Protein 2ZTG (pdb70)

B-factor: mean 61.67, std 22.01, range [25.55, 169.56]

InterPro domains:
  IPR002318 Alanine-tRNA ligase, class IIc [PR00980] (130-141)
  IPR002318 Alanine-tRNA ligase, class IIc [PR00980] (208-219)
  IPR002318 Alanine-tRNA ligase, class IIc [PR00980] (242-255)
  IPR002318 Alanine-tRNA ligase, class IIc [PR00980] (338-354)
  IPR002318 Alanine-tRNA ligase, class IIc [PR00980] (362-375)
  IPR002318 Alanine-tRNA ligase, class IIc [TIGR00344] (64-883)
  IPR003156 DHHA1 domain [PF02272] (809-902)
  IPR009000 Translation protein, beta-barrel domain superfamily [SSF50447] (502-587)
  IPR012947 Threonyl/alanyl tRNA synthetase, SAD [PF07973] (691-733)
  IPR012947 Threonyl/alanyl tRNA synthetase, SAD [SM00863] (691-733)
  IPR018162 Alanine-tRNA ligase, class IIc, anti-codon-binding domain superfamily [SSF101353] (309-517)
  IPR018163 Threonyl/alanyl tRNA synthetase, class II-like, putative editing domain superfamily [SSF55186] (588-745)
  IPR018164 Alanyl-tRNA synthetase, class IIc, N-terminal [PF01411] (64-591)
  IPR018165 Alanyl-tRNA synthetase, class IIc, core domain [PS50860] (60-746)
  IPR022429 Alanine-tRNA ligase, archaea [MF_00036_A] (7-898)
  IPR022429 Alanine-tRNA ligase, archaea [TIGR03683] (6-901)
  IPR045864 Class II Aminoacyl-tRNA synthetase/Biotinyl protein ligase (BPL) and lipoyl protein ligase (LPL) [G3DSA:3.30.930.10] (1-257)
  IPR045864 Class II Aminoacyl-tRNA synthetase/Biotinyl protein ligase (BPL) and lipoyl protein ligase (LPL) [SSF55681] (61-261)
  IPR050058 Alanine--tRNA ligase [PTHR11777] (60-900)

CATH classification: 3.30.930.10 (+3 more: 2.40.30.130, 3.30.980.10, 3.30.54.20)

Radius of gyration: 29.22 Å; Cα contacts (8 Å, |Δi|>4): 1432; chains: 1; bounding box: 80×72×67 Å

Secondary structure (DSSP, 8-state):
-HHHHHTT-HHHHTTT-EEE---SSSS-EEE--SS-----SSSS-----TTS-SSSSPPPS---HHHHHHHHTTTPEE-PPPPSB-TT-SSBSB--SGGGGGTTTTTTSSS--SSSSEE----EE-GGGGGGTTTSSS--SEE--EEEEEBTTB-S--HHHHHHHHHHHHHHHT--GGG-EEEEEEEEETTEEEEEEEEEETTEEEEEEE--EEE-TT--EEETTEEEE---EEEEEEE-HHHHHHHHH--SSHHHHH-HHHHHHHHHTS--SS-TT-HHHHHHHHHHHHHTT-----THHHHHHHHHHHHHHSS-HHHHHHHHHHHHHHHHHHHHHHHHH--TTS----SSHHHHHHH--HHHHHHHHHTT-SS-HHHHH--HHHH----SS-HHHHHHHHHHHHHHHHHHHHHHHHHHHHHHHHHSB--HHHHHHHHHHH---HHHHHHHHHHTT-B---TTHHHHHHHTTSB-----------SS-----EE-TTT-TT--EEEEEEEEEETTEEEESEE-PPPSBTTB----EEEEETTEEEEE-EEEEETTEEEEE--SS---TT-EEEEEE-HHHHHH--HHHHHHHHHHHHHHHH-TT--EEE--S--SS-EEEEE-SSPPPHHHHHHH--HHHHHHTT-BEEEE--HHHHHHHH-GGGGTT----SSS--EEEETTEEEE--S---SBGGGG--EEEEEEEEETTEEEEEEESS--

Structure (mmCIF, N/CA/C/O backbone):
data_2ZTG
#
_entry.id   2ZTG
#
_cell.length_a   160.391
_cell.length_b   49.082
_cell.length_c   98.044
_cell.angle_alpha   90.00
_cell.angle_beta   108.08
_cell.angle_gamma   90.00
#
_symmetry.space_group_name_H-M   'C 1 2 1'
#
loop_
_entity.id
_entity.type
_entity.pdbx_description
1 polymer 'Alanyl-tRNA synthetase'
2 non-polymer "'5'-O-(N-(L-ALANYL)-SULFAMOYL)ADENOSINE"
3 non-polymer 'ZINC ION'
4 water water
#
loop_
_atom_site.group_PDB
_atom_site.id
_atom_site.type_symbol
_atom_site.label_atom_id
_atom_site.label_alt_id
_atom_site.label_comp_id
_atom_site.label_asym_id
_atom_site.label_entity_id
_atom_site.label_seq_id
_atom_site.pdbx_PDB_ins_code
_atom_site.Cartn_x
_atom_site.Cartn_y
_atom_site.Cartn_z
_atom_site.occupancy
_atom_site.B_iso_or_equiv
_atom_site.auth_seq_id
_atom_site.auth_comp_id
_atom_site.auth_asym_id
_atom_site.auth_atom_id
_atom_site.pdbx_PDB_model_num
ATOM 9 N N . THR A 1 2 ? 39.591 -25.151 -53.765 1.00 124.97 2 THR A N 1
ATOM 10 C CA . THR A 1 2 ? 40.537 -25.060 -52.651 1.00 121.06 2 THR A CA 1
ATOM 11 C C . THR A 1 2 ? 40.649 -23.645 -52.091 1.00 118.56 2 THR A C 1
ATOM 12 O O . THR A 1 2 ? 40.310 -22.663 -52.757 1.00 118.18 2 THR A O 1
ATOM 16 N N . LEU A 1 3 ? 41.130 -23.555 -50.856 1.00 115.25 3 LEU A N 1
ATOM 17 C CA . LEU A 1 3 ? 41.296 -22.277 -50.187 1.00 111.89 3 LEU A CA 1
ATOM 18 C C . LEU A 1 3 ? 42.154 -21.361 -51.047 1.00 109.95 3 LEU A C 1
ATOM 19 O O . LEU A 1 3 ? 41.872 -20.169 -51.170 1.00 111.63 3 LEU A O 1
ATOM 24 N N . ASP A 1 4 ? 43.193 -21.930 -51.653 1.00 105.46 4 ASP A N 1
ATOM 25 C CA . ASP A 1 4 ? 44.104 -21.163 -52.489 1.00 100.69 4 ASP A CA 1
ATOM 26 C C . ASP A 1 4 ? 43.391 -20.539 -53.674 1.00 98.43 4 ASP A C 1
ATOM 27 O O . ASP A 1 4 ? 43.444 -19.327 -53.872 1.00 97.32 4 ASP A O 1
ATOM 32 N N . GLU A 1 5 ? 42.727 -21.371 -54.467 1.00 96.37 5 GLU A N 1
ATOM 33 C CA . GLU A 1 5 ? 42.025 -20.876 -55.643 1.00 94.28 5 GLU A CA 1
ATOM 34 C C . GLU A 1 5 ? 40.785 -20.102 -55.244 1.00 90.34 5 GLU A C 1
ATOM 35 O O . GLU A 1 5 ? 40.132 -19.484 -56.087 1.00 88.56 5 GLU A O 1
ATOM 41 N N . GLU A 1 6 ? 40.468 -20.147 -53.953 1.00 86.57 6 GLU A N 1
ATOM 42 C CA . GLU A 1 6 ? 39.308 -19.444 -53.422 1.00 82.09 6 GLU A CA 1
ATOM 43 C C . GLU A 1 6 ? 39.590 -17.940 -53.444 1.00 79.47 6 GLU A C 1
ATOM 44 O O . GLU A 1 6 ? 38.662 -17.130 -53.462 1.00 78.54 6 GLU A O 1
ATOM 50 N N . TYR A 1 7 ? 40.876 -17.582 -53.438 1.00 75.85 7 TYR A N 1
ATOM 51 C CA . TYR A 1 7 ? 41.302 -16.187 -53.488 1.00 73.89 7 TYR A CA 1
ATOM 52 C C . TYR A 1 7 ? 41.424 -15.702 -54.935 1.00 73.93 7 TYR A C 1
ATOM 53 O O . TYR A 1 7 ? 41.315 -14.513 -55.208 1.00 73.66 7 TYR A O 1
ATOM 62 N N . LEU A 1 8 ? 41.657 -16.621 -55.864 1.00 73.57 8 LEU A N 1
ATOM 63 C CA . LEU A 1 8 ? 41.777 -16.262 -57.273 1.00 73.16 8 LEU A CA 1
ATOM 64 C C . LEU A 1 8 ? 40.377 -16.038 -57.844 1.00 71.67 8 LEU A C 1
ATOM 65 O O . LEU A 1 8 ? 40.193 -15.794 -59.033 1.00 71.39 8 LEU A O 1
ATOM 70 N N . ASP A 1 9 ? 39.389 -16.122 -56.966 1.00 71.42 9 ASP A N 1
ATOM 71 C CA . ASP A 1 9 ? 37.989 -15.952 -57.338 1.00 69.66 9 ASP A CA 1
ATOM 72 C C . ASP A 1 9 ? 37.575 -14.494 -57.187 1.00 66.96 9 ASP A C 1
ATOM 73 O O . ASP A 1 9 ? 36.650 -14.037 -57.831 1.00 67.49 9 ASP A O 1
ATOM 78 N N . ILE A 1 10 ? 38.280 -13.775 -56.323 1.00 67.92 10 ILE A N 1
ATOM 79 C CA . ILE A 1 10 ? 37.986 -12.378 -56.032 1.00 66.28 10 ILE A CA 1
ATOM 80 C C . ILE A 1 10 ? 38.484 -11.455 -57.133 1.00 66.41 10 ILE A C 1
ATOM 81 O O . ILE A 1 10 ? 39.680 -11.167 -57.222 1.00 68.56 10 ILE A O 1
ATOM 86 N N . THR A 1 11 ? 37.562 -10.985 -57.970 1.00 65.73 11 THR A N 1
ATOM 87 C CA . THR A 1 11 ? 37.923 -10.098 -59.069 1.00 64.49 11 THR A CA 1
ATOM 88 C C . THR A 1 11 ? 38.171 -8.662 -58.604 1.00 64.98 11 THR A C 1
ATOM 89 O O . THR A 1 11 ? 38.747 -7.865 -59.344 1.00 63.55 11 THR A O 1
ATOM 93 N N . PHE A 1 12 ? 37.740 -8.335 -57.384 1.00 64.97 12 PHE A N 1
ATOM 94 C CA . PHE A 1 12 ? 37.927 -6.993 -56.847 1.00 61.65 12 PHE A CA 1
ATOM 95 C C . PHE A 1 12 ? 39.395 -6.637 -56.604 1.00 64.02 12 PHE A C 1
ATOM 96 O O . PHE A 1 12 ? 39.793 -5.488 -56.824 1.00 64.98 12 PHE A O 1
ATOM 104 N N . LEU A 1 13 ? 40.198 -7.601 -56.146 1.00 65.05 13 LEU A N 1
ATOM 105 C CA . LEU A 1 13 ? 41.615 -7.342 -55.878 1.00 66.57 13 LEU A CA 1
ATOM 106 C C . LEU A 1 13 ? 42.384 -7.001 -57.150 1.00 68.49 13 LEU A C 1
ATOM 107 O O . LEU A 1 13 ? 43.029 -5.954 -57.232 1.00 69.66 13 LEU A O 1
ATOM 112 N N . THR A 1 14 ? 42.310 -7.885 -58.142 1.00 70.80 14 THR A N 1
ATOM 113 C CA . THR A 1 14 ? 43.022 -7.686 -59.405 1.00 72.68 14 THR A CA 1
ATOM 114 C C . THR A 1 14 ? 42.543 -6.456 -60.181 1.00 73.56 14 THR A C 1
ATOM 115 O O . THR A 1 14 ? 43.345 -5.738 -60.780 1.00 73.44 14 THR A O 1
ATOM 119 N N . GLU A 1 15 ? 41.236 -6.215 -60.164 1.00 73.42 15 GLU A N 1
ATOM 120 C CA . GLU A 1 15 ? 40.665 -5.073 -60.863 1.00 73.34 15 GLU A CA 1
ATOM 121 C C . GLU A 1 15 ? 40.872 -3.745 -60.134 1.00 73.21 15 GLU A C 1
ATOM 122 O O . GLU A 1 15 ? 40.415 -2.696 -60.602 1.00 72.38 15 GLU A O 1
ATOM 128 N N . ASN A 1 16 ? 41.558 -3.782 -58.997 1.00 70.42 16 ASN A N 1
ATOM 129 C CA . ASN A 1 16 ? 41.790 -2.570 -58.237 1.00 67.87 16 ASN A CA 1
ATOM 130 C C . ASN A 1 16 ? 43.255 -2.313 -57.973 1.00 67.89 16 ASN A C 1
ATOM 131 O O . ASN A 1 16 ? 43.602 -1.466 -57.151 1.00 72.17 16 ASN A O 1
ATOM 136 N N . GLY A 1 17 ? 44.114 -3.048 -58.668 1.00 65.68 17 GLY A N 1
ATOM 137 C CA . GLY A 1 17 ? 45.537 -2.848 -58.505 1.00 64.09 17 GLY A CA 1
ATOM 138 C C . GLY A 1 17 ? 46.242 -3.803 -57.572 1.00 65.34 17 GLY A C 1
ATOM 139 O O . GLY A 1 17 ? 47.466 -3.743 -57.436 1.00 66.70 17 GLY A O 1
ATOM 140 N N . PHE A 1 18 ? 45.498 -4.692 -56.925 1.00 63.93 18 PHE A N 1
ATOM 141 C CA . PHE A 1 18 ? 46.140 -5.621 -56.009 1.00 63.13 18 PHE A CA 1
ATOM 142 C C . PHE A 1 18 ? 46.745 -6.804 -56.737 1.00 63.87 18 PHE A C 1
ATOM 143 O O . PHE A 1 18 ? 46.106 -7.412 -57.587 1.00 63.12 18 PHE A O 1
ATOM 151 N N . VAL A 1 19 ? 47.990 -7.118 -56.410 1.00 66.70 19 VAL A N 1
ATOM 152 C CA . VAL A 1 19 ? 48.665 -8.246 -57.029 1.00 68.82 19 VAL A CA 1
ATOM 153 C C . VAL A 1 19 ? 49.069 -9.236 -55.936 1.00 70.15 19 VAL A C 1
ATOM 154 O O . VAL A 1 19 ? 49.458 -8.836 -54.843 1.00 69.54 19 VAL A O 1
ATOM 158 N N . ARG A 1 20 ? 48.967 -10.526 -56.236 1.00 71.84 20 ARG A N 1
ATOM 159 C CA . ARG A 1 20 ? 49.312 -11.555 -55.276 1.00 74.53 20 ARG A CA 1
ATOM 160 C C . ARG A 1 20 ? 50.811 -11.823 -55.235 1.00 79.85 20 ARG A C 1
ATOM 161 O O . ARG A 1 20 ? 51.428 -12.052 -56.273 1.00 82.82 20 ARG A O 1
ATOM 169 N N . LYS A 1 21 ? 51.387 -11.799 -54.032 1.00 84.58 21 LYS A N 1
ATOM 170 C CA . LYS A 1 21 ? 52.819 -12.045 -53.836 1.00 88.59 21 LYS A CA 1
ATOM 171 C C . LYS A 1 21 ? 53.056 -13.063 -52.720 1.00 91.84 21 LYS A C 1
ATOM 172 O O . LYS A 1 21 ? 52.122 -13.678 -52.210 1.00 92.52 21 LYS A O 1
ATOM 178 N N . ARG A 1 22 ? 54.315 -13.230 -52.342 1.00 95.76 22 ARG A N 1
ATOM 179 C CA . ARG A 1 22 ? 54.693 -14.170 -51.294 1.00 100.32 22 ARG A CA 1
ATOM 180 C C . ARG A 1 22 ? 56.162 -13.844 -51.038 1.00 104.47 22 ARG A C 1
ATOM 181 O O . ARG A 1 22 ? 57.058 -14.412 -51.658 1.00 107.28 22 ARG A O 1
ATOM 189 N N . CYS A 1 23 ? 56.389 -12.912 -50.114 1.00 108.76 23 CYS A N 1
ATOM 190 C CA . CYS A 1 23 ? 57.721 -12.394 -49.781 1.00 112.23 23 CYS A CA 1
ATOM 191 C C . CYS A 1 23 ? 58.954 -13.269 -49.505 1.00 113.87 23 CYS A C 1
ATOM 192 O O . CYS A 1 23 ? 59.946 -13.153 -50.223 1.00 113.51 23 CYS A O 1
ATOM 195 N N . PRO A 1 24 ? 58.928 -14.150 -48.489 1.00 115.72 24 PRO A N 1
ATOM 196 C CA . PRO A 1 24 ? 57.997 -14.601 -47.445 1.00 116.83 24 PRO A CA 1
ATOM 197 C C . PRO A 1 24 ? 57.368 -13.554 -46.538 1.00 117.38 24 PRO A C 1
ATOM 198 O O . PRO A 1 24 ? 56.210 -13.175 -46.731 1.00 117.36 24 PRO A O 1
ATOM 202 N N . LYS A 1 25 ? 58.134 -13.103 -45.543 1.00 117.45 25 LYS A N 1
ATOM 203 C CA . LYS A 1 25 ? 57.619 -12.141 -44.566 1.00 116.94 25 LYS A CA 1
ATOM 204 C C . LYS A 1 25 ? 56.360 -12.770 -44.008 1.00 115.57 25 LYS A C 1
ATOM 205 O O . LYS A 1 25 ? 55.251 -12.308 -44.279 1.00 112.74 25 LYS A O 1
ATOM 211 N N . CYS A 1 26 ? 56.545 -13.849 -43.247 1.00 115.87 26 CYS A N 1
ATOM 212 C CA . CYS A 1 26 ? 55.463 -14.618 -42.635 1.00 116.40 26 CYS A CA 1
ATOM 213 C C . CYS A 1 26 ? 55.238 -15.912 -43.438 1.00 114.65 26 CYS A C 1
ATOM 214 O O . CYS A 1 26 ? 54.519 -16.799 -43.002 1.00 115.49 26 CYS A O 1
ATOM 217 N N . GLY A 1 27 ? 55.872 -15.986 -44.613 1.00 111.59 27 GLY A N 1
ATOM 218 C CA . GLY A 1 27 ? 55.753 -17.179 -45.444 1.00 107.20 27 GLY A CA 1
ATOM 219 C C . GLY A 1 27 ? 54.435 -17.478 -46.129 1.00 104.64 27 GLY A C 1
ATOM 220 O O . GLY A 1 27 ? 54.319 -18.514 -46.793 1.00 104.61 27 GLY A O 1
ATOM 221 N N . LYS A 1 28 ? 53.440 -16.602 -45.990 1.00 101.38 28 LYS A N 1
ATOM 222 C CA . LYS A 1 28 ? 52.119 -16.789 -46.605 1.00 96.95 28 LYS A CA 1
ATOM 223 C C . LYS A 1 28 ? 52.004 -16.008 -47.918 1.00 93.72 28 LYS A C 1
ATOM 224 O O . LYS A 1 28 ? 52.961 -15.371 -48.369 1.00 95.33 28 LYS A O 1
ATOM 230 N N . HIS A 1 29 ? 50.820 -16.058 -48.523 1.00 88.38 29 HIS A N 1
ATOM 231 C CA . HIS A 1 29 ? 50.544 -15.305 -49.741 1.00 82.69 29 HIS A CA 1
ATOM 232 C C . HIS A 1 29 ? 49.808 -14.055 -49.283 1.00 78.41 29 HIS A C 1
ATOM 233 O O . HIS A 1 29 ? 49.079 -14.089 -48.292 1.00 75.83 29 HIS A O 1
ATOM 240 N N . PHE A 1 30 ? 50.002 -12.953 -49.993 1.00 75.21 30 PHE A N 1
ATOM 241 C CA . PHE A 1 30 ? 49.310 -11.718 -49.648 1.00 74.93 30 PHE A CA 1
ATOM 242 C C . PHE A 1 30 ? 49.065 -10.864 -50.889 1.00 74.00 30 PHE A C 1
ATOM 243 O O . PHE A 1 30 ? 49.695 -11.068 -51.927 1.00 76.12 30 PHE A O 1
ATOM 251 N N . TRP A 1 31 ? 48.142 -9.916 -50.778 1.00 69.73 31 TRP A N 1
ATOM 252 C CA . TRP A 1 31 ? 47.817 -9.054 -51.897 1.00 66.68 31 TRP A CA 1
ATOM 253 C C . TRP A 1 31 ? 48.182 -7.615 -51.582 1.00 67.04 31 TRP A C 1
ATOM 254 O O . TRP A 1 31 ? 47.795 -7.079 -50.549 1.00 67.16 31 TRP A O 1
ATOM 265 N N . THR A 1 32 ? 48.932 -6.994 -52.483 1.00 67.88 32 THR A N 1
ATOM 266 C CA . THR A 1 32 ? 49.345 -5.611 -52.317 1.00 68.56 32 THR A CA 1
ATOM 267 C C . THR A 1 32 ? 49.060 -4.831 -53.596 1.00 70.94 32 THR A C 1
ATOM 268 O O . THR A 1 32 ? 49.107 -5.380 -54.700 1.00 69.32 32 THR A O 1
ATOM 272 N N . ALA A 1 33 ? 48.743 -3.554 -53.436 1.00 73.32 33 ALA A N 1
ATOM 273 C CA . ALA A 1 33 ? 48.454 -2.702 -54.573 1.00 76.19 33 ALA A CA 1
ATOM 274 C C . ALA A 1 33 ? 49.601 -1.722 -54.758 1.00 80.35 33 ALA A C 1
ATOM 275 O O . ALA A 1 33 ? 49.552 -0.844 -55.620 1.00 79.71 33 ALA A O 1
ATOM 277 N N . ASP A 1 34 ? 50.635 -1.876 -53.939 1.00 86.17 34 ASP A N 1
ATOM 278 C CA . ASP A 1 34 ? 51.804 -1.008 -54.015 1.00 92.74 34 ASP A CA 1
ATOM 279 C C . ASP A 1 34 ? 52.825 -1.621 -54.970 1.00 97.22 34 ASP A C 1
ATOM 280 O O . ASP A 1 34 ? 53.424 -2.661 -54.678 1.00 97.19 34 ASP A O 1
ATOM 285 N N . PRO A 1 35 ? 53.041 -0.976 -56.127 1.00 101.70 35 PRO A N 1
ATOM 286 C CA . PRO A 1 35 ? 53.992 -1.478 -57.118 1.00 105.86 35 PRO A CA 1
ATOM 287 C C . PRO A 1 35 ? 55.453 -1.357 -56.692 1.00 109.97 35 PRO A C 1
ATOM 288 O O . PRO A 1 35 ? 56.308 -2.099 -57.176 1.00 111.00 35 PRO A O 1
ATOM 292 N N . GLU A 1 36 ? 55.732 -0.435 -55.775 1.00 114.33 36 GLU A N 1
ATOM 293 C CA . GLU A 1 36 ? 57.102 -0.221 -55.335 1.00 118.01 36 GLU A CA 1
ATOM 294 C C . GLU A 1 36 ? 57.721 -1.438 -54.667 1.00 120.50 36 GLU A C 1
ATOM 295 O O . GLU A 1 36 ? 58.683 -2.002 -55.192 1.00 122.51 36 GLU A O 1
ATOM 301 N N . ARG A 1 37 ? 57.192 -1.862 -53.523 1.00 122.03 37 ARG A N 1
ATOM 302 C CA . ARG A 1 37 ? 57.802 -3.014 -52.880 1.00 123.77 37 ARG A CA 1
ATOM 303 C C . ARG A 1 37 ? 56.949 -3.958 -52.042 1.00 125.37 37 ARG A C 1
ATOM 304 O O . ARG A 1 37 ? 55.859 -3.618 -51.571 1.00 124.65 37 ARG A O 1
ATOM 312 N N . GLU A 1 38 ? 57.491 -5.163 -51.880 1.00 127.15 38 GLU A N 1
ATOM 313 C CA . GLU A 1 38 ? 56.878 -6.230 -51.107 1.00 127.84 38 GLU A CA 1
ATOM 314 C C . GLU A 1 38 ? 57.930 -6.805 -50.156 1.00 128.67 38 GLU A C 1
ATOM 315 O O . GLU A 1 38 ? 58.973 -7.316 -50.572 1.00 129.32 38 GLU A O 1
ATOM 321 N N . ILE A 1 39 ? 57.626 -6.687 -48.873 1.00 129.25 39 ILE A N 1
ATOM 322 C CA . ILE A 1 39 ? 58.443 -7.145 -47.754 1.00 130.08 39 ILE A CA 1
ATOM 323 C C . ILE A 1 39 ? 57.384 -6.889 -46.700 1.00 130.55 39 ILE A C 1
ATOM 324 O O . ILE A 1 39 ? 57.634 -6.891 -45.492 1.00 130.93 39 ILE A O 1
ATOM 329 N N . CYS A 1 40 ? 56.183 -6.658 -47.229 1.00 130.64 40 CYS A N 1
ATOM 330 C CA . CYS A 1 40 ? 54.981 -6.336 -46.477 1.00 130.14 40 CYS A CA 1
ATOM 331 C C . CYS A 1 40 ? 54.448 -7.433 -45.573 1.00 129.71 40 CYS A C 1
ATOM 332 O O . CYS A 1 40 ? 54.622 -8.624 -45.829 1.00 129.38 40 CYS A O 1
ATOM 335 N N . GLY A 1 41 ? 53.783 -7.008 -44.510 1.00 129.25 41 GLY A N 1
ATOM 336 C CA . GLY A 1 41 ? 53.234 -7.961 -43.579 1.00 130.89 41 GLY A CA 1
ATOM 337 C C . GLY A 1 41 ? 52.897 -7.341 -42.243 1.00 132.24 41 GLY A C 1
ATOM 338 O O . GLY A 1 41 ? 52.524 -6.167 -42.160 1.00 131.52 41 GLY A O 1
ATOM 339 N N . ASP A 1 42 ? 53.061 -8.135 -41.189 1.00 133.73 42 ASP A N 1
ATOM 340 C CA . ASP A 1 42 ? 52.730 -7.694 -39.847 1.00 133.87 42 ASP A CA 1
ATOM 341 C C . ASP A 1 42 ? 53.696 -8.170 -38.742 1.00 132.90 42 ASP A C 1
ATOM 342 O O . ASP A 1 42 ? 54.469 -7.372 -38.209 1.00 132.56 42 ASP A O 1
ATOM 347 N N . PRO A 1 43 ? 53.691 -9.479 -38.413 1.00 132.09 43 PRO A N 1
ATOM 348 C CA . PRO A 1 43 ? 54.548 -10.054 -37.367 1.00 131.14 43 PRO A CA 1
ATOM 349 C C . PRO A 1 43 ? 56.081 -9.963 -37.449 1.00 130.24 43 PRO A C 1
ATOM 350 O O . PRO A 1 43 ? 56.711 -9.398 -36.557 1.00 130.66 43 PRO A O 1
ATOM 354 N N . PRO A 1 44 ? 56.700 -10.516 -38.511 1.00 128.83 44 PRO A N 1
ATOM 355 C CA . PRO A 1 44 ? 58.163 -10.474 -38.634 1.00 127.21 44 PRO A CA 1
ATOM 356 C C . PRO A 1 44 ? 58.946 -9.183 -38.900 1.00 125.27 44 PRO A C 1
ATOM 357 O O . PRO A 1 44 ? 59.607 -8.671 -37.994 1.00 125.42 44 PRO A O 1
ATOM 361 N N . CYS A 1 45 ? 58.895 -8.653 -40.121 1.00 122.12 45 CYS A N 1
ATOM 362 C CA . CYS A 1 45 ? 59.702 -7.469 -40.421 1.00 118.33 45 CYS A CA 1
ATOM 363 C C . CYS A 1 45 ? 59.078 -6.082 -40.412 1.00 114.04 45 CYS A C 1
ATOM 364 O O . CYS A 1 45 ? 59.808 -5.087 -40.488 1.00 114.26 45 CYS A O 1
ATOM 367 N N . GLU A 1 46 ? 57.756 -5.977 -40.360 1.00 107.76 46 GLU A N 1
ATOM 368 C CA . GLU A 1 46 ? 57.200 -4.638 -40.285 1.00 100.49 46 GLU A CA 1
ATOM 369 C C . GLU A 1 46 ? 57.143 -4.468 -38.791 1.00 93.38 46 GLU A C 1
ATOM 370 O O . GLU A 1 46 ? 57.511 -5.371 -38.050 1.00 93.99 46 GLU A O 1
ATOM 376 N N . SER A 1 47 ? 56.697 -3.312 -38.351 1.00 84.58 47 SER A N 1
ATOM 377 C CA . SER A 1 47 ? 56.585 -3.026 -36.941 1.00 75.68 47 SER A CA 1
ATOM 378 C C . SER A 1 47 ? 55.574 -1.926 -37.017 1.00 69.64 47 SER A C 1
ATOM 379 O O . SER A 1 47 ? 55.197 -1.525 -38.100 1.00 67.77 47 SER A O 1
ATOM 382 N N . TYR A 1 48 ? 55.115 -1.424 -35.893 1.00 65.55 48 TYR A N 1
ATOM 383 C CA . TYR A 1 48 ? 54.128 -0.373 -35.978 1.00 64.26 48 TYR A CA 1
ATOM 384 C C . TYR A 1 48 ? 54.808 0.831 -36.591 1.00 63.94 48 TYR A C 1
ATOM 385 O O . TYR A 1 48 ? 55.960 1.125 -36.277 1.00 66.57 48 TYR A O 1
ATOM 394 N N . SER A 1 49 ? 54.109 1.497 -37.503 1.00 61.62 49 SER A N 1
ATOM 395 C CA . SER A 1 49 ? 54.648 2.679 -38.159 1.00 59.36 49 SER A CA 1
ATOM 396 C C . SER A 1 49 ? 53.760 3.888 -37.864 1.00 58.90 49 SER A C 1
ATOM 397 O O . SER A 1 49 ? 54.146 5.037 -38.097 1.00 56.92 49 SER A O 1
ATOM 400 N N . PHE A 1 50 ? 52.575 3.613 -37.321 1.00 56.83 50 PHE A N 1
ATOM 401 C CA . PHE A 1 50 ? 51.619 4.660 -36.975 1.00 57.59 50 PHE A CA 1
ATOM 402 C C . PHE A 1 50 ? 51.857 5.267 -35.585 1.00 57.46 50 PHE A C 1
ATOM 403 O O . PHE A 1 50 ? 51.216 6.249 -35.219 1.00 57.08 50 PHE A O 1
ATOM 411 N N . ILE A 1 51 ? 52.779 4.704 -34.813 1.00 59.51 51 ILE A N 1
ATOM 412 C CA . ILE A 1 51 ? 53.048 5.252 -33.489 1.00 62.27 51 ILE A CA 1
ATOM 413 C C . ILE A 1 51 ? 53.693 6.620 -33.645 1.00 63.82 51 ILE A C 1
ATOM 414 O O . ILE A 1 51 ? 54.812 6.723 -34.135 1.00 67.49 51 ILE A O 1
ATOM 419 N N . GLY A 1 52 ? 52.982 7.663 -33.224 1.00 64.36 52 GLY A N 1
ATOM 420 C CA . GLY A 1 52 ? 53.493 9.018 -33.340 1.00 62.95 52 GLY A CA 1
ATOM 421 C C . GLY A 1 52 ? 53.109 9.630 -34.677 1.00 61.64 52 GLY A C 1
ATOM 422 O O . GLY A 1 52 ? 53.371 10.797 -34.943 1.00 59.58 52 GLY A O 1
ATOM 423 N N . ASN A 1 53 ? 52.477 8.837 -35.528 1.00 60.99 53 ASN A N 1
ATOM 424 C CA . ASN A 1 53 ? 52.066 9.307 -36.840 1.00 61.62 53 ASN A CA 1
ATOM 425 C C . ASN A 1 53 ? 50.825 8.539 -37.256 1.00 60.35 53 ASN A C 1
ATOM 426 O O . ASN A 1 53 ? 50.915 7.578 -38.015 1.00 59.88 53 ASN A O 1
ATOM 431 N N . PRO A 1 54 ? 49.644 8.952 -36.753 1.00 59.18 54 PRO A N 1
ATOM 432 C CA . PRO A 1 54 ? 48.377 8.290 -37.077 1.00 59.29 54 PRO A CA 1
ATOM 433 C C . PRO A 1 54 ? 48.237 8.006 -38.568 1.00 61.51 54 PRO A C 1
ATOM 434 O O . PRO A 1 54 ? 48.769 8.738 -39.402 1.00 61.42 54 PRO A O 1
ATOM 438 N N . VAL A 1 55 ? 47.523 6.929 -38.888 1.00 63.76 55 VAL A N 1
ATOM 439 C CA . VAL A 1 55 ? 47.303 6.512 -40.265 1.00 63.00 55 VAL A CA 1
ATOM 440 C C . VAL A 1 55 ? 45.921 6.875 -40.758 1.00 63.15 55 VAL A C 1
ATOM 441 O O . VAL A 1 55 ? 45.621 6.698 -41.927 1.00 63.85 55 VAL A O 1
ATOM 445 N N . PHE A 1 56 ? 45.072 7.368 -39.863 1.00 66.29 56 PHE A N 1
ATOM 446 C CA . PHE A 1 56 ? 43.722 7.771 -40.246 1.00 65.52 56 PHE A CA 1
ATOM 447 C C . PHE A 1 56 ? 43.646 9.287 -40.294 1.00 65.46 56 PHE A C 1
ATOM 448 O O . PHE A 1 56 ? 44.508 9.970 -39.751 1.00 65.29 56 PHE A O 1
ATOM 456 N N . LYS A 1 57 ? 42.610 9.803 -40.947 1.00 65.91 57 LYS A N 1
ATOM 457 C CA . LYS A 1 57 ? 42.415 11.240 -41.088 1.00 67.36 57 LYS A CA 1
ATOM 458 C C . LYS A 1 57 ? 42.469 11.951 -39.759 1.00 65.28 57 LYS A C 1
ATOM 459 O O . LYS A 1 57 ? 43.317 12.811 -39.548 1.00 65.93 57 LYS A O 1
ATOM 465 N N . LYS A 1 58 ? 41.547 11.598 -38.874 1.00 64.48 58 LYS A N 1
ATOM 466 C CA . LYS A 1 58 ? 41.477 12.225 -37.564 1.00 66.28 58 LYS A CA 1
ATOM 467 C C . LYS A 1 58 ? 41.503 11.187 -36.448 1.00 67.64 58 LYS A C 1
ATOM 468 O O . LYS A 1 58 ? 41.307 9.996 -36.702 1.00 66.37 58 LYS A O 1
ATOM 474 N N . PRO A 1 59 ? 41.754 11.630 -35.196 1.00 66.49 59 PRO A N 1
ATOM 475 C CA . PRO A 1 59 ? 41.792 10.730 -34.044 1.00 66.52 59 PRO A CA 1
ATOM 476 C C . PRO A 1 59 ? 40.373 10.540 -33.495 1.00 66.44 59 PRO A C 1
ATOM 477 O O . PRO A 1 59 ? 39.729 11.493 -33.073 1.00 69.67 59 PRO A O 1
ATOM 481 N N . PHE A 1 60 ? 39.880 9.307 -33.514 1.00 66.62 60 PHE A N 1
ATOM 482 C CA . PHE A 1 60 ? 38.536 9.025 -33.011 1.00 65.14 60 PHE A CA 1
ATOM 483 C C . PHE A 1 60 ? 38.555 8.568 -31.566 1.00 62.94 60 PHE A C 1
ATOM 484 O O . PHE A 1 60 ? 39.526 7.994 -31.096 1.00 62.72 60 PHE A O 1
ATOM 492 N N . GLU A 1 61 ? 37.464 8.836 -30.868 1.00 63.32 61 GLU A N 1
ATOM 493 C CA . GLU A 1 61 ? 37.327 8.387 -29.502 1.00 63.47 61 GLU A CA 1
ATOM 494 C C . GLU A 1 61 ? 36.571 7.072 -29.668 1.00 64.59 61 GLU A C 1
ATOM 495 O O . GLU A 1 61 ? 35.925 6.855 -30.699 1.00 62.71 61 GLU A O 1
ATOM 501 N N . LEU A 1 62 ? 36.666 6.196 -28.670 1.00 63.50 62 LEU A N 1
ATOM 502 C CA . LEU A 1 62 ? 36.016 4.891 -28.706 1.00 58.45 62 LEU A CA 1
ATOM 503 C C . LEU A 1 62 ? 34.583 4.954 -29.238 1.00 58.50 62 LEU A C 1
ATOM 504 O O . LEU A 1 62 ? 34.257 4.314 -30.249 1.00 54.87 62 LEU A O 1
ATOM 509 N N . ASP A 1 63 ? 33.741 5.727 -28.550 1.00 56.63 63 ASP A N 1
ATOM 510 C CA . ASP A 1 63 ? 32.339 5.876 -28.916 1.00 56.80 63 ASP A CA 1
ATOM 511 C C . ASP A 1 63 ? 32.116 6.484 -30.287 1.00 54.62 63 ASP A C 1
ATOM 512 O O . ASP A 1 63 ? 31.155 6.120 -30.953 1.00 55.92 63 ASP A O 1
ATOM 517 N N . GLU A 1 64 ? 32.989 7.401 -30.709 1.00 55.24 64 GLU A N 1
ATOM 518 C CA . GLU A 1 64 ? 32.880 8.044 -32.032 1.00 55.35 64 GLU A CA 1
ATOM 519 C C . GLU A 1 64 ? 33.197 7.073 -33.173 1.00 54.91 64 GLU A C 1
ATOM 520 O O . GLU A 1 64 ? 32.496 7.037 -34.188 1.00 54.14 64 GLU A O 1
ATOM 534 N N . ARG A 1 66 ? 33.063 3.859 -32.974 1.00 51.98 66 ARG A N 1
ATOM 535 C CA . ARG A 1 66 ? 32.033 2.822 -32.910 1.00 50.62 66 ARG A CA 1
ATOM 536 C C . ARG A 1 66 ? 30.816 3.262 -33.727 1.00 52.44 66 ARG A C 1
ATOM 537 O O . ARG A 1 66 ? 30.296 2.507 -34.555 1.00 50.88 66 ARG A O 1
ATOM 545 N N . GLU A 1 67 ? 30.380 4.496 -33.489 1.00 52.06 67 GLU A N 1
ATOM 546 C CA . GLU A 1 67 ? 29.234 5.073 -34.179 1.00 51.85 67 GLU A CA 1
ATOM 547 C C . GLU A 1 67 ? 29.538 5.248 -35.669 1.00 50.11 67 GLU A C 1
ATOM 548 O O . GLU A 1 67 ? 28.725 4.909 -36.525 1.00 47.78 67 GLU A O 1
ATOM 554 N N . TYR A 1 68 ? 30.718 5.776 -35.969 1.00 50.29 68 TYR A N 1
ATOM 555 C CA . TYR A 1 68 ? 31.139 5.987 -37.348 1.00 52.90 68 TYR A CA 1
ATOM 556 C C . TYR A 1 68 ? 31.080 4.699 -38.164 1.00 53.88 68 TYR A C 1
ATOM 557 O O . TYR A 1 68 ? 30.599 4.708 -39.299 1.00 57.35 68 TYR A O 1
ATOM 566 N N . TYR A 1 69 ? 31.574 3.598 -37.595 1.00 53.30 69 TYR A N 1
ATOM 567 C CA . TYR A 1 69 ? 31.568 2.302 -38.284 1.00 51.23 69 TYR A CA 1
ATOM 568 C C . TYR A 1 69 ? 30.143 1.789 -38.498 1.00 49.10 69 TYR A C 1
ATOM 569 O O . TYR A 1 69 ? 29.795 1.335 -39.582 1.00 52.23 69 TYR A O 1
ATOM 578 N N . LEU A 1 70 ? 29.326 1.879 -37.459 1.00 48.04 70 LEU A N 1
ATOM 579 C CA . LEU A 1 70 ? 27.941 1.424 -37.514 1.00 49.90 70 LEU A CA 1
ATOM 580 C C . LEU A 1 70 ? 27.092 2.226 -38.511 1.00 52.52 70 LEU A C 1
ATOM 581 O O . LEU A 1 70 ? 26.326 1.662 -39.302 1.00 50.70 70 LEU A O 1
ATOM 586 N N . ASN A 1 71 ? 27.227 3.546 -38.480 1.00 55.31 71 ASN A N 1
ATOM 587 C CA . ASN A 1 71 ? 26.479 4.393 -39.404 1.00 55.21 71 ASN A CA 1
ATOM 588 C C . ASN A 1 71 ? 26.969 4.145 -40.826 1.00 53.71 71 ASN A C 1
ATOM 589 O O . ASN A 1 71 ? 26.185 4.167 -41.772 1.00 55.16 71 ASN A O 1
ATOM 594 N N . PHE A 1 72 ? 28.267 3.894 -40.964 1.00 51.68 72 PHE A N 1
ATOM 595 C CA . PHE A 1 72 ? 28.853 3.655 -42.272 1.00 47.74 72 PHE A CA 1
ATOM 596 C C . PHE A 1 72 ? 28.163 2.533 -43.021 1.00 49.62 72 PHE A C 1
ATOM 597 O O . PHE A 1 72 ? 27.910 2.660 -44.222 1.00 51.38 72 PHE A O 1
ATOM 605 N N . PHE A 1 73 ? 27.869 1.433 -42.328 1.00 49.30 73 PHE A N 1
ATOM 606 C CA . PHE A 1 73 ? 27.191 0.307 -42.972 1.00 49.34 73 PHE A CA 1
ATOM 607 C C . PHE A 1 73 ? 25.677 0.451 -42.987 1.00 50.85 73 PHE A C 1
ATOM 608 O O . PHE A 1 73 ? 25.008 -0.168 -43.822 1.00 47.40 73 PHE A O 1
ATOM 616 N N . GLU A 1 74 ? 25.135 1.254 -42.071 1.00 52.60 74 GLU A N 1
ATOM 617 C CA . GLU A 1 74 ? 23.691 1.475 -42.047 1.00 54.95 74 GLU A CA 1
ATOM 618 C C . GLU A 1 74 ? 23.319 2.273 -43.293 1.00 57.37 74 GLU A C 1
ATOM 619 O O . GLU A 1 74 ? 22.256 2.056 -43.868 1.00 54.46 74 GLU A O 1
ATOM 625 N N . ARG A 1 75 ? 24.193 3.185 -43.719 1.00 58.84 75 ARG A N 1
ATOM 626 C CA . ARG A 1 75 ? 23.901 3.962 -44.911 1.00 62.15 75 ARG A CA 1
ATOM 627 C C . ARG A 1 75 ? 24.318 3.173 -46.142 1.00 64.49 75 ARG A C 1
ATOM 628 O O . ARG A 1 75 ? 24.451 3.722 -47.240 1.00 67.06 75 ARG A O 1
ATOM 636 N N . ARG A 1 76 ? 24.506 1.871 -45.944 1.00 62.34 76 ARG A N 1
ATOM 637 C CA . ARG A 1 76 ? 24.880 0.977 -47.023 1.00 56.98 76 ARG A CA 1
ATOM 638 C C . ARG A 1 76 ? 24.039 -0.276 -46.969 1.00 58.07 76 ARG A C 1
ATOM 639 O O . ARG A 1 76 ? 24.486 -1.365 -47.349 1.00 56.01 76 ARG A O 1
ATOM 647 N N . GLY A 1 77 ? 22.823 -0.114 -46.461 1.00 54.50 77 GLY A N 1
ATOM 648 C CA . GLY A 1 77 ? 21.882 -1.213 -46.414 1.00 55.41 77 GLY A CA 1
ATOM 649 C C . GLY A 1 77 ? 21.929 -2.161 -45.246 1.00 58.03 77 GLY A C 1
ATOM 650 O O . GLY A 1 77 ? 21.114 -3.083 -45.184 1.00 59.05 77 GLY A O 1
ATOM 651 N N . HIS A 1 78 ? 22.855 -1.951 -44.317 1.00 56.68 78 HIS A N 1
ATOM 652 C CA . HIS A 1 78 ? 22.949 -2.853 -43.171 1.00 57.47 78 HIS A CA 1
ATOM 653 C C . HIS A 1 78 ? 22.083 -2.441 -41.998 1.00 52.67 78 HIS A C 1
ATOM 654 O O . HIS A 1 78 ? 22.027 -1.264 -41.647 1.00 54.19 78 HIS A O 1
ATOM 661 N N . GLY A 1 79 ? 21.421 -3.433 -41.406 1.00 49.40 79 GLY A N 1
ATOM 662 C CA . GLY A 1 79 ? 20.578 -3.201 -40.252 1.00 45.32 79 GLY A CA 1
ATOM 663 C C . GLY A 1 79 ? 21.425 -3.297 -38.990 1.00 51.15 79 GLY A C 1
ATOM 664 O O . GLY A 1 79 ? 22.173 -4.261 -38.792 1.00 51.13 79 GLY A O 1
ATOM 665 N N . ARG A 1 80 ? 21.304 -2.284 -38.141 1.00 51.61 80 ARG A N 1
ATOM 666 C CA . ARG A 1 80 ? 22.041 -2.185 -36.896 1.00 50.96 80 ARG A CA 1
ATOM 667 C C . ARG A 1 80 ? 21.437 -3.083 -35.834 1.00 50.30 80 ARG A C 1
ATOM 668 O O . ARG A 1 80 ? 20.227 -3.145 -35.678 1.00 52.38 80 ARG A O 1
ATOM 676 N N . ILE A 1 81 ? 22.281 -3.789 -35.096 1.00 54.10 81 ILE A N 1
ATOM 677 C CA . ILE A 1 81 ? 21.779 -4.669 -34.041 1.00 54.43 81 ILE A CA 1
ATOM 678 C C . ILE A 1 81 ? 22.583 -4.509 -32.769 1.00 53.43 81 ILE A C 1
ATOM 679 O O . ILE A 1 81 ? 23.801 -4.360 -32.819 1.00 57.18 81 ILE A O 1
ATOM 684 N N . GLU A 1 82 ? 21.890 -4.548 -31.631 1.00 54.54 82 GLU A N 1
ATOM 685 C CA . GLU A 1 82 ? 22.521 -4.402 -30.315 1.00 54.13 82 GLU A CA 1
ATOM 686 C C . GLU A 1 82 ? 23.416 -5.587 -29.950 1.00 50.97 82 GLU A C 1
ATOM 687 O O . GLU A 1 82 ? 23.136 -6.734 -30.320 1.00 48.91 82 GLU A O 1
ATOM 693 N N . ARG A 1 83 ? 24.486 -5.302 -29.216 1.00 45.95 83 ARG A N 1
ATOM 694 C CA . ARG A 1 83 ? 25.420 -6.338 -28.832 1.00 45.63 83 ARG A CA 1
ATOM 695 C C . ARG A 1 83 ? 24.739 -7.448 -28.044 1.00 48.43 83 ARG A C 1
ATOM 696 O O . ARG A 1 83 ? 23.647 -7.269 -27.478 1.00 46.02 83 ARG A O 1
ATOM 704 N N . TYR A 1 84 ? 25.400 -8.601 -28.036 1.00 44.47 84 TYR A N 1
ATOM 705 C CA . TYR A 1 84 ? 24.954 -9.772 -27.299 1.00 40.85 84 TYR A CA 1
ATOM 706 C C . TYR A 1 84 ? 25.825 -9.769 -26.056 1.00 39.01 84 TYR A C 1
ATOM 707 O O . TYR A 1 84 ? 26.833 -9.069 -25.994 1.00 41.97 84 TYR A O 1
ATOM 716 N N . PRO A 1 85 ? 25.440 -10.531 -25.034 1.00 41.15 85 PRO A N 1
ATOM 717 C CA . PRO A 1 85 ? 26.316 -10.510 -23.853 1.00 38.88 85 PRO A CA 1
ATOM 718 C C . PRO A 1 85 ? 27.608 -11.271 -24.168 1.00 38.85 85 PRO A C 1
ATOM 719 O O . PRO A 1 85 ? 27.671 -11.967 -25.169 1.00 40.99 85 PRO A O 1
ATOM 723 N N . VAL A 1 86 ? 28.623 -11.118 -23.322 1.00 36.49 86 VAL A N 1
ATOM 724 C CA . VAL A 1 86 ? 29.873 -11.802 -23.528 1.00 36.15 86 VAL A CA 1
ATOM 725 C C . VAL A 1 86 ? 29.796 -13.257 -23.078 1.00 38.97 86 VAL A C 1
ATOM 726 O O . VAL A 1 86 ? 30.741 -14.020 -23.257 1.00 38.30 86 VAL A O 1
ATOM 730 N N . VAL A 1 87 ? 28.660 -13.647 -22.507 1.00 38.53 87 VAL A N 1
ATOM 731 C CA . VAL A 1 87 ? 28.423 -15.024 -22.063 1.00 39.67 87 VAL A CA 1
ATOM 732 C C . VAL A 1 87 ? 27.476 -15.623 -23.101 1.00 40.10 87 VAL A C 1
ATOM 733 O O . VAL A 1 87 ? 26.375 -15.117 -23.292 1.00 36.28 87 VAL A O 1
ATOM 737 N N . ALA A 1 88 ? 27.908 -16.685 -23.777 1.00 42.60 88 ALA A N 1
ATOM 738 C CA . ALA A 1 88 ? 27.119 -17.326 -24.845 1.00 45.34 88 ALA A CA 1
ATOM 739 C C . ALA A 1 88 ? 25.873 -18.091 -24.364 1.00 44.70 88 ALA A C 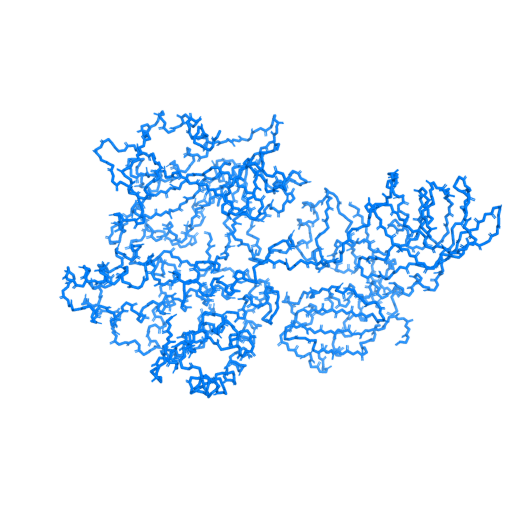1
ATOM 740 O O . ALA A 1 88 ? 25.813 -19.319 -24.453 1.00 42.65 88 ALA A O 1
ATOM 742 N N . ARG A 1 89 ? 24.882 -17.347 -23.873 1.00 45.25 89 ARG A N 1
ATOM 743 C CA . ARG A 1 89 ? 23.642 -17.912 -23.342 1.00 46.40 89 ARG A CA 1
ATOM 744 C C . ARG A 1 89 ? 22.843 -18.649 -24.409 1.00 44.92 89 ARG A C 1
ATOM 745 O O . ARG A 1 89 ? 22.170 -19.629 -24.122 1.00 43.81 89 ARG A O 1
ATOM 753 N N . TRP A 1 90 ? 22.928 -18.174 -25.641 1.00 44.57 90 TRP A N 1
ATOM 754 C CA . TRP A 1 90 ? 22.199 -18.768 -26.757 1.00 46.07 90 TRP A CA 1
ATOM 755 C C . TRP A 1 90 ? 22.730 -20.115 -27.302 1.00 48.59 90 TRP A C 1
ATOM 756 O O . TRP A 1 90 ? 22.123 -20.693 -28.202 1.00 53.13 90 TRP A O 1
ATOM 767 N N . ARG A 1 91 ? 23.843 -20.606 -26.763 1.00 45.77 91 ARG A N 1
ATOM 768 C CA . ARG A 1 91 ? 24.425 -21.864 -27.209 1.00 48.32 91 ARG A CA 1
ATOM 769 C C . ARG A 1 91 ? 24.941 -22.677 -26.021 1.00 48.17 91 ARG A C 1
ATOM 770 O O . ARG A 1 91 ? 24.838 -22.241 -24.886 1.00 53.27 91 ARG A O 1
ATOM 778 N N . THR A 1 92 ? 25.507 -23.849 -26.284 1.00 46.15 92 THR A N 1
ATOM 779 C CA . THR A 1 92 ? 25.988 -24.693 -25.206 1.00 47.70 92 THR A CA 1
ATOM 780 C C . THR A 1 92 ? 27.347 -25.298 -25.492 1.00 46.40 92 THR A C 1
ATOM 781 O O . THR A 1 92 ? 27.905 -26.005 -24.656 1.00 47.02 92 THR A O 1
ATOM 785 N N . ASP A 1 93 ? 27.886 -25.034 -26.672 1.00 45.31 93 ASP A N 1
ATOM 786 C CA . ASP A 1 93 ? 29.192 -25.583 -27.017 1.00 46.11 93 ASP A CA 1
ATOM 787 C C . ASP A 1 93 ? 30.374 -24.759 -26.503 1.00 42.01 93 ASP A C 1
ATOM 788 O O . ASP A 1 93 ? 31.431 -25.310 -26.267 1.00 44.67 93 ASP A O 1
ATOM 793 N N . ILE A 1 94 ? 30.204 -23.449 -26.333 1.00 43.37 94 ILE A N 1
ATOM 794 C CA . ILE A 1 94 ? 31.273 -22.592 -25.805 1.00 40.51 94 ILE A CA 1
ATOM 795 C C . ILE A 1 94 ? 30.711 -21.705 -24.700 1.00 39.43 94 ILE A C 1
ATOM 796 O O . ILE A 1 94 ? 29.516 -21.480 -24.628 1.00 43.58 94 ILE A O 1
ATOM 801 N N . TYR A 1 95 ? 31.577 -21.218 -23.829 1.00 37.20 95 TYR A N 1
ATOM 802 C CA . TYR A 1 95 ? 31.151 -20.407 -22.703 1.00 38.41 95 TYR A CA 1
ATOM 803 C C . TYR A 1 95 ? 31.062 -18.919 -22.986 1.00 38.13 95 TYR A C 1
ATOM 804 O O . TYR A 1 95 ? 30.093 -18.274 -22.611 1.00 38.08 95 TYR A O 1
ATOM 813 N N . LEU A 1 96 ? 32.068 -18.368 -23.651 1.00 38.32 96 LEU A N 1
ATOM 814 C CA . LEU A 1 96 ? 32.086 -16.937 -23.937 1.00 41.14 96 LEU A CA 1
ATOM 815 C C . LEU A 1 96 ? 32.008 -16.604 -25.434 1.00 40.69 96 LEU A C 1
ATOM 816 O O . LEU A 1 96 ? 32.278 -17.434 -26.278 1.00 45.63 96 LEU A O 1
ATOM 821 N N . THR A 1 97 ? 31.647 -15.370 -25.746 1.00 42.19 97 THR A N 1
ATOM 822 C CA . THR A 1 97 ? 31.555 -14.903 -27.120 1.00 37.66 97 THR A CA 1
ATOM 823 C C . THR A 1 97 ? 32.948 -14.602 -27.645 1.00 37.21 97 THR A C 1
ATOM 824 O O . THR A 1 97 ? 33.553 -13.598 -27.267 1.00 38.23 97 THR A O 1
ATOM 828 N N . ILE A 1 98 ? 33.456 -15.459 -28.525 1.00 40.10 98 ILE A N 1
ATOM 829 C CA . ILE A 1 98 ? 34.814 -15.271 -29.052 1.00 42.54 98 ILE A CA 1
ATOM 830 C C . ILE A 1 98 ? 34.895 -14.447 -30.320 1.00 42.49 98 ILE A C 1
ATOM 831 O O . ILE A 1 98 ? 35.987 -14.039 -30.717 1.00 43.46 98 ILE A O 1
ATOM 836 N N . ALA A 1 99 ? 33.758 -14.235 -30.974 1.00 39.89 99 ALA A N 1
ATOM 837 C CA . ALA A 1 99 ? 33.722 -13.440 -32.206 1.00 41.13 99 ALA A CA 1
ATOM 838 C C . ALA A 1 99 ? 32.299 -12.985 -32.461 1.00 39.65 99 ALA A C 1
ATOM 839 O O . ALA A 1 99 ? 31.360 -13.608 -31.980 1.00 44.76 99 ALA A O 1
ATOM 841 N N . SER A 1 100 ? 32.129 -11.903 -33.208 1.00 36.24 100 SER A N 1
ATOM 842 C CA . SER A 1 100 ? 30.781 -11.455 -33.500 1.00 38.43 100 SER A CA 1
ATOM 843 C C . SER A 1 100 ? 30.003 -12.593 -34.171 1.00 40.74 100 SER A C 1
ATOM 844 O O . SER A 1 100 ? 28.818 -12.810 -33.896 1.00 36.61 100 SER A O 1
ATOM 847 N N . ILE A 1 101 ? 30.663 -13.360 -35.031 1.00 39.77 101 ILE A N 1
ATOM 848 C CA . ILE A 1 101 ? 29.951 -14.437 -35.723 1.00 40.43 101 ILE A CA 1
ATOM 849 C C . ILE A 1 101 ? 29.390 -15.460 -34.747 1.00 39.15 101 ILE A C 1
ATOM 850 O O . ILE A 1 101 ? 28.466 -16.211 -35.064 1.00 36.83 101 ILE A O 1
ATOM 855 N N . ALA A 1 102 ? 29.952 -15.472 -33.544 1.00 42.30 102 ALA A N 1
ATOM 856 C CA . ALA A 1 102 ? 29.528 -16.408 -32.509 1.00 38.37 102 ALA A CA 1
ATOM 857 C C . ALA A 1 102 ? 28.097 -16.139 -32.040 1.00 39.25 102 ALA A C 1
ATOM 858 O O . ALA A 1 102 ? 27.441 -17.048 -31.542 1.00 37.16 102 ALA A O 1
ATOM 860 N N . ASP A 1 103 ? 27.620 -14.899 -32.210 1.00 38.10 103 ASP A N 1
ATOM 861 C CA . ASP A 1 103 ? 26.253 -14.550 -31.832 1.00 39.31 103 ASP A CA 1
ATOM 862 C C . ASP A 1 103 ? 25.269 -15.307 -32.699 1.00 41.86 103 ASP A C 1
ATOM 863 O O . ASP A 1 103 ? 24.113 -15.548 -32.294 1.00 44.04 103 ASP A O 1
ATOM 868 N N . PHE A 1 104 ? 25.711 -15.654 -33.904 1.00 38.41 104 PHE A N 1
ATOM 869 C CA . PHE A 1 104 ? 24.825 -16.334 -34.828 1.00 38.32 104 PHE A CA 1
ATOM 870 C C . PHE A 1 104 ? 25.059 -17.824 -35.060 1.00 39.04 104 PHE A C 1
ATOM 871 O O . PHE A 1 104 ? 24.550 -18.367 -36.035 1.00 38.83 104 PHE A O 1
ATOM 879 N N . GLN A 1 105 ? 25.820 -18.475 -34.178 1.00 40.64 105 GLN A N 1
ATOM 880 C CA . GLN A 1 105 ? 26.061 -19.923 -34.266 1.00 42.71 105 GLN A CA 1
ATOM 881 C C . GLN A 1 105 ? 25.340 -20.604 -33.107 1.00 45.37 105 GLN A C 1
ATOM 882 O O . GLN A 1 105 ? 25.247 -20.054 -32.017 1.00 41.13 105 GLN A O 1
ATOM 888 N N . PRO A 1 106 ? 24.840 -21.825 -33.326 1.00 50.40 106 PRO A N 1
ATOM 889 C CA . PRO A 1 106 ? 24.941 -22.546 -34.594 1.00 51.33 106 PRO A CA 1
ATOM 890 C C . PRO A 1 106 ? 23.636 -22.505 -35.379 1.00 53.51 106 PRO A C 1
ATOM 891 O O . PRO A 1 106 ? 23.590 -22.953 -36.523 1.00 53.77 106 PRO A O 1
ATOM 895 N N . PHE A 1 107 ? 22.579 -21.977 -34.762 1.00 53.99 107 PHE A N 1
ATOM 896 C CA . PHE A 1 107 ? 21.254 -21.937 -35.394 1.00 52.34 107 PHE A CA 1
ATOM 897 C C . PHE A 1 107 ? 21.089 -21.049 -36.618 1.00 50.03 107 PHE A C 1
ATOM 898 O O . PHE A 1 107 ? 20.396 -21.427 -37.560 1.00 52.22 107 PHE A O 1
ATOM 906 N N . VAL A 1 108 ? 21.706 -19.875 -36.611 1.00 48.83 108 VAL A N 1
ATOM 907 C CA . VAL A 1 108 ? 21.585 -19.000 -37.766 1.00 48.43 108 VAL A CA 1
ATOM 908 C C . VAL A 1 108 ? 22.557 -19.403 -38.880 1.00 51.82 108 VAL A C 1
ATOM 909 O O . VAL A 1 108 ? 22.171 -19.449 -40.048 1.00 56.63 108 VAL A O 1
ATOM 913 N N . THR A 1 109 ? 23.801 -19.718 -38.524 1.00 51.29 109 THR A N 1
ATOM 914 C CA . THR A 1 109 ? 24.794 -20.127 -39.521 1.00 51.54 109 THR A CA 1
ATOM 915 C C . THR A 1 109 ? 24.452 -21.449 -40.199 1.00 55.89 109 THR A C 1
ATOM 916 O O . THR A 1 109 ? 24.964 -21.747 -41.284 1.00 56.07 109 THR A O 1
ATOM 920 N N . SER A 1 110 ? 23.605 -22.248 -39.558 1.00 54.96 110 SER A N 1
ATOM 921 C CA . SER A 1 110 ? 23.214 -23.524 -40.134 1.00 57.41 110 SER A CA 1
ATOM 922 C C . SER A 1 110 ? 21.883 -23.373 -40.872 1.00 58.44 110 SER A C 1
ATOM 923 O O . SER A 1 110 ? 21.355 -24.334 -41.409 1.00 56.73 110 SER A O 1
ATOM 926 N N . GLY A 1 111 ? 21.337 -22.163 -40.881 1.00 61.98 111 GLY A N 1
ATOM 927 C CA . GLY A 1 111 ? 20.077 -21.930 -41.559 1.00 63.89 111 GLY A CA 1
ATOM 928 C C . GLY A 1 111 ? 18.839 -22.214 -40.726 1.00 66.32 111 GLY A C 1
ATOM 929 O O . GLY A 1 111 ? 17.735 -21.801 -41.096 1.00 69.99 111 GLY A O 1
ATOM 930 N N . VAL A 1 112 ? 19.010 -22.911 -39.605 1.00 65.28 112 VAL A N 1
ATOM 931 C CA . VAL A 1 112 ? 17.889 -23.239 -38.730 1.00 62.54 112 VAL A CA 1
ATOM 932 C C . VAL A 1 112 ? 17.063 -22.009 -38.369 1.00 63.08 112 VAL A C 1
ATOM 933 O O . VAL A 1 112 ? 15.850 -22.104 -38.227 1.00 66.63 112 VAL A O 1
ATOM 937 N N . ALA A 1 113 ? 17.718 -20.862 -38.214 1.00 60.26 113 ALA A N 1
ATOM 938 C CA . ALA A 1 113 ? 17.010 -19.626 -37.883 1.00 59.01 113 ALA A CA 1
ATOM 939 C C . ALA A 1 113 ? 17.554 -18.455 -38.700 1.00 59.29 113 ALA A C 1
ATOM 940 O O . ALA A 1 113 ? 18.701 -18.474 -39.163 1.00 59.58 113 ALA A O 1
ATOM 942 N N . PRO A 1 114 ? 16.734 -17.410 -38.883 1.00 54.30 114 PRO A N 1
ATOM 943 C CA . PRO A 1 114 ? 17.122 -16.224 -39.641 1.00 53.00 114 PRO A CA 1
ATOM 944 C C . PRO A 1 114 ? 17.879 -15.176 -38.809 1.00 54.14 114 PRO A C 1
ATOM 945 O O . PRO A 1 114 ? 17.626 -15.010 -37.612 1.00 58.88 114 PRO A O 1
ATOM 949 N N . PRO A 1 115 ? 18.812 -14.450 -39.433 1.00 52.09 115 PRO A N 1
ATOM 950 C CA . PRO A 1 115 ? 19.562 -13.435 -38.700 1.00 49.74 115 PRO A CA 1
ATOM 951 C C . PRO A 1 115 ? 18.620 -12.280 -38.361 1.00 52.89 115 PRO A C 1
ATOM 952 O O . PRO A 1 115 ? 17.570 -12.136 -38.980 1.00 51.43 115 PRO A O 1
ATOM 956 N N . PRO A 1 116 ? 18.983 -11.455 -37.364 1.00 56.52 116 PRO A N 1
ATOM 957 C CA . PRO A 1 116 ? 18.183 -10.302 -36.920 1.00 58.14 116 PRO A CA 1
ATOM 958 C C . PRO A 1 116 ? 17.826 -9.379 -38.089 1.00 58.37 116 PRO A C 1
ATOM 959 O O . PRO A 1 116 ? 16.727 -8.829 -38.170 1.00 60.12 116 PRO A O 1
ATOM 963 N N . ALA A 1 117 ? 18.790 -9.197 -38.973 1.00 55.76 117 ALA A N 1
ATOM 964 C CA . ALA A 1 117 ? 18.624 -8.378 -40.155 1.00 54.91 117 ALA A CA 1
ATOM 965 C C . ALA A 1 117 ? 19.549 -9.028 -41.179 1.00 55.03 117 ALA A C 1
ATOM 966 O O . ALA A 1 117 ? 20.333 -9.928 -40.829 1.00 52.55 117 ALA A O 1
ATOM 968 N N . ASN A 1 118 ? 19.460 -8.591 -42.435 1.00 51.24 118 ASN A N 1
ATOM 969 C CA . ASN A 1 118 ? 20.295 -9.172 -43.481 1.00 52.32 118 ASN A CA 1
ATOM 970 C C . ASN A 1 118 ? 20.423 -8.258 -44.691 1.00 50.54 118 ASN A C 1
ATOM 971 O O . ASN A 1 118 ? 19.499 -8.108 -45.463 1.00 56.18 118 ASN A O 1
ATOM 976 N N . PRO A 1 119 ? 21.590 -7.664 -44.890 1.00 52.56 119 PRO A N 1
ATOM 977 C CA . PRO A 1 119 ? 22.773 -7.812 -44.044 1.00 50.89 119 PRO A CA 1
ATOM 978 C C . PRO A 1 119 ? 22.651 -6.998 -42.754 1.00 51.45 119 PRO A C 1
ATOM 979 O O . PRO A 1 119 ? 21.819 -6.085 -42.668 1.00 53.73 119 PRO A O 1
ATOM 983 N N . LEU A 1 120 ? 23.469 -7.332 -41.753 1.00 49.23 120 LEU A N 1
ATOM 984 C CA . LEU A 1 120 ? 23.450 -6.621 -40.472 1.00 47.98 120 LEU A CA 1
ATOM 985 C C . LEU A 1 120 ? 24.816 -6.074 -40.094 1.00 45.99 120 LEU A C 1
ATOM 986 O O . LEU A 1 120 ? 25.845 -6.482 -40.640 1.00 48.11 120 LEU A O 1
ATOM 991 N N . THR A 1 121 ? 24.820 -5.133 -39.161 1.00 43.88 121 THR A N 1
ATOM 992 C CA . THR A 1 121 ? 26.072 -4.552 -38.688 1.00 42.89 121 THR A CA 1
ATOM 993 C C . THR A 1 121 ? 25.989 -4.508 -37.171 1.00 41.13 121 THR A C 1
ATOM 994 O O . THR A 1 121 ? 24.923 -4.269 -36.606 1.00 43.60 121 THR A O 1
ATOM 998 N N . ILE A 1 122 ? 27.106 -4.749 -36.502 1.00 43.06 122 ILE A N 1
ATOM 999 C CA . ILE A 1 122 ? 27.096 -4.789 -35.044 1.00 39.59 122 ILE A CA 1
ATOM 1000 C C . ILE A 1 122 ? 28.487 -4.583 -34.447 1.00 39.50 122 ILE A C 1
ATOM 1001 O O . ILE A 1 122 ? 29.507 -4.749 -35.131 1.00 39.76 122 ILE A O 1
ATOM 1006 N N . SER A 1 123 ? 28.522 -4.186 -33.179 1.00 37.17 123 SER A N 1
ATOM 1007 C CA . SER A 1 123 ? 29.782 -4.011 -32.471 1.00 41.62 123 SER A CA 1
ATOM 1008 C C . SER A 1 123 ? 29.655 -5.000 -31.320 1.00 42.78 123 SER A C 1
ATOM 1009 O O . SER A 1 123 ? 28.976 -4.739 -30.336 1.00 43.85 123 SER A O 1
ATOM 1012 N N . GLN A 1 124 ? 30.298 -6.148 -31.457 1.00 42.22 124 GLN A N 1
ATOM 1013 C CA . GLN A 1 124 ? 30.196 -7.198 -30.460 1.00 41.95 124 GLN A CA 1
ATOM 1014 C C . GLN A 1 124 ? 31.383 -7.345 -29.513 1.00 43.10 124 GLN A C 1
ATOM 1015 O O . GLN A 1 124 ? 32.489 -7.659 -29.958 1.00 41.01 124 GLN A O 1
ATOM 1021 N N . PRO A 1 125 ? 31.177 -7.105 -28.197 1.00 40.70 125 PRO A N 1
ATOM 1022 C CA . PRO A 1 125 ? 32.263 -7.250 -27.217 1.00 43.61 125 PRO A CA 1
ATOM 1023 C C . PRO A 1 125 ? 32.590 -8.747 -27.212 1.00 41.15 125 PRO A C 1
ATOM 1024 O O . PRO A 1 125 ? 31.693 -9.573 -27.120 1.00 38.76 125 PRO A O 1
ATOM 1028 N N . CYS A 1 126 ? 33.866 -9.084 -27.320 1.00 42.13 126 CYS A N 1
ATOM 1029 C CA . CYS A 1 126 ? 34.314 -10.473 -27.352 1.00 39.53 126 CYS A CA 1
ATOM 1030 C C . CYS A 1 126 ? 35.390 -10.685 -26.344 1.00 38.23 126 CYS A C 1
ATOM 1031 O O . CYS A 1 126 ? 36.113 -9.763 -26.039 1.00 35.41 126 CYS A O 1
ATOM 1034 N N . ILE A 1 127 ? 35.540 -11.919 -25.888 1.00 38.47 127 ILE A N 1
ATOM 1035 C CA . ILE A 1 127 ? 36.599 -12.256 -24.954 1.00 36.07 127 ILE A CA 1
ATOM 1036 C C . ILE A 1 127 ? 37.537 -13.343 -25.529 1.00 38.03 127 ILE A C 1
ATOM 1037 O O . ILE A 1 127 ? 37.107 -14.452 -25.862 1.00 38.78 127 ILE A O 1
ATOM 1042 N N . ARG A 1 128 ? 38.817 -13.025 -25.653 1.00 37.40 128 ARG A N 1
ATOM 1043 C CA . ARG A 1 128 ? 39.772 -13.992 -26.194 1.00 41.47 128 ARG A CA 1
ATOM 1044 C C . ARG A 1 128 ? 40.816 -14.357 -25.162 1.00 39.44 128 ARG A C 1
ATOM 1045 O O . ARG A 1 128 ? 41.865 -13.732 -25.084 1.00 44.24 128 ARG A O 1
ATOM 1053 N N . LEU A 1 129 ? 40.538 -15.386 -24.379 1.00 41.96 129 LEU A N 1
ATOM 1054 C CA . LEU A 1 129 ? 41.470 -15.790 -23.342 1.00 41.90 129 LEU A CA 1
ATOM 1055 C C . LEU A 1 129 ? 42.758 -16.402 -23.895 1.00 40.09 129 LEU A C 1
ATOM 1056 O O . LEU A 1 129 ? 43.809 -16.369 -23.247 1.00 38.42 129 LEU A O 1
ATOM 1061 N N . ASP A 1 130 ? 42.689 -16.918 -25.114 1.00 39.53 130 ASP A N 1
ATOM 1062 C CA . ASP A 1 130 ? 43.863 -17.503 -25.747 1.00 40.93 130 ASP A CA 1
ATOM 1063 C C . ASP A 1 130 ? 44.966 -16.469 -25.986 1.00 41.96 130 ASP A C 1
ATOM 1064 O O . ASP A 1 130 ? 46.118 -16.837 -26.189 1.00 39.72 130 ASP A O 1
ATOM 1069 N N . ASP A 1 131 ? 44.621 -15.183 -25.962 1.00 42.07 131 ASP A N 1
ATOM 1070 C CA . ASP A 1 131 ? 45.605 -14.117 -26.161 1.00 43.75 131 ASP A CA 1
ATOM 1071 C C . ASP A 1 131 ? 46.080 -13.561 -24.801 1.00 44.24 131 ASP A C 1
ATOM 1072 O O . ASP A 1 131 ? 46.845 -12.590 -24.729 1.00 44.31 131 ASP A O 1
ATOM 1077 N N . LEU A 1 132 ? 45.614 -14.184 -23.728 1.00 43.57 132 LEU A N 1
ATOM 1078 C CA . LEU A 1 132 ? 45.936 -13.729 -22.393 1.00 45.99 132 LEU A CA 1
ATOM 1079 C C . LEU A 1 132 ? 47.419 -13.454 -22.161 1.00 50.35 132 LEU A C 1
ATOM 1080 O O . LEU A 1 132 ? 47.789 -12.414 -21.613 1.00 50.35 132 LEU A O 1
ATOM 1085 N N . ASP A 1 133 ? 48.273 -14.359 -22.619 1.00 51.74 133 ASP A N 1
ATOM 1086 C CA . ASP A 1 133 ? 49.706 -14.210 -22.413 1.00 52.01 133 ASP A CA 1
ATOM 1087 C C . ASP A 1 133 ? 50.349 -13.099 -23.255 1.00 54.62 133 ASP A C 1
ATOM 1088 O O . ASP A 1 133 ? 51.432 -12.604 -22.925 1.00 53.48 133 ASP A O 1
ATOM 1093 N N . SER A 1 134 ? 49.702 -12.694 -24.344 1.00 52.18 134 SER A N 1
ATOM 1094 C CA . SER A 1 134 ? 50.292 -11.623 -25.138 1.00 50.11 134 SER A CA 1
ATOM 1095 C C . SER A 1 134 ? 49.724 -10.242 -24.760 1.00 48.23 134 SER A C 1
ATOM 1096 O O . SER A 1 134 ? 50.250 -9.226 -25.194 1.00 42.26 134 SER A O 1
ATOM 1099 N N . VAL A 1 135 ? 48.679 -10.199 -23.926 1.00 46.91 135 VAL A N 1
ATOM 1100 C CA . VAL A 1 135 ? 48.091 -8.927 -23.485 1.00 41.59 135 VAL A CA 1
ATOM 1101 C C . VAL A 1 135 ? 49.097 -8.096 -22.703 1.00 42.01 135 VAL A C 1
ATOM 1102 O O . VAL A 1 135 ? 49.808 -8.616 -21.869 1.00 45.33 135 VAL A O 1
ATOM 1106 N N . GLY A 1 136 ? 49.156 -6.798 -22.975 1.00 43.13 136 GLY A N 1
ATOM 1107 C CA . GLY A 1 136 ? 50.101 -5.946 -22.275 1.00 39.41 136 GLY A CA 1
ATOM 1108 C C . GLY A 1 136 ? 51.507 -6.045 -22.843 1.00 45.53 136 GLY A C 1
ATOM 1109 O O . GLY A 1 136 ? 52.374 -5.232 -22.533 1.00 44.96 136 GLY A O 1
ATOM 1110 N N . ARG A 1 137 ? 51.739 -7.019 -23.709 1.00 47.01 137 ARG A N 1
ATOM 1111 C CA . ARG A 1 137 ? 53.081 -7.203 -24.246 1.00 53.77 137 ARG A CA 1
ATOM 1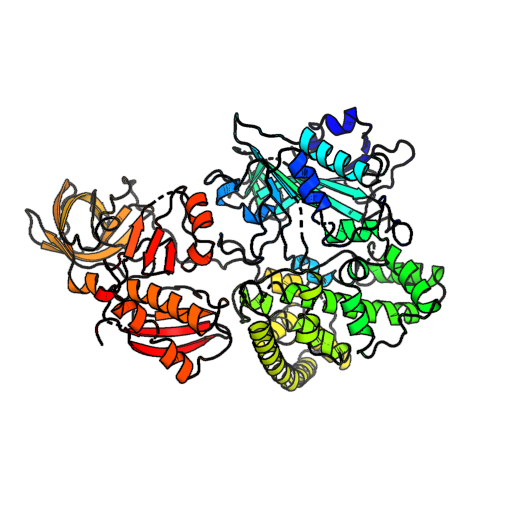112 C C . ARG A 1 137 ? 53.270 -6.820 -25.713 1.00 51.06 137 ARG A C 1
ATOM 1113 O O . ARG A 1 137 ? 54.277 -6.242 -26.095 1.00 53.71 137 ARG A O 1
ATOM 1121 N N . THR A 1 138 ? 52.297 -7.150 -26.538 1.00 49.21 138 THR A N 1
ATOM 1122 C CA . THR A 1 138 ? 52.382 -6.846 -27.950 1.00 49.74 138 THR A CA 1
ATOM 1123 C C . THR A 1 138 ? 51.890 -5.436 -28.294 1.00 49.33 138 THR A C 1
ATOM 1124 O O . THR A 1 138 ? 52.124 -4.964 -29.403 1.00 46.30 138 THR A O 1
ATOM 1128 N N . GLY A 1 139 ? 51.207 -4.780 -27.352 1.00 47.79 139 GLY A N 1
ATOM 1129 C CA . GLY A 1 139 ? 50.678 -3.444 -27.578 1.00 43.59 139 GLY A CA 1
ATOM 1130 C C . GLY A 1 139 ? 49.355 -3.460 -28.332 1.00 43.46 139 GLY A C 1
ATOM 1131 O O . GLY A 1 139 ? 48.672 -2.446 -28.433 1.00 45.88 139 GLY A O 1
ATOM 1132 N N . ARG A 1 140 ? 48.975 -4.633 -28.824 1.00 43.46 140 ARG A N 1
ATOM 1133 C CA . ARG A 1 140 ? 47.762 -4.783 -29.602 1.00 40.44 140 ARG A CA 1
ATOM 1134 C C . ARG A 1 140 ? 46.760 -5.867 -29.161 1.00 41.10 140 ARG A C 1
ATOM 1135 O O . ARG A 1 140 ? 45.727 -6.058 -29.819 1.00 41.75 140 ARG A O 1
ATOM 1143 N N . HIS A 1 141 ? 47.051 -6.594 -28.083 1.00 39.00 141 HIS A N 1
ATOM 1144 C CA . HIS A 1 141 ? 46.130 -7.640 -27.630 1.00 41.89 141 HIS A CA 1
ATOM 1145 C C . HIS A 1 141 ? 45.338 -7.303 -26.388 1.00 39.70 141 HIS A C 1
ATOM 1146 O O . HIS A 1 141 ? 45.835 -6.715 -25.445 1.00 40.51 141 HIS A O 1
ATOM 1153 N N . LEU A 1 142 ? 44.079 -7.687 -26.390 1.00 40.25 142 LEU A N 1
ATOM 1154 C CA . LEU A 1 142 ? 43.228 -7.450 -25.234 1.00 40.27 142 LEU A CA 1
ATOM 1155 C C . LEU A 1 142 ? 42.530 -8.766 -24.964 1.00 36.80 142 LEU A C 1
ATOM 1156 O O . LEU A 1 142 ? 42.508 -9.638 -25.826 1.00 39.70 142 LEU A O 1
ATOM 1161 N N . THR A 1 143 ? 41.968 -8.925 -23.778 1.00 34.88 143 THR A N 1
ATOM 1162 C CA . THR A 1 143 ? 41.201 -10.133 -23.517 1.00 37.30 143 THR A CA 1
ATOM 1163 C C . THR A 1 143 ? 39.779 -9.815 -23.971 1.00 38.78 143 THR A C 1
ATOM 1164 O O . THR A 1 143 ? 39.150 -10.614 -24.679 1.00 41.62 143 THR A O 1
ATOM 1168 N N . LEU A 1 144 ? 39.276 -8.641 -23.574 1.00 36.27 144 LEU A N 1
ATOM 1169 C CA . LEU A 1 144 ? 37.926 -8.211 -23.958 1.00 36.02 144 LEU A CA 1
ATOM 1170 C C . LEU A 1 144 ? 38.037 -7.059 -24.969 1.00 33.31 144 LEU A C 1
ATOM 1171 O O . LEU A 1 144 ? 38.720 -6.051 -24.721 1.00 34.55 144 LEU A O 1
ATOM 1176 N N . PHE A 1 145 ? 37.377 -7.213 -26.111 1.00 33.52 145 PHE A N 1
ATOM 1177 C CA . PHE A 1 145 ? 37.437 -6.186 -27.160 1.00 36.39 145 PHE A CA 1
ATOM 1178 C C . PHE A 1 145 ? 36.217 -6.239 -28.049 1.00 36.50 145 PHE A C 1
ATOM 1179 O O . PHE A 1 145 ? 35.557 -7.268 -28.176 1.00 36.86 145 PHE A O 1
ATOM 1187 N N . GLU A 1 146 ? 35.908 -5.115 -28.670 1.00 36.44 146 GLU A N 1
ATOM 1188 C CA . GLU A 1 146 ? 34.754 -5.087 -29.539 1.00 38.20 146 GLU A CA 1
ATOM 1189 C C . GLU A 1 146 ? 35.140 -5.392 -30.985 1.00 38.74 146 GLU A C 1
ATOM 1190 O O . GLU A 1 146 ? 36.053 -4.800 -31.557 1.00 37.99 146 GLU A O 1
ATOM 1212 N N . ALA A 1 149 ? 31.344 -5.557 -36.984 1.00 39.16 149 ALA A N 1
ATOM 1213 C CA . ALA A 1 149 ? 31.228 -6.370 -38.172 1.00 39.54 149 ALA A CA 1
ATOM 1214 C C . ALA A 1 149 ? 30.044 -6.091 -39.031 1.00 42.01 149 ALA A C 1
ATOM 1215 O O . ALA A 1 149 ? 29.064 -5.507 -38.579 1.00 41.84 149 ALA A O 1
ATOM 1217 N N . HIS A 1 150 ? 30.155 -6.515 -40.287 1.00 40.88 150 HIS A N 1
ATOM 1218 C CA . HIS A 1 150 ? 29.035 -6.468 -41.202 1.00 42.05 150 HIS A CA 1
ATOM 1219 C C . HIS A 1 150 ? 28.906 -7.911 -41.651 1.00 42.07 150 HIS A C 1
ATOM 1220 O O . HIS A 1 150 ? 29.854 -8.492 -42.171 1.00 43.41 150 HIS A O 1
ATOM 1227 N N . HIS A 1 151 ? 27.743 -8.503 -41.407 1.00 41.96 151 HIS A N 1
ATOM 1228 C CA . HIS A 1 151 ? 27.504 -9.893 -41.783 1.00 43.23 151 HIS A CA 1
ATOM 1229 C C . HIS A 1 151 ? 26.441 -10.001 -42.867 1.00 45.94 151 HIS A C 1
ATOM 1230 O O . HIS A 1 151 ? 25.521 -9.192 -42.917 1.00 46.40 151 HIS A O 1
ATOM 1237 N N . ALA A 1 152 ? 26.550 -11.012 -43.721 1.00 44.76 152 ALA A N 1
ATOM 1238 C CA . ALA A 1 152 ? 25.559 -11.217 -44.769 1.00 43.22 152 ALA A CA 1
ATOM 1239 C C . ALA A 1 152 ? 25.332 -12.714 -44.791 1.00 43.02 152 ALA A C 1
ATOM 1240 O O . ALA A 1 152 ? 26.284 -13.472 -44.864 1.00 44.15 152 ALA A O 1
ATOM 1242 N N . PHE A 1 153 ? 24.082 -13.146 -44.707 1.00 43.36 153 PHE A N 1
ATOM 1243 C CA . PHE A 1 153 ? 23.784 -14.577 -44.704 1.00 44.50 153 PHE A CA 1
ATOM 1244 C C . PHE A 1 153 ? 23.192 -15.049 -46.030 1.00 46.46 153 PHE A C 1
ATOM 1245 O O . PHE A 1 153 ? 22.058 -14.723 -46.370 1.00 43.57 153 PHE A O 1
ATOM 1253 N N . ASN A 1 154 ? 23.968 -15.830 -46.778 1.00 47.38 154 ASN A N 1
ATOM 1254 C CA . ASN A 1 154 ? 23.537 -16.316 -48.085 1.00 50.04 154 ASN A CA 1
ATOM 1255 C C . ASN A 1 154 ? 23.079 -17.761 -48.081 1.00 50.83 154 ASN A C 1
ATOM 1256 O O . ASN A 1 154 ? 23.562 -18.581 -47.311 1.00 52.68 154 ASN A O 1
ATOM 1261 N N . TYR A 1 155 ? 22.140 -18.088 -48.949 1.00 51.93 155 TYR A N 1
ATOM 1262 C CA . TYR A 1 155 ? 21.672 -19.460 -49.014 1.00 55.06 155 TYR A CA 1
ATOM 1263 C C . TYR A 1 155 ? 21.640 -19.751 -50.484 1.00 56.08 155 TYR A C 1
ATOM 1264 O O . TYR A 1 155 ? 21.605 -18.827 -51.286 1.00 55.52 155 TYR A O 1
ATOM 1273 N N . PRO A 1 156 ? 21.661 -21.032 -50.865 1.00 60.12 156 PRO A N 1
ATOM 1274 C CA . PRO A 1 156 ? 21.631 -21.399 -52.281 1.00 60.52 156 PRO A CA 1
ATOM 1275 C C . PRO A 1 156 ? 20.497 -20.705 -53.031 1.00 60.49 156 PRO A C 1
ATOM 1276 O O . PRO A 1 156 ? 19.323 -20.936 -52.745 1.00 61.76 156 PRO A O 1
ATOM 1280 N N . GLY A 1 157 ? 20.855 -19.848 -53.980 1.00 58.40 157 GLY A N 1
ATOM 1281 C CA . GLY A 1 157 ? 19.853 -19.157 -54.768 1.00 55.28 157 GLY A CA 1
ATOM 1282 C C . GLY A 1 157 ? 19.454 -17.820 -54.199 1.00 52.90 157 GLY A C 1
ATOM 1283 O O . GLY A 1 157 ? 18.750 -17.043 -54.845 1.00 48.32 157 GLY A O 1
ATOM 1284 N N . LYS A 1 158 ? 19.928 -17.537 -52.995 1.00 53.20 158 LYS A N 1
ATOM 1285 C CA . LYS A 1 158 ? 19.594 -16.287 -52.329 1.00 54.52 158 LYS A CA 1
ATOM 1286 C C . LYS A 1 158 ? 20.866 -15.665 -51.763 1.00 52.61 158 LYS A C 1
ATOM 1287 O O . LYS A 1 158 ? 21.241 -15.915 -50.616 1.00 53.81 158 LYS A O 1
ATOM 1293 N N . GLU A 1 159 ? 21.524 -14.853 -52.580 1.00 50.52 159 GLU A N 1
ATOM 1294 C CA . GLU A 1 159 ? 22.751 -14.201 -52.163 1.00 47.74 159 GLU A CA 1
ATOM 1295 C C . GLU A 1 159 ? 22.569 -12.697 -51.941 1.00 48.83 159 GLU A C 1
ATOM 1296 O O . GLU A 1 159 ? 22.043 -12.005 -52.802 1.00 45.51 159 GLU A O 1
ATOM 1302 N N . ILE A 1 160 ? 22.996 -12.209 -50.777 1.00 49.86 160 ILE A N 1
ATOM 1303 C CA . ILE A 1 160 ? 22.917 -10.790 -50.430 1.00 49.51 160 ILE A CA 1
ATOM 1304 C C . ILE A 1 160 ? 24.154 -10.162 -51.051 1.00 51.58 160 ILE A C 1
ATOM 1305 O O . ILE A 1 160 ? 24.051 -9.201 -51.818 1.00 52.31 160 ILE A O 1
ATOM 1310 N N . TYR A 1 161 ? 25.319 -10.700 -50.684 1.00 50.02 161 TYR A N 1
ATOM 1311 C CA . TYR A 1 161 ? 26.609 -10.310 -51.254 1.00 49.07 161 TYR A CA 1
ATOM 1312 C C . TYR A 1 161 ? 27.735 -11.259 -50.809 1.00 50.17 161 TYR A C 1
ATOM 1313 O O . TYR A 1 161 ? 27.662 -11.888 -49.758 1.00 48.47 161 TYR A O 1
ATOM 1322 N N . TRP A 1 162 ? 28.772 -11.385 -51.626 1.00 52.79 162 TRP A N 1
ATOM 1323 C CA . TRP A 1 162 ? 29.836 -12.319 -51.296 1.00 51.19 162 TRP A CA 1
ATOM 1324 C C . TRP A 1 162 ? 31.208 -11.677 -51.178 1.00 52.47 162 TRP A C 1
ATOM 1325 O O . TRP A 1 162 ? 31.333 -10.522 -50.745 1.00 52.94 162 TRP A O 1
ATOM 1336 N N . LYS A 1 163 ? 32.232 -12.429 -51.581 1.00 52.33 163 LYS A N 1
ATOM 1337 C CA . LYS A 1 163 ? 33.621 -11.994 -51.488 1.00 51.35 163 LYS A CA 1
ATOM 1338 C C . LYS A 1 163 ? 33.940 -10.618 -52.067 1.00 49.51 163 LYS A C 1
ATOM 1339 O O . LYS A 1 163 ? 34.516 -9.789 -51.373 1.00 50.51 163 LYS A O 1
ATOM 1345 N N . ASN A 1 164 ? 33.595 -10.378 -53.330 1.00 51.02 164 ASN A N 1
ATOM 1346 C CA . ASN A 1 164 ? 33.882 -9.087 -53.970 1.00 49.82 164 ASN A CA 1
ATOM 1347 C C . ASN A 1 164 ? 33.338 -7.890 -53.197 1.00 46.51 164 ASN A C 1
ATOM 1348 O O . ASN A 1 164 ? 34.048 -6.917 -52.935 1.00 49.82 164 ASN A O 1
ATOM 1353 N N . GLU A 1 165 ? 32.069 -7.955 -52.838 1.00 47.11 165 GLU A N 1
ATOM 1354 C CA . GLU A 1 165 ? 31.464 -6.863 -52.098 1.00 46.60 165 GLU A CA 1
ATOM 1355 C C . GLU A 1 165 ? 32.107 -6.697 -50.716 1.00 47.22 165 GLU A C 1
ATOM 1356 O O . GLU A 1 165 ? 32.267 -5.568 -50.224 1.00 44.29 165 GLU A O 1
ATOM 1362 N N . THR A 1 166 ? 32.494 -7.825 -50.110 1.00 44.30 166 THR A N 1
ATOM 1363 C CA . THR A 1 166 ? 33.076 -7.810 -48.775 1.00 42.27 166 THR A CA 1
ATOM 1364 C C . THR A 1 166 ? 34.390 -7.078 -48.767 1.00 43.88 166 THR A C 1
ATOM 1365 O O . THR A 1 166 ? 34.562 -6.115 -48.005 1.00 44.04 166 THR A O 1
ATOM 1369 N N . VAL A 1 167 ? 35.317 -7.537 -49.606 1.00 44.33 167 VAL A N 1
ATOM 1370 C CA . VAL A 1 167 ? 36.629 -6.910 -49.689 1.00 43.21 167 VAL A CA 1
ATOM 1371 C C . VAL A 1 167 ? 36.478 -5.451 -50.117 1.00 46.08 167 VAL A C 1
ATOM 1372 O O . VAL A 1 167 ? 37.196 -4.601 -49.622 1.00 48.90 167 VAL A O 1
ATOM 1376 N N . ALA A 1 168 ? 35.553 -5.169 -51.039 1.00 49.67 168 ALA A N 1
ATOM 1377 C CA . ALA A 1 168 ? 35.302 -3.796 -51.495 1.00 50.81 168 ALA A CA 1
ATOM 1378 C C . ALA A 1 168 ? 34.840 -2.920 -50.299 1.00 52.37 168 ALA A C 1
ATOM 1379 O O . ALA A 1 168 ? 35.299 -1.780 -50.129 1.00 54.79 168 ALA A O 1
ATOM 1381 N N . TYR A 1 169 ? 33.942 -3.436 -49.463 1.00 50.58 169 TYR A N 1
ATOM 1382 C CA . TYR A 1 169 ? 33.506 -2.684 -48.277 1.00 50.70 169 TYR A CA 1
ATOM 1383 C C . TYR A 1 169 ? 34.677 -2.296 -47.347 1.00 51.11 169 TYR A C 1
ATOM 1384 O O . TYR A 1 169 ? 34.767 -1.142 -46.902 1.00 48.85 169 TYR A O 1
ATOM 1393 N N . CYS A 1 170 ? 35.549 -3.261 -47.036 1.00 51.02 170 CYS A N 1
ATOM 1394 C CA . CYS A 1 170 ? 36.709 -3.011 -46.176 1.00 50.55 170 CYS A CA 1
ATOM 1395 C C . CYS A 1 170 ? 37.638 -1.944 -46.793 1.00 50.81 170 CYS A C 1
ATOM 1396 O O . CYS A 1 170 ? 38.117 -1.043 -46.095 1.00 49.23 170 CYS A O 1
ATOM 1399 N N . THR A 1 171 ? 37.907 -2.049 -48.093 1.00 51.80 171 THR A N 1
ATOM 1400 C CA . THR A 1 171 ? 38.763 -1.063 -48.761 1.00 51.76 171 THR A CA 1
ATOM 1401 C C . THR A 1 171 ? 38.116 0.325 -48.692 1.00 50.85 171 THR A C 1
ATOM 1402 O O . THR A 1 171 ? 38.744 1.297 -48.267 1.00 53.83 171 THR A O 1
ATOM 1406 N N . GLU A 1 172 ? 36.856 0.405 -49.104 1.00 50.33 172 GLU A N 1
ATOM 1407 C CA . GLU A 1 172 ? 36.103 1.655 -49.068 1.00 53.35 172 GLU A CA 1
ATOM 1408 C C . GLU A 1 172 ? 36.120 2.289 -47.687 1.00 53.96 172 GLU A C 1
ATOM 1409 O O . GLU A 1 172 ? 36.451 3.470 -47.554 1.00 55.38 172 GLU A O 1
ATOM 1415 N N . LEU A 1 173 ? 35.750 1.516 -46.660 1.00 53.86 173 LEU A N 1
ATOM 1416 C CA . LEU A 1 173 ? 35.739 2.034 -45.282 1.00 52.08 173 LEU A CA 1
ATOM 1417 C C . LEU A 1 173 ? 37.105 2.560 -44.910 1.00 49.24 173 LEU A C 1
ATOM 1418 O O . LEU A 1 173 ? 37.228 3.654 -44.371 1.00 51.60 173 LEU A O 1
ATOM 1423 N N . LEU A 1 174 ? 38.128 1.764 -45.202 1.00 50.01 174 LEU A N 1
ATOM 1424 C CA . LEU A 1 174 ? 39.515 2.135 -44.921 1.00 53.39 174 LEU A CA 1
ATOM 1425 C C . LEU A 1 174 ? 39.880 3.434 -45.650 1.00 54.88 174 LEU A C 1
ATOM 1426 O O . LEU A 1 174 ? 40.297 4.408 -45.028 1.00 56.60 174 LEU A O 1
ATOM 1431 N N . ASN A 1 175 ? 39.717 3.446 -46.970 1.00 57.03 175 ASN A N 1
ATOM 1432 C CA . ASN A 1 175 ? 40.012 4.636 -47.778 1.00 58.83 175 ASN A CA 1
ATOM 1433 C C . ASN A 1 175 ? 39.339 5.886 -47.199 1.00 58.59 175 ASN A C 1
ATOM 1434 O O . ASN A 1 175 ? 39.963 6.938 -47.084 1.00 57.57 175 ASN A O 1
ATOM 1439 N N . GLU A 1 176 ? 38.066 5.762 -46.835 1.00 57.80 176 GLU A N 1
ATOM 1440 C CA . GLU A 1 176 ? 37.313 6.882 -46.282 1.00 57.44 176 GLU A CA 1
ATOM 1441 C C . GLU A 1 176 ? 37.880 7.387 -44.966 1.00 59.43 176 GLU A C 1
ATOM 1442 O O . GLU A 1 176 ? 37.573 8.508 -44.555 1.00 60.02 176 GLU A O 1
ATOM 1448 N N . LEU A 1 177 ? 38.692 6.564 -44.298 1.00 60.47 177 LEU A N 1
ATOM 1449 C CA . LEU A 1 177 ? 39.282 6.946 -43.010 1.00 59.51 177 LEU A CA 1
ATOM 1450 C C . LEU A 1 177 ? 40.644 7.589 -43.178 1.00 59.16 177 LEU A C 1
ATOM 1451 O O . LEU A 1 177 ? 41.147 8.225 -42.260 1.00 60.36 177 LEU A O 1
ATOM 1456 N N . GLY A 1 178 ? 41.244 7.410 -44.352 1.00 59.79 178 GLY A N 1
ATOM 1457 C CA . GLY A 1 178 ? 42.536 8.021 -44.613 1.00 56.51 178 GLY A CA 1
ATOM 1458 C C . GLY A 1 178 ? 43.630 7.083 -45.081 1.00 57.62 178 GLY A C 1
ATOM 1459 O O . GLY A 1 178 ? 44.786 7.491 -45.202 1.00 55.43 178 GLY A O 1
ATOM 1460 N N . VAL A 1 179 ? 43.270 5.836 -45.370 1.00 57.51 179 VAL A N 1
ATOM 1461 C CA . VAL A 1 179 ? 44.256 4.852 -45.802 1.00 57.03 179 VAL A CA 1
ATOM 1462 C C . VAL A 1 179 ? 44.021 4.462 -47.240 1.00 59.18 179 VAL A C 1
ATOM 1463 O O . VAL A 1 179 ? 42.971 3.917 -47.584 1.00 60.28 179 VAL A O 1
ATOM 1467 N N . LYS A 1 180 ? 45.009 4.739 -48.080 1.00 63.05 180 LYS A N 1
ATOM 1468 C CA . LYS A 1 180 ? 44.900 4.427 -49.498 1.00 66.65 180 LYS A CA 1
ATOM 1469 C C . LYS A 1 180 ? 45.156 2.951 -49.747 1.00 66.93 180 LYS A C 1
ATOM 1470 O O . LYS A 1 180 ? 45.951 2.324 -49.047 1.00 66.88 180 LYS A O 1
ATOM 1476 N N . LYS A 1 181 ? 44.481 2.402 -50.750 1.00 67.81 181 LYS A N 1
ATOM 1477 C CA . LYS A 1 181 ? 44.624 0.991 -51.077 1.00 69.53 181 LYS A CA 1
ATOM 1478 C C . LYS A 1 181 ? 46.081 0.567 -51.203 1.00 69.16 181 LYS A C 1
ATOM 1479 O O . LYS A 1 181 ? 46.425 -0.598 -50.969 1.00 69.77 181 LYS A O 1
ATOM 1485 N N . GLU A 1 182 ? 46.935 1.519 -51.563 1.00 68.84 182 GLU A N 1
ATOM 1486 C CA . GLU A 1 182 ? 48.355 1.249 -51.717 1.00 66.50 182 GLU A CA 1
ATOM 1487 C C . GLU A 1 182 ? 48.973 0.888 -50.376 1.00 64.66 182 GLU A C 1
ATOM 1488 O O . GLU A 1 182 ? 50.027 0.253 -50.318 1.00 61.13 182 GLU A O 1
ATOM 1494 N N . ASP A 1 183 ? 48.310 1.283 -49.295 1.00 63.27 183 ASP A N 1
ATOM 1495 C CA . ASP A 1 183 ? 48.830 0.992 -47.969 1.00 62.76 183 ASP A CA 1
ATOM 1496 C C . ASP A 1 183 ? 48.053 -0.086 -47.251 1.00 63.89 183 ASP A C 1
ATOM 1497 O O . ASP A 1 183 ? 48.264 -0.320 -46.061 1.00 66.24 183 ASP A O 1
ATOM 1502 N N . ILE A 1 184 ? 47.156 -0.746 -47.971 1.00 61.13 184 ILE A N 1
ATOM 1503 C CA . ILE A 1 184 ? 46.368 -1.804 -47.369 1.00 60.38 184 ILE A CA 1
ATOM 1504 C C . ILE A 1 184 ? 46.865 -3.144 -47.882 1.00 60.00 184 ILE A C 1
ATOM 1505 O O . ILE A 1 184 ? 46.897 -3.376 -49.084 1.00 60.63 184 ILE A O 1
ATOM 1510 N N . VAL A 1 185 ? 47.255 -4.027 -46.970 1.00 59.52 185 VAL A N 1
ATOM 1511 C CA . VAL A 1 185 ? 47.713 -5.354 -47.359 1.00 54.53 185 VAL A CA 1
ATOM 1512 C C . VAL A 1 185 ? 46.686 -6.407 -46.931 1.00 55.59 185 VAL A C 1
ATOM 1513 O O . VAL A 1 185 ? 46.166 -6.360 -45.821 1.00 53.86 185 VAL A O 1
ATOM 1517 N N . TYR A 1 186 ? 46.386 -7.345 -47.823 1.00 54.34 186 TYR A N 1
ATOM 1518 C CA . TYR A 1 186 ? 45.438 -8.395 -47.517 1.00 53.08 186 TYR A CA 1
ATOM 1519 C C . TYR A 1 186 ? 46.135 -9.749 -47.491 1.00 52.44 186 TYR A C 1
ATOM 1520 O O . TYR A 1 186 ? 46.348 -10.348 -48.530 1.00 52.87 186 TYR A O 1
ATOM 1529 N N . LYS A 1 187 ? 46.493 -10.216 -46.297 1.00 52.15 187 LYS A N 1
ATOM 1530 C CA . LYS A 1 187 ? 47.197 -11.482 -46.124 1.00 52.24 187 LYS A CA 1
ATOM 1531 C C . LYS A 1 187 ? 46.232 -12.638 -46.100 1.00 53.78 187 LYS A C 1
ATOM 1532 O O . LYS A 1 187 ? 45.171 -12.543 -45.474 1.00 55.34 187 LYS A O 1
ATOM 1538 N N . GLU A 1 188 ? 46.596 -13.737 -46.760 1.00 51.85 188 GLU A N 1
ATOM 1539 C CA . GLU A 1 188 ? 45.709 -14.900 -46.795 1.00 53.06 188 GLU A CA 1
ATOM 1540 C C . GLU A 1 188 ? 45.960 -15.859 -45.638 1.00 54.86 188 GLU A C 1
ATOM 1541 O O . GLU A 1 188 ? 47.097 -16.230 -45.355 1.00 54.93 188 GLU A O 1
ATOM 1547 N N . GLU A 1 189 ? 44.882 -16.249 -44.968 1.00 57.35 189 GLU A N 1
ATOM 1548 C CA . GLU A 1 189 ? 44.957 -17.162 -43.839 1.00 57.70 189 GLU A CA 1
ATOM 1549 C C . GLU A 1 189 ? 43.615 -17.839 -43.708 1.00 57.90 189 GLU A C 1
ATOM 1550 O O . GLU A 1 189 ? 42.608 -17.338 -44.197 1.00 59.13 189 GLU A O 1
ATOM 1556 N N . PRO A 1 190 ? 43.592 -19.016 -43.084 1.00 59.84 190 PRO A N 1
ATOM 1557 C CA . PRO A 1 190 ? 42.311 -19.706 -42.914 1.00 57.37 190 PRO A CA 1
ATOM 1558 C C . PRO A 1 190 ? 41.736 -19.241 -41.573 1.00 54.55 190 PRO A C 1
ATOM 1559 O O . PRO A 1 190 ? 42.493 -18.833 -40.697 1.00 56.08 190 PRO A O 1
ATOM 1563 N N . TRP A 1 191 ? 40.416 -19.270 -41.413 1.00 54.39 191 TRP A N 1
ATOM 1564 C CA . TRP A 1 191 ? 39.810 -18.885 -40.135 1.00 48.47 191 TRP A CA 1
ATOM 1565 C C . TRP A 1 191 ? 38.742 -19.890 -39.728 1.00 47.30 191 TRP A C 1
ATOM 1566 O O . TRP A 1 191 ? 37.864 -20.253 -40.519 1.00 48.70 191 TRP A O 1
ATOM 1577 N N . ALA A 1 192 ? 38.828 -20.339 -38.482 1.00 47.72 192 ALA A N 1
ATOM 1578 C CA . ALA A 1 192 ? 37.867 -21.296 -37.961 1.00 48.59 192 ALA A CA 1
ATOM 1579 C C . ALA A 1 192 ? 37.510 -20.901 -36.536 1.00 47.08 192 ALA A C 1
ATOM 1580 O O . ALA A 1 192 ? 38.278 -20.199 -35.873 1.00 48.98 192 ALA A O 1
ATOM 1582 N N . GLY A 1 193 ? 36.340 -21.340 -36.077 1.00 45.57 193 GLY A N 1
ATOM 1583 C CA . GLY A 1 193 ? 35.923 -21.034 -34.726 1.00 44.46 193 GLY A CA 1
ATOM 1584 C C . GLY A 1 193 ? 34.426 -21.149 -34.536 1.00 44.93 193 GLY A C 1
ATOM 1585 O O . GLY A 1 193 ? 33.654 -20.764 -35.411 1.00 45.65 193 GLY A O 1
ATOM 1586 N N . GLY A 1 194 ? 34.029 -21.694 -33.391 1.00 42.44 194 GLY A N 1
ATOM 1587 C CA . GLY A 1 194 ? 32.627 -21.841 -33.065 1.00 44.37 194 GLY A CA 1
ATOM 1588 C C . GLY A 1 194 ? 31.931 -22.891 -33.885 1.00 45.77 194 GLY A C 1
ATOM 1589 O O . GLY A 1 194 ? 30.714 -23.007 -33.824 1.00 46.69 194 GLY A O 1
ATOM 1590 N N . GLY A 1 195 ? 32.693 -23.661 -34.652 1.00 47.25 195 GLY A N 1
ATOM 1591 C CA . GLY A 1 195 ? 32.088 -24.698 -35.473 1.00 48.43 195 GLY A CA 1
ATOM 1592 C C . GLY A 1 195 ? 32.022 -24.375 -36.959 1.00 51.67 195 GLY A C 1
ATOM 1593 O O . GLY A 1 195 ? 31.415 -25.122 -37.745 1.00 49.60 195 GLY A O 1
ATOM 1594 N N . ASN A 1 196 ? 32.626 -23.259 -37.362 1.00 49.87 196 ASN A N 1
ATOM 1595 C CA . ASN A 1 196 ? 32.627 -22.893 -38.781 1.00 49.63 196 ASN A CA 1
ATOM 1596 C C . ASN A 1 196 ? 34.001 -22.396 -39.233 1.00 49.11 196 ASN A C 1
ATOM 1597 O O . ASN A 1 196 ? 34.876 -22.082 -38.417 1.00 46.44 196 ASN A O 1
ATOM 1602 N N . ALA A 1 197 ? 34.201 -22.326 -40.540 1.00 48.14 197 ALA A N 1
ATOM 1603 C CA . ALA A 1 197 ? 35.484 -21.867 -41.029 1.00 49.28 197 ALA A CA 1
ATOM 1604 C C . ALA A 1 197 ? 35.363 -21.415 -42.458 1.00 48.12 197 ALA A C 1
ATOM 1605 O O . ALA A 1 197 ? 34.281 -21.465 -43.036 1.00 46.92 197 ALA A O 1
ATOM 1607 N N . GLY A 1 198 ? 36.487 -20.974 -43.014 1.00 48.29 198 GLY A N 1
ATOM 1608 C CA . GLY A 1 198 ? 36.538 -20.525 -44.390 1.00 46.17 198 GLY A CA 1
ATOM 1609 C C . GLY A 1 198 ? 37.822 -19.760 -44.664 1.00 46.75 198 GLY A C 1
ATOM 1610 O O . GLY A 1 198 ? 38.544 -19.378 -43.734 1.00 44.50 198 GLY A O 1
ATOM 1611 N N . PRO A 1 199 ? 38.162 -19.545 -45.942 1.00 43.52 199 PRO A N 1
ATOM 1612 C CA . PRO A 1 199 ? 39.387 -18.803 -46.249 1.00 41.19 199 PRO A CA 1
ATOM 1613 C C . PRO A 1 199 ? 39.120 -17.349 -45.860 1.00 38.77 199 PRO A C 1
ATOM 1614 O O . PRO A 1 199 ? 38.016 -16.874 -46.006 1.00 40.51 199 PRO A O 1
ATOM 1618 N N . CYS A 1 200 ? 40.133 -16.635 -45.405 1.00 40.17 200 CYS A N 1
ATOM 1619 C CA . CYS A 1 200 ? 39.944 -15.257 -44.996 1.00 41.24 200 CYS A CA 1
ATOM 1620 C C . CYS A 1 200 ? 41.082 -14.339 -45.431 1.00 40.86 200 CYS A C 1
ATOM 1621 O O . CYS A 1 200 ? 42.149 -14.790 -45.827 1.00 44.40 200 CYS A O 1
ATOM 1624 N N . LEU A 1 201 ? 40.832 -13.042 -45.351 1.00 42.13 201 LEU A N 1
ATOM 1625 C CA . LEU A 1 201 ? 41.830 -12.048 -45.678 1.00 44.86 201 LEU A CA 1
ATOM 1626 C C . LEU A 1 201 ? 42.014 -11.144 -44.465 1.00 46.00 201 LEU A C 1
ATOM 1627 O O . LEU A 1 201 ? 41.048 -10.624 -43.910 1.00 47.66 201 LEU A O 1
ATOM 1632 N N . GLU A 1 202 ? 43.259 -10.970 -44.046 1.00 47.11 202 GLU A N 1
ATOM 1633 C CA . GLU A 1 202 ? 43.535 -10.106 -42.921 1.00 49.40 202 GLU A CA 1
ATOM 1634 C C . GLU A 1 202 ? 43.914 -8.752 -43.488 1.00 49.87 202 GLU A C 1
ATOM 1635 O O . GLU A 1 202 ? 44.787 -8.655 -44.347 1.00 49.77 202 GLU A O 1
ATOM 1641 N N . ALA A 1 203 ? 43.240 -7.713 -43.010 1.00 50.83 203 ALA A N 1
ATOM 1642 C CA . ALA A 1 203 ? 43.501 -6.351 -43.448 1.00 51.59 203 ALA A CA 1
ATOM 1643 C C . ALA A 1 203 ? 44.634 -5.778 -42.584 1.00 51.01 203 ALA A C 1
ATOM 1644 O O . ALA A 1 203 ? 44.448 -5.477 -41.403 1.00 49.80 203 ALA A O 1
ATOM 1646 N N . ILE A 1 204 ? 45.812 -5.635 -43.182 1.00 51.95 204 ILE A N 1
ATOM 1647 C CA . ILE A 1 204 ? 46.976 -5.134 -42.465 1.00 51.08 204 ILE A CA 1
ATOM 1648 C C . ILE A 1 204 ? 47.424 -3.756 -42.920 1.00 53.81 204 ILE A C 1
ATOM 1649 O O . ILE A 1 204 ? 47.818 -3.573 -44.072 1.00 57.74 204 ILE A O 1
ATOM 1654 N N . VAL A 1 205 ? 47.353 -2.795 -42.004 1.00 51.99 205 VAL A N 1
ATOM 1655 C CA . VAL A 1 205 ? 47.762 -1.427 -42.284 1.00 52.81 205 VAL A CA 1
ATOM 1656 C C . VAL A 1 205 ? 48.665 -0.891 -41.173 1.00 54.00 205 VAL A C 1
ATOM 1657 O O . VAL A 1 205 ? 48.346 -1.008 -39.985 1.00 51.44 205 VAL A O 1
ATOM 1661 N N . GLY A 1 206 ? 49.801 -0.315 -41.568 1.00 54.49 206 GLY A N 1
ATOM 1662 C CA . GLY A 1 206 ? 50.737 0.239 -40.598 1.00 54.05 206 GLY A CA 1
ATOM 1663 C C . GLY A 1 206 ? 51.372 -0.814 -39.701 1.00 58.20 206 GLY A C 1
ATOM 1664 O O . GLY A 1 206 ? 51.728 -0.535 -38.553 1.00 60.06 206 GLY A O 1
ATOM 1665 N N . GLY A 1 207 ? 51.512 -2.028 -40.231 1.00 57.27 207 GLY A N 1
ATOM 1666 C CA . GLY A 1 207 ? 52.101 -3.108 -39.466 1.00 55.39 207 GLY A CA 1
ATOM 1667 C C . GLY A 1 207 ? 51.150 -3.709 -38.440 1.00 54.43 207 GLY A C 1
ATOM 1668 O O . GLY A 1 207 ? 51.581 -4.441 -37.551 1.00 54.33 207 GLY A O 1
ATOM 1669 N N . LEU A 1 208 ? 49.859 -3.415 -38.565 1.00 51.59 208 LEU A N 1
ATOM 1670 C CA . LEU A 1 208 ? 48.854 -3.923 -37.643 1.00 49.13 208 LEU A CA 1
ATOM 1671 C C . LEU A 1 208 ? 47.678 -4.585 -38.347 1.00 49.45 208 LEU A C 1
ATOM 1672 O O . LEU A 1 208 ? 47.195 -4.090 -39.359 1.00 48.03 208 LEU A O 1
ATOM 1677 N N . GLU A 1 209 ? 47.197 -5.702 -37.812 1.00 49.11 209 GLU A N 1
ATOM 1678 C CA . GLU A 1 209 ? 46.038 -6.358 -38.408 1.00 47.55 209 GLU A CA 1
ATOM 1679 C C . GLU A 1 209 ? 44.829 -5.680 -37.743 1.00 47.14 209 GLU A C 1
ATOM 1680 O O . GLU A 1 209 ? 44.606 -5.809 -36.534 1.00 43.58 209 GLU A O 1
ATOM 1686 N N . VAL A 1 210 ? 44.065 -4.938 -38.538 1.00 44.92 210 VAL A N 1
ATOM 1687 C CA . VAL A 1 210 ? 42.905 -4.219 -38.025 1.00 43.28 210 VAL A CA 1
ATOM 1688 C C . VAL A 1 210 ? 41.578 -4.897 -38.281 1.00 42.98 210 VAL A C 1
ATOM 1689 O O . VAL A 1 210 ? 40.595 -4.568 -37.639 1.00 40.28 210 VAL A O 1
ATOM 1693 N N . ALA A 1 211 ? 41.538 -5.852 -39.199 1.00 40.60 211 ALA A N 1
ATOM 1694 C CA . ALA A 1 211 ? 40.290 -6.536 -39.476 1.00 43.48 211 ALA A CA 1
ATOM 1695 C C . ALA A 1 211 ? 40.526 -7.821 -40.224 1.00 40.88 211 ALA A C 1
ATOM 1696 O O . ALA A 1 211 ? 41.563 -8.016 -40.822 1.00 42.53 211 ALA A O 1
ATOM 1698 N N . THR A 1 212 ? 39.539 -8.695 -40.202 1.00 44.27 212 THR A N 1
ATOM 1699 C CA . THR A 1 212 ? 39.646 -9.966 -40.898 1.00 44.56 212 THR A CA 1
ATOM 1700 C C . THR A 1 212 ? 38.367 -10.207 -41.635 1.00 43.37 212 THR A C 1
ATOM 1701 O O . THR A 1 212 ? 37.287 -9.940 -41.111 1.00 41.38 212 THR A O 1
ATOM 1705 N N . LEU A 1 213 ? 38.500 -10.706 -42.858 1.00 43.45 213 LEU A N 1
ATOM 1706 C CA . LEU A 1 213 ? 37.354 -10.960 -43.701 1.00 40.99 213 LEU A CA 1
ATOM 1707 C C . LEU A 1 213 ? 37.319 -12.443 -44.051 1.00 45.53 213 LEU A C 1
ATOM 1708 O O . LEU A 1 213 ? 38.184 -12.941 -44.788 1.00 43.52 213 LEU A O 1
ATOM 1713 N N . VAL A 1 214 ? 36.316 -13.143 -43.526 1.00 43.69 214 VAL A N 1
ATOM 1714 C CA . VAL A 1 214 ? 36.182 -14.573 -43.764 1.00 42.06 214 VAL A CA 1
ATOM 1715 C C . VAL A 1 214 ? 35.017 -14.905 -44.687 1.00 45.07 214 VAL A C 1
ATOM 1716 O O . VAL A 1 214 ? 33.912 -14.395 -44.512 1.00 45.98 214 VAL A O 1
ATOM 1720 N N . PHE A 1 215 ? 35.264 -15.776 -45.658 1.00 43.00 215 PHE A N 1
ATOM 1721 C CA . PHE A 1 215 ? 34.210 -16.194 -46.558 1.00 40.77 215 PHE A CA 1
ATOM 1722 C C . PHE A 1 215 ? 33.788 -17.568 -46.052 1.00 45.68 215 PHE A C 1
ATOM 1723 O O . PHE A 1 215 ? 34.269 -18.617 -46.511 1.00 43.72 215 PHE A O 1
ATOM 1739 N N . ASN A 1 217 ? 32.147 -20.834 -45.655 1.00 45.79 217 ASN A N 1
ATOM 1740 C CA . ASN A 1 217 ? 31.417 -21.821 -46.437 1.00 49.05 217 ASN A CA 1
ATOM 1741 C C . ASN A 1 217 ? 31.784 -23.209 -45.939 1.00 50.37 217 ASN A C 1
ATOM 1742 O O . ASN A 1 217 ? 31.497 -24.217 -46.587 1.00 52.53 217 ASN A O 1
ATOM 1747 N N . LEU A 1 218 ? 32.423 -23.253 -44.777 1.00 51.90 218 LEU A N 1
ATOM 1748 C CA . LEU A 1 218 ? 32.806 -24.524 -44.177 1.00 52.60 218 LEU A CA 1
ATOM 1749 C C . LEU A 1 218 ? 32.181 -24.651 -42.798 1.00 53.64 218 LEU A C 1
ATOM 1750 O O . LEU A 1 218 ? 32.062 -23.676 -42.074 1.00 53.75 218 LEU A O 1
ATOM 1755 N N . GLU A 1 219 ? 31.775 -25.861 -42.443 1.00 56.74 219 GLU A N 1
ATOM 1756 C CA . GLU A 1 219 ? 31.205 -26.107 -41.131 1.00 59.09 219 GLU A CA 1
ATOM 1757 C C . GLU A 1 219 ? 31.835 -27.371 -40.569 1.00 61.36 219 GLU A C 1
ATOM 1758 O O . GLU A 1 219 ? 32.021 -28.349 -41.282 1.00 61.26 219 GLU A O 1
ATOM 1764 N N . GLU A 1 220 ? 32.184 -27.340 -39.291 1.00 63.87 220 GLU A N 1
ATOM 1765 C CA . GLU A 1 220 ? 32.786 -28.493 -38.645 1.00 64.33 220 GLU A CA 1
ATOM 1766 C C . GLU A 1 220 ? 31.832 -29.698 -38.701 1.00 65.41 220 GLU A C 1
ATOM 1767 O O . GLU A 1 220 ? 30.681 -29.631 -38.264 1.00 63.08 220 GLU A O 1
ATOM 1773 N N . HIS A 1 221 ? 32.315 -30.801 -39.259 1.00 68.75 221 HIS A N 1
ATOM 1774 C CA . HIS A 1 221 ? 31.507 -32.006 -39.374 1.00 74.71 221 HIS A CA 1
ATOM 1775 C C . HIS A 1 221 ? 32.423 -33.218 -39.269 1.00 75.90 221 HIS A C 1
ATOM 1776 O O . HIS A 1 221 ? 33.553 -33.188 -39.757 1.00 76.07 221 HIS A O 1
ATOM 1783 N N . PRO A 1 222 ? 31.946 -34.302 -38.629 1.00 77.74 222 PRO A N 1
ATOM 1784 C CA . PRO A 1 222 ? 32.748 -35.521 -38.467 1.00 78.16 222 PRO A CA 1
ATOM 1785 C C . PRO A 1 222 ? 33.493 -35.930 -39.739 1.00 79.19 222 PRO A C 1
ATOM 1786 O O . PRO A 1 222 ? 34.710 -36.140 -39.723 1.00 79.22 222 PRO A O 1
ATOM 1790 N N . GLU A 1 223 ? 32.757 -36.028 -40.840 1.00 78.69 223 GLU A N 1
ATOM 1791 C CA . GLU A 1 223 ? 33.334 -36.410 -42.124 1.00 78.22 223 GLU A CA 1
ATOM 1792 C C . GLU A 1 223 ? 34.044 -35.233 -42.779 1.00 77.89 223 GLU A C 1
ATOM 1793 O O . GLU A 1 223 ? 34.104 -35.132 -44.000 1.00 75.83 223 GLU A O 1
ATOM 1799 N N . GLY A 1 224 ? 34.594 -34.353 -41.949 1.00 78.82 224 GLY A N 1
ATOM 1800 C CA . GLY A 1 224 ? 35.297 -33.186 -42.454 1.00 81.27 224 GLY A CA 1
ATOM 1801 C C . GLY A 1 224 ? 36.213 -33.443 -43.638 1.00 82.36 224 GLY A C 1
ATOM 1802 O O . GLY A 1 224 ? 36.734 -34.536 -43.816 1.00 84.27 224 GLY A O 1
ATOM 1803 N N . ASP A 1 225 ? 36.423 -32.413 -44.446 1.00 83.09 225 ASP A N 1
ATOM 1804 C CA . ASP A 1 225 ? 37.267 -32.519 -45.625 1.00 84.08 225 ASP A CA 1
ATOM 1805 C C . ASP A 1 225 ? 38.494 -31.626 -45.497 1.00 84.41 225 ASP A C 1
ATOM 1806 O O . ASP A 1 225 ? 39.598 -31.992 -45.902 1.00 83.97 225 ASP A O 1
ATOM 1811 N N . ILE A 1 226 ? 38.288 -30.444 -44.931 1.00 84.79 226 ILE A N 1
ATOM 1812 C CA . ILE A 1 226 ? 39.364 -29.480 -44.759 1.00 83.83 226 ILE A CA 1
ATOM 1813 C C . ILE A 1 226 ? 39.917 -29.533 -43.338 1.00 83.49 226 ILE A C 1
ATOM 1814 O O . ILE A 1 226 ? 39.168 -29.670 -42.370 1.00 82.40 226 ILE A O 1
ATOM 1819 N N . GLU A 1 227 ? 41.236 -29.421 -43.224 1.00 82.90 227 GLU A N 1
ATOM 1820 C CA . GLU A 1 227 ? 41.910 -29.458 -41.929 1.00 82.72 227 GLU A CA 1
ATOM 1821 C C . GLU A 1 227 ? 42.311 -28.050 -41.496 1.00 81.41 227 GLU A C 1
ATOM 1822 O O . GLU A 1 227 ? 43.086 -27.380 -42.182 1.00 80.66 227 GLU A O 1
ATOM 1828 N N . ILE A 1 228 ? 41.785 -27.595 -40.364 1.00 78.31 228 ILE A N 1
ATOM 1829 C CA . ILE A 1 228 ? 42.134 -26.263 -39.884 1.00 77.07 228 ILE A CA 1
ATOM 1830 C C . ILE A 1 228 ? 42.295 -26.204 -38.367 1.00 77.39 228 ILE A C 1
ATOM 1831 O O . ILE A 1 228 ? 41.316 -26.123 -37.630 1.00 78.81 228 ILE A O 1
ATOM 1836 N N . LYS A 1 229 ? 43.543 -26.240 -37.916 1.00 76.83 229 LYS A N 1
ATOM 1837 C CA . LYS A 1 229 ? 43.867 -26.176 -36.499 1.00 77.18 229 LYS A CA 1
ATOM 1838 C C . LYS A 1 229 ? 43.293 -27.331 -35.682 1.00 75.95 229 LYS A C 1
ATOM 1839 O O . LYS A 1 229 ? 42.704 -27.132 -34.614 1.00 74.12 229 LYS A O 1
ATOM 1845 N N . GLY A 1 230 ? 43.461 -28.540 -36.200 1.00 74.44 230 GLY A N 1
ATOM 1846 C CA . GLY A 1 230 ? 42.993 -29.710 -35.491 1.00 73.49 230 GLY A CA 1
ATOM 1847 C C . GLY A 1 230 ? 41.617 -30.200 -35.857 1.00 73.07 230 GLY A C 1
ATOM 1848 O O . GLY A 1 230 ? 41.327 -31.387 -35.708 1.00 73.17 230 GLY A O 1
ATOM 1849 N N . ALA A 1 231 ? 40.769 -29.299 -36.343 1.00 72.55 231 ALA A N 1
ATOM 1850 C CA . ALA A 1 231 ? 39.408 -29.676 -36.700 1.00 71.11 231 ALA A CA 1
ATOM 1851 C C . ALA A 1 231 ? 39.203 -29.948 -38.193 1.00 70.95 231 ALA A C 1
ATOM 1852 O O . ALA A 1 231 ? 39.963 -29.477 -39.047 1.00 68.72 231 ALA A O 1
ATOM 1854 N N . ARG A 1 232 ? 38.164 -30.724 -38.482 1.00 71.07 232 ARG A N 1
ATOM 1855 C CA . ARG A 1 232 ? 37.798 -31.090 -39.840 1.00 73.60 232 ARG A CA 1
ATOM 1856 C C . ARG A 1 232 ? 36.527 -30.340 -40.275 1.00 72.41 232 ARG A C 1
ATOM 1857 O O . ARG A 1 232 ? 35.560 -30.263 -39.511 1.00 72.18 232 ARG A O 1
ATOM 1865 N N . TYR A 1 233 ? 36.531 -29.788 -41.492 1.00 69.08 233 TYR A N 1
ATOM 1866 C CA . TYR A 1 233 ? 35.377 -29.045 -42.017 1.00 66.58 233 TYR A CA 1
ATOM 1867 C C . TYR A 1 233 ? 34.968 -29.472 -43.424 1.00 65.75 233 TYR A C 1
ATOM 1868 O O . TYR A 1 233 ? 35.815 -29.822 -44.248 1.00 66.49 233 TYR A O 1
ATOM 1877 N N . ARG A 1 234 ? 33.663 -29.437 -43.688 1.00 65.97 234 ARG A N 1
ATOM 1878 C CA . ARG A 1 234 ? 33.111 -29.766 -45.005 1.00 65.56 234 ARG A CA 1
ATOM 1879 C C . ARG A 1 234 ? 32.417 -28.491 -45.496 1.00 65.14 234 ARG A C 1
ATOM 1880 O O . ARG A 1 234 ? 32.121 -27.597 -44.695 1.00 61.65 234 ARG A O 1
ATOM 1888 N N . LYS A 1 235 ? 32.163 -28.409 -46.801 1.00 64.53 235 LYS A N 1
ATOM 1889 C CA . LYS A 1 235 ? 31.517 -27.237 -47.370 1.00 63.44 235 LYS A CA 1
ATOM 1890 C C . LYS A 1 235 ? 30.028 -27.268 -47.055 1.00 62.23 235 LYS A C 1
ATOM 1891 O O . LYS A 1 235 ? 29.369 -28.296 -47.184 1.00 61.62 235 LYS A O 1
ATOM 1905 N N . ASP A 1 237 ? 25.944 -25.822 -47.242 1.00 63.60 237 ASP A N 1
ATOM 1906 C CA . ASP A 1 237 ? 24.988 -25.506 -48.292 1.00 63.33 237 ASP A CA 1
ATOM 1907 C C . ASP A 1 237 ? 24.888 -23.969 -48.301 1.00 60.84 237 ASP A C 1
ATOM 1908 O O . ASP A 1 237 ? 24.769 -23.356 -49.352 1.00 62.25 237 ASP A O 1
ATOM 1913 N N . ASN A 1 238 ? 24.959 -23.358 -47.122 1.00 57.39 238 ASN A N 1
ATOM 1914 C CA . ASN A 1 238 ? 24.892 -21.909 -47.003 1.00 56.78 238 ASN A CA 1
ATOM 1915 C C . ASN A 1 238 ? 26.292 -21.378 -46.968 1.00 56.25 238 ASN A C 1
ATOM 1916 O O . ASN A 1 238 ? 27.226 -22.136 -46.718 1.00 59.01 238 ASN A O 1
ATOM 1921 N N . TYR A 1 239 ? 26.437 -20.073 -47.187 1.00 52.02 239 TYR A N 1
ATOM 1922 C CA . TYR A 1 239 ? 27.750 -19.431 -47.129 1.00 48.63 239 TYR A CA 1
ATOM 1923 C C . TYR A 1 239 ? 27.532 -18.075 -46.487 1.00 48.33 239 TYR A C 1
ATOM 1924 O O . TYR A 1 239 ? 26.510 -17.433 -46.724 1.00 51.68 239 TYR A O 1
ATOM 1933 N N . ILE A 1 240 ? 28.493 -17.616 -45.696 1.00 45.36 240 ILE A N 1
ATOM 1934 C CA . ILE A 1 240 ? 28.293 -16.382 -44.950 1.00 44.35 240 ILE A CA 1
ATOM 1935 C C . ILE A 1 240 ? 29.457 -15.419 -44.946 1.00 42.38 240 ILE A C 1
ATOM 1936 O O . ILE A 1 240 ? 30.605 -15.808 -44.851 1.00 45.17 240 ILE A O 1
ATOM 1941 N N . VAL A 1 241 ? 29.154 -14.141 -45.052 1.00 44.80 241 VAL A N 1
ATOM 1942 C CA . VAL A 1 241 ? 30.197 -13.136 -44.958 1.00 42.80 241 VAL A CA 1
ATOM 1943 C C . VAL A 1 241 ? 30.436 -12.978 -43.462 1.00 41.28 241 VAL A C 1
ATOM 1944 O O . VAL A 1 241 ? 29.521 -12.640 -42.728 1.00 43.45 241 VAL A O 1
ATOM 1948 N N . ASP A 1 242 ? 31.657 -13.251 -43.016 1.00 44.46 242 ASP A N 1
ATOM 1949 C CA . ASP A 1 242 ? 32.023 -13.159 -41.600 1.00 42.67 242 ASP A CA 1
ATOM 1950 C C . ASP A 1 242 ? 33.206 -12.231 -41.438 1.00 41.45 242 ASP A C 1
ATOM 1951 O O . ASP A 1 242 ? 34.352 -12.635 -41.654 1.00 42.03 242 ASP A O 1
ATOM 1956 N N . THR A 1 243 ? 32.922 -10.990 -41.056 1.00 37.68 243 THR A N 1
ATOM 1957 C CA . THR A 1 243 ? 33.961 -9.988 -40.901 1.00 38.51 243 THR A CA 1
ATOM 1958 C C . THR A 1 243 ? 34.118 -9.560 -39.443 1.00 40.39 243 THR A C 1
ATOM 1959 O O . THR A 1 243 ? 33.250 -9.801 -38.614 1.00 40.45 243 THR A O 1
ATOM 1963 N N . GLY A 1 244 ? 35.242 -8.934 -39.132 1.00 40.03 244 GLY A N 1
ATOM 1964 C CA . GLY A 1 244 ? 35.482 -8.472 -37.775 1.00 37.03 244 GLY A CA 1
ATOM 1965 C C . GLY A 1 244 ? 36.556 -7.409 -37.766 1.00 36.91 244 GLY A C 1
ATOM 1966 O O . GLY A 1 244 ? 37.681 -7.673 -38.145 1.00 37.54 244 GLY A O 1
ATOM 1967 N N . TYR A 1 245 ? 36.193 -6.198 -37.362 1.00 39.27 245 TYR A N 1
ATOM 1968 C CA . TYR A 1 245 ? 37.118 -5.079 -37.308 1.00 38.16 245 TYR A CA 1
ATOM 1969 C C . TYR A 1 245 ? 37.276 -4.737 -35.848 1.00 38.27 245 TYR A C 1
ATOM 1970 O O . TYR A 1 245 ? 36.287 -4.495 -35.155 1.00 39.54 245 TYR A O 1
ATOM 1979 N N . GLY A 1 246 ? 38.524 -4.727 -35.386 1.00 43.58 246 GLY A N 1
ATOM 1980 C CA . GLY A 1 246 ? 38.792 -4.407 -33.996 1.00 43.28 246 GLY A CA 1
ATOM 1981 C C . GLY A 1 246 ? 38.646 -2.922 -33.724 1.00 45.34 246 GLY A C 1
ATOM 1982 O O . GLY A 1 246 ? 39.496 -2.136 -34.143 1.00 43.88 246 GLY A O 1
ATOM 1983 N N . LEU A 1 247 ? 37.564 -2.544 -33.039 1.00 45.63 247 LEU A N 1
ATOM 1984 C CA . LEU A 1 247 ? 37.281 -1.148 -32.685 1.00 45.57 247 LEU A CA 1
ATOM 1985 C C . LEU A 1 247 ? 38.495 -0.469 -32.036 1.00 46.25 247 LEU A C 1
ATOM 1986 O O . LEU A 1 247 ? 38.940 0.604 -32.469 1.00 47.61 247 LEU A O 1
ATOM 1991 N N . GLU A 1 248 ? 39.022 -1.096 -30.989 1.00 44.58 248 GLU A N 1
ATOM 1992 C CA . GLU A 1 248 ? 40.177 -0.556 -30.273 1.00 42.87 248 GLU A CA 1
ATOM 1993 C C . GLU A 1 248 ? 41.401 -0.426 -31.191 1.00 43.35 248 GLU A C 1
ATOM 1994 O O . GLU A 1 248 ? 42.207 0.505 -31.049 1.00 40.89 248 GLU A O 1
ATOM 2000 N N . ARG A 1 249 ? 41.559 -1.352 -32.128 1.00 38.21 249 ARG A N 1
ATOM 2001 C CA . ARG A 1 249 ? 42.692 -1.235 -33.036 1.00 45.56 249 ARG A CA 1
ATOM 2002 C C . ARG A 1 249 ? 42.510 -0.049 -33.997 1.00 43.74 249 ARG A C 1
ATOM 2003 O O . ARG A 1 249 ? 43.481 0.640 -34.320 1.00 42.27 249 ARG A O 1
ATOM 2011 N N . PHE A 1 250 ? 41.270 0.192 -34.425 1.00 40.77 250 PHE A N 1
ATOM 2012 C CA . PHE A 1 250 ? 40.953 1.300 -35.312 1.00 45.68 250 PHE A CA 1
ATOM 2013 C C . PHE A 1 250 ? 41.210 2.601 -34.568 1.00 47.37 250 PHE A C 1
ATOM 2014 O O . PHE A 1 250 ? 41.838 3.518 -35.113 1.00 47.77 250 PHE A O 1
ATOM 2022 N N . VAL A 1 251 ? 40.760 2.685 -33.316 1.00 47.08 251 VAL A N 1
ATOM 2023 C CA . VAL A 1 251 ? 40.972 3.911 -32.541 1.00 47.94 251 VAL A CA 1
ATOM 2024 C C . VAL A 1 251 ? 42.466 4.163 -32.341 1.00 48.22 251 VAL A C 1
ATOM 2025 O O . VAL A 1 251 ? 42.959 5.285 -32.511 1.00 49.71 251 VAL A O 1
ATOM 2029 N N . TRP A 1 252 ? 43.180 3.096 -32.000 1.00 46.84 252 TRP A N 1
ATOM 2030 C CA . TRP A 1 252 ? 44.608 3.168 -31.782 1.00 43.11 252 TRP A CA 1
ATOM 2031 C C . TRP A 1 252 ? 45.333 3.646 -33.030 1.00 45.46 252 TRP A C 1
ATOM 2032 O O . TRP A 1 252 ? 46.264 4.446 -32.946 1.00 43.10 252 TRP A O 1
ATOM 2043 N N . ALA A 1 253 ? 44.908 3.147 -34.184 1.00 46.47 253 ALA A N 1
ATOM 2044 C CA . ALA A 1 253 ? 45.517 3.532 -35.452 1.00 50.95 253 ALA A CA 1
ATOM 2045 C C . ALA A 1 253 ? 45.092 4.950 -35.824 1.00 52.07 253 ALA A C 1
ATOM 2046 O O . ALA A 1 253 ? 45.584 5.510 -36.793 1.00 57.09 253 ALA A O 1
ATOM 2048 N N . SER A 1 254 ? 44.192 5.533 -35.043 1.00 54.88 254 SER A N 1
ATOM 2049 C CA . SER A 1 254 ? 43.700 6.870 -35.329 1.00 53.56 254 SER A CA 1
ATOM 2050 C C . SER A 1 254 ? 44.354 7.900 -34.426 1.00 55.03 254 SER A C 1
ATOM 2051 O O . SER A 1 254 ? 44.310 9.098 -34.689 1.00 56.64 254 SER A O 1
ATOM 2054 N N . LYS A 1 255 ? 44.956 7.423 -33.348 1.00 54.77 255 LYS A N 1
ATOM 2055 C CA . LYS A 1 255 ? 45.594 8.311 -32.400 1.00 50.07 255 LYS A CA 1
ATOM 2056 C C . LYS A 1 255 ? 47.107 8.193 -32.473 1.00 50.30 255 LYS A C 1
ATOM 2057 O O . LYS A 1 255 ? 47.830 9.154 -32.220 1.00 48.57 255 LYS A O 1
ATOM 2063 N N . GLY A 1 256 ? 47.584 6.999 -32.794 1.00 47.65 256 GLY A N 1
ATOM 2064 C CA . GLY A 1 256 ? 49.011 6.809 -32.877 1.00 46.28 256 GLY A CA 1
ATOM 2065 C C . GLY A 1 256 ? 49.731 6.784 -31.538 1.00 49.26 256 GLY A C 1
ATOM 2066 O O . GLY A 1 256 ? 50.952 7.010 -31.494 1.00 51.64 256 GLY A O 1
ATOM 2067 N N . THR A 1 257 ? 48.993 6.532 -30.453 1.00 45.18 257 THR A N 1
ATOM 2068 C CA . THR A 1 257 ? 49.587 6.434 -29.118 1.00 44.39 257 THR A CA 1
ATOM 2069 C C . THR A 1 257 ? 50.518 5.212 -29.134 1.00 41.82 257 THR A C 1
ATOM 2070 O O . THR A 1 257 ? 50.451 4.383 -30.045 1.00 43.14 257 THR A O 1
ATOM 2074 N N . PRO A 1 258 ? 51.377 5.074 -28.124 1.00 38.66 258 PRO A N 1
ATOM 2075 C CA . PRO A 1 258 ? 52.313 3.945 -28.038 1.00 38.72 258 PRO A CA 1
ATOM 2076 C C . PRO A 1 258 ? 51.650 2.558 -28.061 1.00 42.11 258 PRO A C 1
ATOM 2077 O O . PRO A 1 258 ? 52.195 1.630 -28.646 1.00 46.16 258 PRO A O 1
ATOM 2081 N N . THR A 1 259 ? 50.480 2.415 -27.439 1.00 42.78 259 THR A N 1
ATOM 2082 C CA . THR A 1 259 ? 49.795 1.126 -27.412 1.00 42.95 259 THR A CA 1
ATOM 2083 C C . THR A 1 259 ? 48.294 1.313 -27.494 1.00 46.06 259 THR A C 1
ATOM 2084 O O . THR A 1 259 ? 47.806 2.425 -27.310 1.00 48.61 259 THR A O 1
ATOM 2088 N N . VAL A 1 260 ? 47.572 0.226 -27.764 1.00 45.16 260 VAL A N 1
ATOM 2089 C CA . VAL A 1 260 ? 46.114 0.267 -27.826 1.00 45.01 260 VAL A CA 1
ATOM 2090 C C . VAL A 1 260 ? 45.546 0.662 -26.460 1.00 44.58 260 VAL A C 1
ATOM 2091 O O . VAL A 1 260 ? 44.481 1.287 -26.367 1.00 46.92 260 VAL A O 1
ATOM 2095 N N . TYR A 1 261 ? 46.271 0.289 -25.406 1.00 43.33 261 TYR A N 1
ATOM 2096 C CA . TYR A 1 261 ? 45.856 0.565 -24.024 1.00 42.08 261 TYR A CA 1
ATOM 2097 C C . TYR A 1 261 ? 45.814 2.065 -23.741 1.00 41.00 261 TYR A C 1
ATOM 2098 O O . TYR A 1 261 ? 44.912 2.538 -23.061 1.00 41.61 261 TYR A O 1
ATOM 2107 N N . ASP A 1 262 ? 46.786 2.802 -24.270 1.00 43.15 262 ASP A N 1
ATOM 2108 C CA . ASP A 1 262 ? 46.849 4.248 -24.081 1.00 45.75 262 ASP A CA 1
ATOM 2109 C C . ASP A 1 262 ? 45.808 4.929 -24.969 1.00 48.73 262 ASP A C 1
ATOM 2110 O O . ASP A 1 262 ? 45.509 6.118 -24.796 1.00 49.00 262 ASP A O 1
ATOM 2115 N N . ALA A 1 263 ? 45.252 4.175 -25.917 1.00 46.90 263 ALA A N 1
ATOM 2116 C CA . ALA A 1 263 ? 44.237 4.722 -26.810 1.00 46.25 263 ALA A CA 1
ATOM 2117 C C . ALA A 1 263 ? 42.799 4.520 -26.359 1.00 44.96 263 ALA A C 1
ATOM 2118 O O . ALA A 1 263 ? 41.955 5.332 -26.698 1.00 45.79 263 ALA A O 1
ATOM 2120 N N . ILE A 1 264 ? 42.513 3.459 -25.607 1.00 44.34 264 ILE A N 1
ATOM 2121 C CA . ILE A 1 264 ? 41.139 3.194 -25.180 1.00 41.35 264 ILE A CA 1
ATOM 2122 C C . ILE A 1 264 ? 40.794 3.408 -23.700 1.00 42.91 264 ILE A C 1
ATOM 2123 O O . ILE A 1 264 ? 39.629 3.541 -23.330 1.00 44.25 264 ILE A O 1
ATOM 2128 N N . PHE A 1 265 ? 41.791 3.404 -22.832 1.00 45.89 265 PHE A N 1
ATOM 2129 C CA . PHE A 1 265 ? 41.516 3.672 -21.430 1.00 44.65 265 PHE A CA 1
ATOM 2130 C C . PHE A 1 265 ? 42.733 4.239 -20.739 1.00 44.60 265 PHE A C 1
ATOM 2131 O O . PHE A 1 265 ? 43.227 3.699 -19.759 1.00 50.62 265 PHE A O 1
ATOM 2139 N N . PRO A 1 266 ? 43.225 5.370 -21.259 1.00 45.79 266 PRO A N 1
ATOM 2140 C CA . PRO A 1 266 ? 44.397 6.077 -20.734 1.00 47.73 266 PRO A CA 1
ATOM 2141 C C . PRO A 1 266 ? 44.215 6.442 -19.269 1.00 43.35 266 PRO A C 1
ATOM 2142 O O . PRO A 1 266 ? 45.173 6.404 -18.513 1.00 45.05 266 PRO A O 1
ATOM 2146 N N . GLU A 1 267 ? 42.997 6.819 -18.877 1.00 47.08 267 GLU A N 1
ATOM 2147 C CA . GLU A 1 267 ? 42.730 7.195 -17.481 1.00 51.50 267 GLU A CA 1
ATOM 2148 C C . GLU A 1 267 ? 43.118 6.045 -16.560 1.00 51.82 267 GLU A C 1
ATOM 2149 O O . GLU A 1 267 ? 43.844 6.245 -15.584 1.00 51.78 267 GLU A O 1
ATOM 2155 N N . VAL A 1 268 ? 42.637 4.843 -16.891 1.00 48.21 268 VAL A N 1
ATOM 2156 C CA . VAL A 1 268 ? 42.932 3.639 -16.119 1.00 46.29 268 VAL A CA 1
ATOM 2157 C C . VAL A 1 268 ? 44.440 3.366 -16.053 1.00 43.29 268 VAL A C 1
ATOM 2158 O O . VAL A 1 268 ? 44.969 3.135 -14.967 1.00 38.89 268 VAL A O 1
ATOM 2162 N N . VAL A 1 269 ? 45.127 3.383 -17.195 1.00 40.09 269 VAL A N 1
ATOM 2163 C CA . VAL A 1 269 ? 46.564 3.154 -17.181 1.00 41.81 269 VAL A CA 1
ATOM 2164 C C . VAL A 1 269 ? 47.285 4.209 -16.321 1.00 45.81 269 VAL A C 1
ATOM 2165 O O . VAL A 1 269 ? 48.178 3.884 -15.531 1.00 46.89 269 VAL A O 1
ATOM 2169 N N . ASP A 1 270 ? 46.898 5.472 -16.454 1.00 48.61 270 ASP A N 1
ATOM 2170 C CA . ASP A 1 270 ? 47.532 6.523 -15.663 1.00 52.40 270 ASP A CA 1
ATOM 2171 C C . ASP A 1 270 ? 47.268 6.322 -14.159 1.00 55.21 270 ASP A C 1
ATOM 2172 O O . ASP A 1 270 ? 48.211 6.328 -13.354 1.00 55.00 270 ASP A O 1
ATOM 2177 N N . THR A 1 271 ? 45.999 6.127 -13.792 1.00 50.64 271 THR A N 1
ATOM 2178 C CA . THR A 1 271 ? 45.643 5.942 -12.398 1.00 50.08 271 THR A CA 1
ATOM 2179 C C . THR A 1 271 ? 46.442 4.792 -11.776 1.00 48.80 271 THR A C 1
ATOM 2180 O O . THR A 1 271 ? 46.987 4.918 -10.680 1.00 48.09 271 THR A O 1
ATOM 2184 N N . ILE A 1 272 ? 46.520 3.672 -12.478 1.00 48.16 272 ILE A N 1
ATOM 2185 C CA . ILE A 1 272 ? 47.258 2.535 -11.966 1.00 48.30 272 ILE A CA 1
ATOM 2186 C C . ILE A 1 272 ? 48.690 2.977 -11.704 1.00 50.22 272 ILE A C 1
ATOM 2187 O O . ILE A 1 272 ? 49.234 2.755 -10.625 1.00 53.45 272 ILE A O 1
ATOM 2192 N N . ILE A 1 273 ? 49.299 3.608 -12.697 1.00 49.26 273 ILE A N 1
ATOM 2193 C CA . ILE A 1 273 ? 50.671 4.070 -12.574 1.00 48.69 273 ILE A CA 1
ATOM 2194 C C . ILE A 1 273 ? 50.825 5.003 -11.367 1.00 49.89 273 ILE A C 1
ATOM 2195 O O . ILE A 1 273 ? 51.665 4.779 -10.496 1.00 48.99 273 ILE A O 1
ATOM 2200 N N . ASP A 1 274 ? 49.996 6.037 -11.313 1.00 51.35 274 ASP A N 1
ATOM 2201 C CA . ASP A 1 274 ? 50.049 6.991 -10.218 1.00 54.14 274 ASP A CA 1
ATOM 2202 C C . ASP A 1 274 ? 49.875 6.364 -8.832 1.00 57.22 274 ASP A C 1
ATOM 2203 O O . ASP A 1 274 ? 50.322 6.935 -7.838 1.00 58.17 274 ASP A O 1
ATOM 2208 N N . ASN A 1 275 ? 49.233 5.203 -8.747 1.00 54.99 275 ASN A N 1
ATOM 2209 C CA . ASN A 1 275 ? 49.030 4.584 -7.440 1.00 52.55 275 ASN A CA 1
ATOM 2210 C C . ASN A 1 275 ? 49.695 3.232 -7.299 1.00 50.95 275 ASN A C 1
ATOM 2211 O O . ASN A 1 275 ? 49.128 2.325 -6.700 1.00 51.93 275 ASN A O 1
ATOM 2216 N N . SER A 1 276 ? 50.900 3.098 -7.837 1.00 50.37 276 SER A N 1
ATOM 2217 C CA . SER A 1 276 ? 51.627 1.835 -7.756 1.00 49.28 276 SER A CA 1
ATOM 2218 C C . SER A 1 276 ? 53.082 2.098 -7.392 1.00 47.31 276 SER A C 1
ATOM 2219 O O . SER A 1 276 ? 53.459 3.228 -7.116 1.00 48.33 276 SER A O 1
ATOM 2222 N N . ASN A 1 277 ? 53.893 1.045 -7.391 1.00 43.80 277 ASN A N 1
ATOM 2223 C CA . ASN A 1 277 ? 55.308 1.164 -7.075 1.00 47.39 277 ASN A CA 1
ATOM 2224 C C . ASN A 1 277 ? 56.144 1.396 -8.343 1.00 54.26 277 ASN A C 1
ATOM 2225 O O . ASN A 1 277 ? 57.342 1.106 -8.353 1.00 56.64 277 ASN A O 1
ATOM 2230 N N . VAL A 1 278 ? 55.521 1.894 -9.412 1.00 58.72 278 VAL A N 1
ATOM 2231 C CA . VAL A 1 278 ? 56.235 2.162 -10.661 1.00 65.49 278 VAL A CA 1
ATOM 2232 C C . VAL A 1 278 ? 57.442 3.052 -10.383 1.00 69.89 278 VAL A C 1
ATOM 2233 O O . VAL A 1 278 ? 57.314 4.114 -9.764 1.00 70.01 278 VAL A O 1
ATOM 2237 N N . SER A 1 279 ? 58.613 2.608 -10.840 1.00 75.19 279 SER A N 1
ATOM 2238 C CA . SER A 1 279 ? 59.872 3.333 -10.638 1.00 79.62 279 SER A CA 1
ATOM 2239 C C . SER A 1 279 ? 60.075 4.585 -11.493 1.00 82.01 279 SER A C 1
ATOM 2240 O O . SER A 1 279 ? 60.954 5.389 -11.201 1.00 81.91 279 SER A O 1
ATOM 2243 N N . PHE A 1 280 ? 59.282 4.753 -12.547 1.00 85.88 280 PHE A N 1
ATOM 2244 C CA . PHE A 1 280 ? 59.427 5.922 -13.415 1.00 89.79 280 PHE A CA 1
ATOM 2245 C C . PHE A 1 280 ? 58.284 6.915 -13.268 1.00 92.67 280 PHE A C 1
ATOM 2246 O O . PHE A 1 280 ? 57.404 6.745 -12.425 1.00 94.87 280 PHE A O 1
ATOM 2254 N N . ASN A 1 281 ? 58.305 7.955 -14.095 1.00 95.99 281 ASN A N 1
ATOM 2255 C CA . ASN A 1 281 ? 57.261 8.969 -14.064 1.00 99.67 281 ASN A CA 1
ATOM 2256 C C . ASN A 1 281 ? 56.665 9.159 -15.454 1.00 101.85 281 ASN A C 1
ATOM 2257 O O . ASN A 1 281 ? 57.394 9.250 -16.449 1.00 101.48 281 ASN A O 1
ATOM 2262 N N . ARG A 1 282 ? 55.335 9.218 -15.508 1.00 103.74 282 ARG A N 1
ATOM 2263 C CA . ARG A 1 282 ? 54.603 9.387 -16.761 1.00 105.55 282 ARG A CA 1
ATOM 2264 C C . ARG A 1 282 ? 54.567 10.836 -17.274 1.00 107.08 282 ARG A C 1
ATOM 2265 O O . ARG A 1 282 ? 53.541 11.320 -17.760 1.00 107.55 282 ARG A O 1
ATOM 2273 N N . GLU A 1 283 ? 55.705 11.516 -17.162 1.00 109.10 283 GLU A N 1
ATOM 2274 C CA . GLU A 1 283 ? 55.846 12.898 -17.616 1.00 110.34 283 GLU A CA 1
ATOM 2275 C C . GLU A 1 283 ? 57.262 13.121 -18.124 1.00 110.29 283 GLU A C 1
ATOM 2276 O O . GLU A 1 283 ? 57.506 14.006 -18.940 1.00 109.89 283 GLU A O 1
ATOM 2282 N N . ASP A 1 284 ? 58.191 12.313 -17.628 1.00 111.21 284 ASP A N 1
ATOM 2283 C CA . ASP A 1 284 ? 59.588 12.417 -18.022 1.00 112.37 284 ASP A CA 1
ATOM 2284 C C . ASP A 1 284 ? 59.742 12.233 -19.521 1.00 111.64 284 ASP A C 1
ATOM 2285 O O . ASP A 1 284 ? 59.261 11.249 -20.079 1.00 111.05 284 ASP A O 1
ATOM 2290 N N . GLU A 1 285 ? 60.421 13.176 -20.166 1.00 111.60 285 GLU A N 1
ATOM 2291 C CA . GLU A 1 285 ? 60.640 13.109 -21.606 1.00 112.20 285 GLU A CA 1
ATOM 2292 C C . GLU A 1 285 ? 61.520 11.906 -21.923 1.00 110.97 285 GLU A C 1
ATOM 2293 O O . GLU A 1 285 ? 61.423 11.316 -22.999 1.00 111.75 285 GLU A O 1
ATOM 2299 N N . ARG A 1 286 ? 62.369 11.543 -20.969 1.00 109.31 286 ARG A N 1
ATOM 2300 C CA . ARG A 1 286 ? 63.270 10.409 -21.125 1.00 108.46 286 ARG A CA 1
ATOM 2301 C C . ARG A 1 286 ? 62.471 9.118 -21.265 1.00 106.79 286 ARG A C 1
ATOM 2302 O O . ARG A 1 286 ? 62.618 8.388 -22.246 1.00 106.75 286 ARG A O 1
ATOM 2310 N N . VAL A 1 287 ? 61.623 8.849 -20.274 1.00 105.03 287 VAL A N 1
ATOM 2311 C CA . VAL A 1 287 ? 60.788 7.648 -20.260 1.00 102.18 287 VAL A CA 1
ATOM 2312 C C . VAL A 1 287 ? 59.922 7.581 -21.514 1.00 100.56 287 VAL A C 1
ATOM 2313 O O . VAL A 1 287 ? 59.776 6.522 -22.128 1.00 98.91 287 VAL A O 1
ATOM 2317 N N . ARG A 1 288 ? 59.353 8.725 -21.886 1.00 98.99 288 ARG A N 1
ATOM 2318 C CA . ARG A 1 288 ? 58.498 8.817 -23.059 1.00 98.19 288 ARG A CA 1
ATOM 2319 C C . ARG A 1 288 ? 59.248 8.383 -24.319 1.00 96.71 288 ARG A C 1
ATOM 2320 O O . ARG A 1 288 ? 58.684 7.699 -25.172 1.00 96.94 288 ARG A O 1
ATOM 2328 N N . ARG A 1 289 ? 60.519 8.772 -24.427 1.00 94.11 289 ARG A N 1
ATOM 2329 C CA . ARG A 1 289 ? 61.342 8.418 -25.586 1.00 91.39 289 ARG A CA 1
ATOM 2330 C C . ARG A 1 289 ? 61.622 6.926 -25.640 1.00 87.88 289 ARG A C 1
ATOM 2331 O O . ARG A 1 289 ? 61.683 6.333 -26.716 1.00 86.94 289 ARG A O 1
ATOM 2339 N N . ILE A 1 290 ? 61.798 6.322 -24.472 1.00 85.13 290 ILE A N 1
ATOM 2340 C CA . ILE A 1 290 ? 62.083 4.896 -24.392 1.00 83.23 290 ILE A CA 1
ATOM 2341 C C . ILE A 1 290 ? 60.857 4.071 -24.791 1.00 81.63 290 ILE A C 1
ATOM 2342 O O . ILE A 1 290 ? 60.928 3.203 -25.664 1.00 80.74 290 ILE A O 1
ATOM 2347 N N . VAL A 1 291 ? 59.729 4.352 -24.149 1.00 80.43 291 VAL A N 1
ATOM 2348 C CA . VAL A 1 291 ? 58.493 3.625 -24.426 1.00 81.64 291 VAL A CA 1
ATOM 2349 C C . VAL A 1 291 ? 58.095 3.695 -25.900 1.00 82.20 291 VAL A C 1
ATOM 2350 O O . VAL A 1 291 ? 57.745 2.683 -26.511 1.00 82.04 291 VAL A O 1
ATOM 2354 N N . ALA A 1 292 ? 58.158 4.894 -26.465 1.00 81.84 292 ALA A N 1
ATOM 2355 C CA . ALA A 1 292 ? 57.789 5.091 -27.858 1.00 82.01 292 ALA A CA 1
ATOM 2356 C C . ALA A 1 292 ? 58.563 4.166 -28.786 1.00 81.37 292 ALA A C 1
ATOM 2357 O O . ALA A 1 292 ? 57.968 3.415 -29.554 1.00 82.82 292 ALA A O 1
ATOM 2359 N N . GLU A 1 293 ? 59.887 4.213 -28.706 1.00 79.95 293 GLU A N 1
ATOM 2360 C CA . GLU A 1 293 ? 60.728 3.383 -29.558 1.00 78.72 293 GLU A CA 1
ATOM 2361 C C . GLU A 1 293 ? 60.511 1.899 -29.290 1.00 75.69 293 GLU A C 1
ATOM 2362 O O . GLU A 1 293 ? 60.623 1.062 -30.190 1.00 76.42 293 GLU A O 1
ATOM 2368 N N . SER A 1 294 ? 60.199 1.567 -28.046 1.00 72.32 294 SER A N 1
ATOM 2369 C CA . SER A 1 294 ? 59.960 0.175 -27.685 1.00 69.75 294 SER A CA 1
ATOM 2370 C C . SER A 1 294 ? 58.571 -0.264 -28.164 1.00 65.94 294 SER A C 1
ATOM 2371 O O . SER A 1 294 ? 58.366 -1.411 -28.574 1.00 63.53 294 SER A O 1
ATOM 2374 N N . SER A 1 295 ? 57.622 0.664 -28.108 1.00 62.03 295 SER A N 1
ATOM 2375 C CA . SER A 1 295 ? 56.253 0.398 -28.528 1.00 62.27 295 SER A CA 1
ATOM 2376 C C . SER A 1 295 ? 56.201 0.015 -29.995 1.00 60.01 295 SER A C 1
ATOM 2377 O O . SER A 1 295 ? 55.423 -0.850 -30.396 1.00 58.00 295 SER A O 1
ATOM 2380 N N . LYS A 1 296 ? 57.036 0.663 -30.797 1.00 59.89 296 LYS A N 1
ATOM 2381 C CA . LYS A 1 296 ? 57.075 0.384 -32.227 1.00 61.06 296 LYS A CA 1
ATOM 2382 C C . LYS A 1 296 ? 57.452 -1.055 -32.541 1.00 58.84 296 LYS A C 1
ATOM 2383 O O . LYS A 1 296 ? 57.001 -1.608 -33.538 1.00 59.14 296 LYS A O 1
ATOM 2389 N N . LEU A 1 297 ? 58.265 -1.671 -31.690 1.00 57.99 297 LEU A N 1
ATOM 2390 C CA . LEU A 1 297 ? 58.678 -3.050 -31.925 1.00 59.72 297 LEU A CA 1
ATOM 2391 C C . LEU A 1 297 ? 57.878 -4.051 -31.098 1.00 61.82 297 LEU A C 1
ATOM 2392 O O . LEU A 1 297 ? 58.056 -5.259 -31.251 1.00 63.24 297 LEU A O 1
ATOM 2397 N N . ALA A 1 298 ? 56.993 -3.547 -30.239 1.00 61.91 298 ALA A N 1
ATOM 2398 C CA . ALA A 1 298 ? 56.188 -4.397 -29.365 1.00 62.73 298 ALA A CA 1
ATOM 2399 C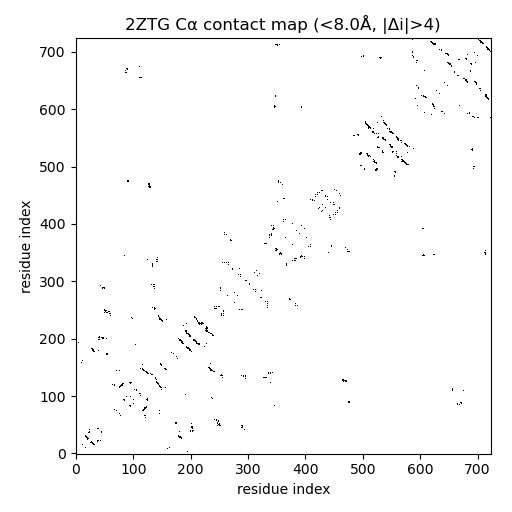 C . ALA A 1 298 ? 55.521 -5.541 -30.107 1.00 63.19 298 ALA A C 1
ATOM 2400 O O . ALA A 1 298 ? 55.430 -6.662 -29.599 1.00 62.41 298 ALA A O 1
ATOM 2402 N N . GLY A 1 299 ? 55.050 -5.258 -31.313 1.00 65.08 299 GLY A N 1
ATOM 2403 C CA . GLY A 1 299 ? 54.397 -6.292 -32.092 1.00 67.19 299 GLY A CA 1
ATOM 2404 C C . GLY A 1 299 ? 55.308 -7.450 -32.465 1.00 70.81 299 GLY A C 1
ATOM 2405 O O . GLY A 1 299 ? 54.850 -8.579 -32.632 1.00 72.20 299 GLY A O 1
ATOM 2406 N N . ILE A 1 300 ? 56.603 -7.177 -32.587 1.00 74.16 300 ILE A N 1
ATOM 2407 C CA . ILE A 1 300 ? 57.563 -8.202 -32.959 1.00 75.43 300 ILE A CA 1
ATOM 2408 C C . ILE A 1 300 ? 58.050 -8.996 -31.758 1.00 76.97 300 ILE A C 1
ATOM 2409 O O . ILE A 1 300 ? 57.780 -10.191 -31.648 1.00 77.30 300 ILE A O 1
ATOM 2422 N N . GLY A 1 302 ? 57.029 -8.844 -28.840 1.00 86.02 302 GLY A N 1
ATOM 2423 C CA . GLY A 1 302 ? 55.934 -9.237 -27.974 1.00 89.14 302 GLY A CA 1
ATOM 2424 C C . GLY A 1 302 ? 55.448 -10.641 -28.293 1.00 91.48 302 GLY A C 1
ATOM 2425 O O . GLY A 1 302 ? 54.841 -11.301 -27.449 1.00 91.11 302 GLY A O 1
ATOM 2426 N N . GLU A 1 303 ? 55.715 -11.100 -29.513 1.00 94.33 303 GLU A N 1
ATOM 2427 C CA . GLU A 1 303 ? 55.296 -12.431 -29.948 1.00 97.70 303 GLU A CA 1
ATOM 2428 C C . GLU A 1 303 ? 56.425 -13.441 -29.805 1.00 99.89 303 GLU A C 1
ATOM 2429 O O . GLU A 1 303 ? 56.421 -14.471 -30.478 1.00 100.16 303 GLU A O 1
ATOM 2435 N N . LEU A 1 304 ? 57.387 -13.143 -28.936 1.00 102.12 304 LEU A N 1
ATOM 2436 C CA . LEU A 1 304 ? 58.532 -14.024 -28.720 1.00 105.68 304 LEU A CA 1
ATOM 2437 C C . LEU A 1 304 ? 58.823 -14.235 -27.237 1.00 108.57 304 LEU A C 1
ATOM 2438 O O . LEU A 1 304 ? 58.524 -13.377 -26.405 1.00 109.53 304 LEU A O 1
ATOM 2443 N N . ARG A 1 305 ? 59.410 -15.381 -26.911 1.00 111.31 305 ARG A N 1
ATOM 2444 C CA . ARG A 1 305 ? 59.755 -15.701 -25.533 1.00 114.81 305 ARG A CA 1
ATOM 2445 C C . ARG A 1 305 ? 61.069 -16.467 -25.478 1.00 116.56 305 ARG A C 1
ATOM 2446 O O . ARG A 1 305 ? 61.387 -17.232 -26.388 1.00 115.91 305 ARG A O 1
ATOM 2454 N N . GLY A 1 306 ? 61.831 -16.250 -24.410 1.00 119.59 306 GLY A N 1
ATOM 2455 C CA . GLY A 1 306 ? 63.109 -16.928 -24.256 1.00 123.74 306 GLY A CA 1
ATOM 2456 C C . GLY A 1 306 ? 64.255 -16.197 -24.938 1.00 126.11 306 GLY A C 1
ATOM 2457 O O . GLY A 1 306 ? 64.416 -14.985 -24.769 1.00 125.95 306 GLY A O 1
ATOM 2458 N N . GLU A 1 307 ? 65.059 -16.930 -25.706 1.00 127.71 307 GLU A N 1
ATOM 2459 C CA . GLU A 1 307 ? 66.186 -16.333 -26.415 1.00 129.99 307 GLU A CA 1
ATOM 2460 C C . GLU A 1 307 ? 65.664 -15.563 -27.626 1.00 131.11 307 GLU A C 1
ATOM 2461 O O . GLU A 1 307 ? 66.368 -14.731 -28.203 1.00 131.29 307 GLU A O 1
ATOM 2467 N N . ARG A 1 308 ? 64.423 -15.858 -28.005 1.00 132.04 308 ARG A N 1
ATOM 2468 C CA . ARG A 1 308 ? 63.773 -15.210 -29.138 1.00 132.45 308 ARG A CA 1
ATOM 2469 C C . ARG A 1 308 ? 63.759 -13.693 -28.971 1.00 131.64 308 ARG A C 1
ATOM 2470 O O . ARG A 1 308 ? 64.594 -12.988 -29.542 1.00 131.25 308 ARG A O 1
ATOM 2478 N N . LEU A 1 309 ? 62.809 -13.201 -28.180 1.00 130.33 309 LEU A N 1
ATOM 2479 C CA . LEU A 1 309 ? 62.669 -11.769 -27.937 1.00 128.31 309 LEU A CA 1
ATOM 2480 C C . LEU A 1 309 ? 63.873 -11.224 -27.178 1.00 126.81 309 LEU A C 1
ATOM 2481 O O . LEU A 1 309 ? 64.042 -10.013 -27.046 1.00 127.65 309 LEU A O 1
ATOM 2486 N N . ASN A 1 310 ? 64.709 -12.127 -26.682 1.00 124.85 310 ASN A N 1
ATOM 2487 C CA . ASN A 1 310 ? 65.898 -11.743 -25.937 1.00 122.28 310 ASN A CA 1
ATOM 2488 C C . ASN A 1 310 ? 66.833 -10.885 -26.786 1.00 120.41 310 ASN A C 1
ATOM 2489 O O . ASN A 1 310 ? 67.427 -9.924 -26.291 1.00 120.33 310 ASN A O 1
ATOM 2494 N N . GLN A 1 311 ? 66.962 -11.234 -28.063 1.00 117.86 311 GLN A N 1
ATOM 2495 C CA . GLN A 1 311 ? 67.825 -10.486 -28.967 1.00 115.07 311 GLN A CA 1
ATOM 2496 C C . GLN A 1 311 ? 67.229 -9.168 -29.433 1.00 112.61 311 GLN A C 1
ATOM 2497 O O . GLN A 1 311 ? 67.934 -8.161 -29.505 1.00 112.73 311 GLN A O 1
ATOM 2503 N N . LEU A 1 312 ? 65.937 -9.163 -29.748 1.00 109.48 312 LEU A N 1
ATOM 2504 C CA . LEU A 1 312 ? 65.288 -7.930 -30.186 1.00 106.47 312 LEU A CA 1
ATOM 2505 C C . LEU A 1 312 ? 65.310 -6.944 -29.020 1.00 103.51 312 LEU A C 1
ATOM 2506 O O . LEU A 1 312 ? 65.356 -5.728 -29.214 1.00 102.67 312 LEU A O 1
ATOM 2511 N N . ARG A 1 313 ? 65.284 -7.487 -27.806 1.00 100.36 313 ARG A N 1
ATOM 2512 C CA . ARG A 1 313 ? 65.333 -6.671 -26.602 1.00 98.38 313 ARG A CA 1
ATOM 2513 C C . ARG A 1 313 ? 66.624 -5.871 -26.634 1.00 96.73 313 ARG A C 1
ATOM 2514 O O . ARG A 1 313 ? 66.685 -4.750 -26.137 1.00 96.55 313 ARG A O 1
ATOM 2522 N N . LYS A 1 314 ? 67.653 -6.463 -27.229 1.00 94.75 314 LYS A N 1
ATOM 2523 C CA . LYS A 1 314 ? 68.955 -5.820 -27.346 1.00 93.21 314 LYS A CA 1
ATOM 2524 C C . LYS A 1 314 ? 68.911 -4.771 -28.449 1.00 91.32 314 LYS A C 1
ATOM 2525 O O . LYS A 1 314 ? 69.375 -3.641 -28.269 1.00 89.88 314 LYS A O 1
ATOM 2531 N N . SER A 1 315 ? 68.343 -5.157 -29.590 1.00 89.34 315 SER A N 1
ATOM 2532 C CA . SER A 1 315 ? 68.234 -4.271 -30.741 1.00 87.31 315 SER A CA 1
ATOM 2533 C C . SER A 1 315 ? 67.673 -2.925 -30.350 1.00 86.59 315 SER A C 1
ATOM 2534 O O . SER A 1 315 ? 68.280 -1.893 -30.622 1.00 85.05 315 SER A O 1
ATOM 2537 N N . VAL A 1 316 ? 66.511 -2.944 -29.706 1.00 87.38 316 VAL A N 1
ATOM 2538 C CA . VAL A 1 316 ? 65.852 -1.714 -29.274 1.00 89.37 316 VAL A CA 1
ATOM 2539 C C . VAL A 1 316 ? 66.647 -1.035 -28.159 1.00 90.28 316 VAL A C 1
ATOM 2540 O O . VAL A 1 316 ? 66.685 0.195 -28.065 1.00 89.43 316 VAL A O 1
ATOM 2544 N N . ALA A 1 317 ? 67.284 -1.844 -27.320 1.00 91.32 317 ALA A N 1
ATOM 2545 C CA . ALA A 1 317 ? 68.084 -1.325 -26.218 1.00 91.28 317 ALA A CA 1
ATOM 2546 C C . ALA A 1 317 ? 69.226 -0.466 -26.759 1.00 91.53 317 ALA A C 1
ATOM 2547 O O . ALA A 1 317 ? 69.561 0.573 -26.187 1.00 90.42 317 ALA A O 1
ATOM 2549 N N . ASP A 1 318 ? 69.820 -0.900 -27.866 1.00 91.88 318 ASP A N 1
ATOM 2550 C CA . ASP A 1 318 ? 70.917 -0.154 -28.472 1.00 94.61 318 ASP A CA 1
ATOM 2551 C C . ASP A 1 318 ? 70.409 1.141 -29.111 1.00 96.46 318 ASP A C 1
ATOM 2552 O O . ASP A 1 318 ? 70.797 2.238 -28.690 1.00 95.86 318 ASP A O 1
ATOM 2557 N N . THR A 1 319 ? 69.540 1.003 -30.117 1.00 97.58 319 THR A N 1
ATOM 2558 C CA . THR A 1 319 ? 68.971 2.150 -30.829 1.00 98.04 319 THR A CA 1
ATOM 2559 C C . THR A 1 319 ? 68.504 3.218 -29.848 1.00 98.35 319 THR A C 1
ATOM 2560 O O . THR A 1 319 ? 68.821 4.394 -29.999 1.00 98.26 319 THR A O 1
ATOM 2564 N N . VAL A 1 320 ? 67.754 2.801 -28.838 1.00 100.26 320 VAL A N 1
ATOM 2565 C CA . VAL A 1 320 ? 67.261 3.738 -27.842 1.00 102.51 320 VAL A CA 1
ATOM 2566 C C . VAL A 1 320 ? 68.427 4.467 -27.185 1.00 102.55 320 VAL A C 1
ATOM 2567 O O . VAL A 1 320 ? 68.563 5.689 -27.309 1.00 103.18 320 VAL A O 1
ATOM 2571 N N . GLY A 1 321 ? 69.270 3.712 -26.490 1.00 101.24 321 GLY A N 1
ATOM 2572 C CA . GLY A 1 321 ? 70.404 4.321 -25.822 1.00 98.72 321 GLY A CA 1
ATOM 2573 C C . GLY A 1 321 ? 70.878 3.582 -24.584 1.00 95.42 321 GLY A C 1
ATOM 2574 O O . GLY A 1 321 ? 72.007 3.089 -24.562 1.00 95.55 321 GLY A O 1
ATOM 2575 N N . VAL A 1 322 ? 70.030 3.502 -23.558 1.00 91.14 322 VAL A N 1
ATOM 2576 C CA . VAL A 1 322 ? 70.394 2.825 -22.312 1.00 86.63 322 VAL A CA 1
ATOM 2577 C C . VAL A 1 322 ? 70.594 1.322 -22.518 1.00 82.13 322 VAL A C 1
ATOM 2578 O O . VAL A 1 322 ? 70.541 0.838 -23.646 1.00 82.24 322 VAL A O 1
ATOM 2582 N N . SER A 1 323 ? 70.826 0.589 -21.432 1.00 78.42 323 SER A N 1
ATOM 2583 C CA . SER A 1 323 ? 71.048 -0.852 -21.523 1.00 75.57 323 SER A CA 1
ATOM 2584 C C . SER A 1 323 ? 69.754 -1.647 -21.483 1.00 75.50 323 SER A C 1
ATOM 2585 O O . SER A 1 323 ? 68.686 -1.105 -21.198 1.00 74.43 323 SER A O 1
ATOM 2588 N N . VAL A 1 324 ? 69.874 -2.947 -21.745 1.00 75.50 324 VAL A N 1
ATOM 2589 C CA . VAL A 1 324 ? 68.731 -3.854 -21.759 1.00 75.32 324 VAL A CA 1
ATOM 2590 C C . VAL A 1 324 ? 68.012 -3.835 -20.419 1.00 76.50 324 VAL A C 1
ATOM 2591 O O . VAL A 1 324 ? 66.784 -3.891 -20.367 1.00 74.86 324 VAL A O 1
ATOM 2595 N N . GLU A 1 325 ? 68.791 -3.746 -19.344 1.00 76.40 325 GLU A N 1
ATOM 2596 C CA . GLU A 1 325 ? 68.256 -3.709 -17.993 1.00 79.37 325 GLU A CA 1
ATOM 2597 C C . GLU A 1 325 ? 67.380 -2.483 -17.756 1.00 80.78 325 GLU A C 1
ATOM 2598 O O . GLU A 1 325 ? 66.287 -2.603 -17.208 1.00 82.46 325 GLU A O 1
ATOM 2604 N N . GLU A 1 326 ? 67.849 -1.304 -18.156 1.00 81.34 326 GLU A N 1
ATOM 2605 C CA . GLU A 1 326 ? 67.056 -0.088 -17.976 1.00 82.39 326 GLU A CA 1
ATOM 2606 C C . GLU A 1 326 ? 65.764 -0.186 -18.796 1.00 79.56 326 GLU A C 1
ATOM 2607 O O . GLU A 1 326 ? 64.680 0.192 -18.335 1.00 76.29 326 GLU A O 1
ATOM 2613 N N . LEU A 1 327 ? 65.889 -0.700 -20.014 1.00 77.42 327 LEU A N 1
ATOM 2614 C CA . LEU A 1 327 ? 64.741 -0.890 -20.891 1.00 75.49 327 LEU A CA 1
ATOM 2615 C C . LEU A 1 327 ? 63.698 -1.728 -20.151 1.00 74.48 327 LEU A C 1
ATOM 2616 O O . LEU A 1 327 ? 62.532 -1.352 -20.077 1.00 74.87 327 LEU A O 1
ATOM 2621 N N . GLU A 1 328 ? 64.133 -2.863 -19.607 1.00 72.54 328 GLU A N 1
ATOM 2622 C CA . GLU A 1 328 ? 63.247 -3.755 -18.861 1.00 72.31 328 GLU A CA 1
ATOM 2623 C C . GLU A 1 328 ? 62.786 -3.125 -17.539 1.00 70.99 328 GLU A C 1
ATOM 2624 O O . GLU A 1 328 ? 61.883 -3.641 -16.875 1.00 69.77 328 GLU A O 1
ATOM 2630 N N . GLY A 1 329 ? 63.409 -2.006 -17.176 1.00 68.70 329 GLY A N 1
ATOM 2631 C CA . GLY A 1 329 ? 63.064 -1.316 -15.947 1.00 65.27 329 GLY A CA 1
ATOM 2632 C C . GLY A 1 329 ? 61.782 -0.541 -16.110 1.00 62.16 329 GLY A C 1
ATOM 2633 O O . GLY A 1 329 ? 61.203 -0.052 -15.144 1.00 58.52 329 GLY A O 1
ATOM 2634 N N . ILE A 1 330 ? 61.335 -0.430 -17.352 1.00 64.33 330 ILE A N 1
ATOM 2635 C CA . ILE A 1 330 ? 60.104 0.280 -17.646 1.00 65.36 330 ILE A CA 1
ATOM 2636 C C . ILE A 1 330 ? 59.121 -0.618 -18.382 1.00 63.70 330 ILE A C 1
ATOM 2637 O O . ILE A 1 330 ? 57.953 -0.685 -18.016 1.00 66.36 330 ILE A O 1
ATOM 2642 N N . VAL A 1 331 ? 59.595 -1.327 -19.401 1.00 61.67 331 VAL A N 1
ATOM 2643 C CA . VAL A 1 331 ? 58.715 -2.184 -20.178 1.00 58.86 331 VAL A CA 1
ATOM 2644 C C . VAL A 1 331 ? 58.004 -3.253 -19.360 1.00 58.60 331 VAL A C 1
ATOM 2645 O O . VAL A 1 331 ? 56.790 -3.434 -19.505 1.00 55.22 331 VAL A O 1
ATOM 2649 N N . VAL A 1 332 ? 58.754 -3.949 -18.503 1.00 57.89 332 VAL A N 1
ATOM 2650 C CA . VAL A 1 332 ? 58.198 -5.015 -17.671 1.00 54.63 332 VAL A CA 1
ATOM 2651 C C . VAL A 1 332 ? 57.148 -4.484 -16.701 1.00 54.08 332 VAL A C 1
ATOM 2652 O O . VAL A 1 332 ? 56.072 -5.057 -16.574 1.00 55.82 332 VAL A O 1
ATOM 2656 N N . PRO A 1 333 ? 57.438 -3.386 -16.004 1.00 54.74 333 PRO A N 1
ATOM 2657 C CA . PRO A 1 333 ? 56.412 -2.886 -15.087 1.00 51.40 333 PRO A CA 1
ATOM 2658 C C . PRO A 1 333 ? 55.193 -2.426 -15.885 1.00 51.88 333 PRO A C 1
ATOM 2659 O O . PRO A 1 333 ? 54.055 -2.605 -15.459 1.00 56.09 333 PRO A O 1
ATOM 2663 N N . LEU A 1 334 ? 55.437 -1.828 -17.046 1.00 50.01 334 LEU A N 1
ATOM 2664 C CA . LEU A 1 334 ? 54.334 -1.385 -17.885 1.00 48.67 334 LEU A CA 1
ATOM 2665 C C . LEU A 1 334 ? 53.495 -2.553 -18.381 1.00 47.10 334 LEU A C 1
ATOM 2666 O O . LEU A 1 334 ? 52.283 -2.428 -18.479 1.00 49.17 334 LEU A O 1
ATOM 2671 N N . GLU A 1 335 ? 54.133 -3.677 -18.707 1.00 46.48 335 GLU A N 1
ATOM 2672 C CA . GLU A 1 335 ? 53.406 -4.850 -19.198 1.00 50.63 335 GLU A CA 1
ATOM 2673 C C . GLU A 1 335 ? 52.357 -5.285 -18.196 1.00 50.02 335 GLU A C 1
ATOM 2674 O O . GLU A 1 335 ? 51.339 -5.872 -18.572 1.00 48.97 335 GLU A O 1
ATOM 2680 N N . LYS A 1 336 ? 52.626 -5.005 -16.921 1.00 47.05 336 LYS A N 1
ATOM 2681 C CA . LYS A 1 336 ? 51.713 -5.334 -15.843 1.00 46.56 336 LYS A CA 1
ATOM 2682 C C . LYS A 1 336 ? 50.662 -4.232 -15.665 1.00 43.15 336 LYS A C 1
ATOM 2683 O O . LYS A 1 336 ? 49.511 -4.498 -15.356 1.00 43.80 336 LYS A O 1
ATOM 2689 N N . VAL A 1 337 ? 51.031 -2.989 -15.892 1.00 40.74 337 VAL A N 1
ATOM 2690 C CA . VAL A 1 337 ? 50.032 -1.947 -15.797 1.00 41.49 337 VAL A CA 1
ATOM 2691 C C . VAL A 1 337 ? 48.993 -2.159 -16.907 1.00 44.31 337 VAL A C 1
ATOM 2692 O O . VAL A 1 337 ? 47.781 -2.055 -16.662 1.00 47.82 337 VAL A O 1
ATOM 2696 N N . TYR A 1 338 ? 49.468 -2.470 -18.119 1.00 41.34 338 TYR A N 1
ATOM 2697 C CA . TYR A 1 338 ? 48.576 -2.687 -19.258 1.00 42.77 338 TYR A CA 1
ATOM 2698 C C . TYR A 1 338 ? 47.657 -3.890 -19.071 1.00 40.52 338 TYR A C 1
ATOM 2699 O O . TYR A 1 338 ? 46.497 -3.846 -19.459 1.00 37.42 338 TYR A O 1
ATOM 2708 N N . SER A 1 339 ? 48.192 -4.963 -18.496 1.00 39.33 339 SER A N 1
ATOM 2709 C CA . SER A 1 339 ? 47.444 -6.190 -18.241 1.00 39.99 339 SER A CA 1
ATOM 2710 C C . SER A 1 339 ? 46.323 -5.964 -17.209 1.00 40.40 339 SER A C 1
ATOM 2711 O O . SER A 1 339 ? 45.189 -6.390 -17.406 1.00 37.55 339 SER A O 1
ATOM 2714 N N . LEU A 1 340 ? 46.662 -5.305 -16.105 1.00 43.82 340 LEU A N 1
ATOM 2715 C CA . LEU A 1 340 ? 45.705 -4.983 -15.057 1.00 42.71 340 LEU A CA 1
ATOM 2716 C C . LEU A 1 340 ? 44.627 -4.074 -15.646 1.00 44.22 340 LEU A C 1
ATOM 2717 O O . LEU A 1 340 ? 43.434 -4.262 -15.392 1.00 46.47 340 LEU A O 1
ATOM 2722 N N . ALA A 1 341 ? 45.041 -3.086 -16.434 1.00 40.14 341 ALA A N 1
ATOM 2723 C CA . ALA A 1 341 ? 44.058 -2.193 -17.005 1.00 38.74 341 ALA A CA 1
ATOM 2724 C C . ALA A 1 341 ? 43.129 -2.991 -17.874 1.00 39.88 341 ALA A C 1
ATOM 2725 O O . ALA A 1 341 ? 41.915 -2.815 -17.822 1.00 42.41 341 ALA A O 1
ATOM 2727 N N . ASP A 1 342 ? 43.700 -3.871 -18.683 1.00 39.04 342 ASP A N 1
ATOM 2728 C CA . ASP A 1 342 ? 42.880 -4.668 -19.580 1.00 38.51 342 ASP A CA 1
ATOM 2729 C C . ASP A 1 342 ? 41.989 -5.635 -18.828 1.00 36.66 342 ASP A C 1
ATOM 2730 O O . ASP A 1 342 ? 40.789 -5.702 -19.072 1.00 33.46 342 ASP A O 1
ATOM 2735 N N . HIS A 1 343 ? 42.587 -6.378 -17.909 1.00 39.58 343 HIS A N 1
ATOM 2736 C CA . HIS A 1 343 ? 41.865 -7.370 -17.143 1.00 40.00 343 HIS A CA 1
ATOM 2737 C C . HIS A 1 343 ? 40.694 -6.834 -16.323 1.00 39.85 343 HIS A C 1
ATOM 2738 O O . HIS A 1 343 ? 39.672 -7.505 -16.202 1.00 37.14 343 HIS A O 1
ATOM 2745 N N . THR A 1 344 ? 40.830 -5.638 -15.759 1.00 40.08 344 THR A N 1
ATOM 2746 C CA . THR A 1 344 ? 39.735 -5.080 -14.985 1.00 38.62 344 THR A CA 1
ATOM 2747 C C . THR A 1 344 ? 38.599 -4.719 -15.916 1.00 40.57 344 THR A C 1
ATOM 2748 O O . THR A 1 344 ? 37.440 -4.685 -15.511 1.00 40.12 344 THR A O 1
ATOM 2752 N N . ARG A 1 345 ? 38.918 -4.462 -17.175 1.00 35.21 345 ARG A N 1
ATOM 2753 C CA . ARG A 1 345 ? 37.875 -4.150 -18.141 1.00 39.94 345 ARG A CA 1
ATOM 2754 C C . ARG A 1 345 ? 37.126 -5.444 -18.547 1.00 39.77 345 ARG A C 1
ATOM 2755 O O . ARG A 1 345 ? 35.911 -5.426 -18.773 1.00 40.79 345 ARG A O 1
ATOM 2763 N N . CYS A 1 346 ? 37.856 -6.554 -18.657 1.00 38.26 346 CYS A N 1
ATOM 2764 C CA . CYS A 1 346 ? 37.264 -7.822 -19.054 1.00 38.63 346 CYS A CA 1
ATOM 2765 C C . CYS A 1 346 ? 36.357 -8.293 -17.919 1.00 40.20 346 CYS A C 1
ATOM 2766 O O . CYS A 1 346 ? 35.363 -8.964 -18.164 1.00 39.89 346 CYS A O 1
ATOM 2769 N N . ILE A 1 347 ? 36.725 -7.941 -16.681 1.00 42.09 347 ILE A N 1
ATOM 2770 C CA . ILE A 1 347 ? 35.953 -8.277 -15.484 1.00 36.49 347 ILE A CA 1
ATOM 2771 C C . ILE A 1 347 ? 34.632 -7.484 -15.502 1.00 36.06 347 ILE A C 1
ATOM 2772 O O . ILE A 1 347 ? 33.570 -8.014 -15.175 1.00 38.39 347 ILE A O 1
ATOM 2777 N N . LEU A 1 348 ? 34.693 -6.232 -15.936 1.00 35.78 348 LEU A N 1
ATOM 2778 C CA . LEU A 1 348 ? 33.499 -5.399 -16.044 1.00 32.51 348 LEU A CA 1
ATOM 2779 C C . LEU A 1 348 ? 32.403 -6.142 -16.822 1.00 35.86 348 LEU A C 1
ATOM 2780 O O . LEU A 1 348 ? 31.229 -6.209 -16.389 1.00 34.56 348 LEU A O 1
ATOM 2785 N N . PHE A 1 349 ? 32.793 -6.681 -17.981 1.00 31.36 349 PHE A N 1
ATOM 2786 C CA . PHE A 1 349 ? 31.851 -7.378 -18.846 1.00 30.62 349 PHE A CA 1
ATOM 2787 C C . PHE A 1 349 ? 31.464 -8.773 -18.368 1.00 34.81 349 PHE A C 1
ATOM 2788 O O . PHE A 1 349 ? 30.294 -9.145 -18.477 1.00 39.79 349 PHE A O 1
ATOM 2804 N N . LEU A 1 351 ? 31.437 -9.951 -15.282 1.00 39.15 351 LEU A N 1
ATOM 2805 C CA . LEU A 1 351 ? 30.609 -9.780 -14.103 1.00 42.91 351 LEU A CA 1
ATOM 2806 C C . LEU A 1 351 ? 29.316 -9.033 -14.442 1.00 43.79 351 LEU A C 1
ATOM 2807 O O . LEU A 1 351 ? 28.228 -9.433 -13.998 1.00 45.03 351 LEU A O 1
ATOM 2812 N N . GLY A 1 352 ? 29.434 -7.965 -15.236 1.00 43.43 352 GLY A N 1
ATOM 2813 C CA . GLY A 1 352 ? 28.269 -7.180 -15.610 1.00 42.97 352 GLY A CA 1
ATOM 2814 C C . GLY A 1 352 ? 27.284 -8.007 -16.422 1.00 45.33 352 GLY A C 1
ATOM 2815 O O . GLY A 1 352 ? 26.069 -7.724 -16.397 1.00 44.95 352 GLY A O 1
ATOM 2816 N N . ASP A 1 353 ? 27.800 -9.023 -17.127 1.00 35.92 353 ASP A N 1
ATOM 2817 C CA . ASP A 1 353 ? 26.962 -9.881 -17.947 1.00 38.34 353 ASP A CA 1
ATOM 2818 C C . ASP A 1 353 ? 26.454 -11.131 -17.231 1.00 37.55 353 ASP A C 1
ATOM 2819 O O . ASP A 1 353 ? 25.870 -12.031 -17.839 1.00 38.17 353 ASP A O 1
ATOM 2824 N N . GLY A 1 354 ? 26.671 -11.214 -15.932 1.00 37.31 354 GLY A N 1
ATOM 2825 C CA . GLY A 1 354 ? 26.102 -12.350 -15.248 1.00 34.98 354 GLY A CA 1
ATOM 2826 C C . GLY A 1 354 ? 26.945 -13.488 -14.779 1.00 36.52 354 GLY A C 1
ATOM 2827 O O . GLY A 1 354 ? 26.407 -14.401 -14.200 1.00 37.18 354 GLY A O 1
ATOM 2828 N N . LEU A 1 355 ? 28.244 -13.456 -15.042 1.00 38.99 355 LEU A N 1
ATOM 2829 C CA . LEU A 1 355 ? 29.120 -14.527 -14.585 1.00 40.17 355 LEU A CA 1
ATOM 2830 C C . LEU A 1 355 ? 29.367 -14.429 -13.087 1.00 40.00 355 LEU A C 1
ATOM 2831 O O . LEU A 1 355 ? 29.571 -13.341 -12.533 1.00 34.91 355 LEU A O 1
ATOM 2836 N N . VAL A 1 356 ? 29.360 -15.594 -12.454 1.00 35.04 356 VAL A N 1
ATOM 2837 C CA . VAL A 1 356 ? 29.591 -15.704 -11.040 1.00 37.80 356 VAL A CA 1
ATOM 2838 C C . VAL A 1 356 ? 30.832 -16.576 -10.881 1.00 39.15 356 VAL A C 1
ATOM 2839 O O . VAL A 1 356 ? 30.918 -17.672 -11.441 1.00 42.47 356 VAL A O 1
ATOM 2843 N N . PRO A 1 357 ? 31.833 -16.070 -10.151 1.00 36.88 357 PRO A N 1
ATOM 2844 C CA . PRO A 1 357 ? 33.078 -16.814 -9.927 1.00 37.44 357 PRO A CA 1
ATOM 2845 C C . PRO A 1 357 ? 32.892 -18.207 -9.315 1.00 39.06 357 PRO A C 1
ATOM 2846 O O . PRO A 1 357 ? 32.119 -18.392 -8.368 1.00 34.42 357 PRO A O 1
ATOM 2850 N N . SER A 1 358 ? 33.592 -19.191 -9.860 1.00 34.18 358 SER A N 1
ATOM 2851 C CA . SER A 1 358 ? 33.506 -20.516 -9.279 1.00 41.42 358 SER A CA 1
ATOM 2852 C C . SER A 1 358 ? 34.707 -21.306 -9.734 1.00 40.75 358 SER A C 1
ATOM 2853 O O . SER A 1 358 ? 35.609 -20.758 -10.359 1.00 41.33 358 SER A O 1
ATOM 2856 N N . ASN A 1 359 ? 34.730 -22.593 -9.419 1.00 44.56 359 ASN A N 1
ATOM 2857 C CA . ASN A 1 359 ? 35.842 -23.429 -9.840 1.00 45.76 359 ASN A CA 1
ATOM 2858 C C . ASN A 1 359 ? 35.431 -24.289 -11.013 1.00 45.44 359 ASN A C 1
ATOM 2859 O O . ASN A 1 359 ? 36.182 -25.148 -11.442 1.00 51.49 359 ASN A O 1
ATOM 2864 N N . ALA A 1 360 ? 34.238 -24.029 -11.538 1.00 48.53 360 ALA A N 1
ATOM 2865 C CA . ALA A 1 360 ? 33.690 -24.792 -12.657 1.00 49.19 360 ALA A CA 1
ATOM 2866 C C . ALA A 1 360 ? 33.031 -23.927 -13.737 1.00 48.92 360 ALA A C 1
ATOM 2867 O O . ALA A 1 360 ? 32.746 -22.755 -13.524 1.00 48.14 360 ALA A O 1
ATOM 2869 N N . GLY A 1 361 ? 32.789 -24.514 -14.903 1.00 49.52 361 GLY A N 1
ATOM 2870 C CA . GLY A 1 361 ? 32.158 -23.779 -15.988 1.00 50.96 361 GLY A CA 1
ATOM 2871 C C . GLY A 1 361 ? 32.716 -22.396 -16.278 1.00 46.65 361 GLY A C 1
ATOM 2872 O O . GLY A 1 361 ? 33.852 -22.084 -15.954 1.00 51.40 361 GLY A O 1
ATOM 2873 N N . ALA A 1 362 ? 31.901 -21.570 -16.914 1.00 44.08 362 ALA A N 1
ATOM 2874 C CA . ALA A 1 362 ? 32.263 -20.205 -17.257 1.00 41.52 362 ALA A CA 1
ATOM 2875 C C . ALA A 1 362 ? 32.741 -19.419 -16.004 1.00 39.99 362 ALA A C 1
ATOM 2876 O O . ALA A 1 362 ? 33.662 -18.599 -16.086 1.00 39.49 362 ALA A O 1
ATOM 2878 N N . GLY A 1 363 ? 32.130 -19.689 -14.848 1.00 39.26 363 GLY A N 1
ATOM 2879 C CA . GLY A 1 363 ? 32.534 -19.042 -13.599 1.00 40.35 363 GLY A CA 1
ATOM 2880 C C . GLY A 1 363 ? 34.034 -19.161 -13.316 1.00 42.40 363 GLY A C 1
ATOM 2881 O O . GLY A 1 363 ? 34.656 -18.242 -12.734 1.00 37.48 363 GLY A O 1
ATOM 2882 N N . TYR A 1 364 ? 34.615 -20.295 -13.716 1.00 39.63 364 TYR A N 1
ATOM 2883 C CA . TYR A 1 364 ? 36.053 -20.541 -13.564 1.00 39.49 364 TYR A CA 1
ATOM 2884 C C . TYR A 1 364 ? 36.884 -19.517 -14.366 1.00 36.73 364 TYR A C 1
ATOM 2885 O O . TYR A 1 364 ? 37.945 -19.110 -13.935 1.00 35.68 364 TYR A O 1
ATOM 2894 N N . LEU A 1 365 ? 36.405 -19.107 -15.537 1.00 37.49 365 LEU A N 1
ATOM 2895 C CA . LEU A 1 365 ? 37.127 -18.136 -16.344 1.00 35.96 365 LEU A CA 1
ATOM 2896 C C . LEU A 1 365 ? 36.993 -16.768 -15.679 1.00 37.55 365 LEU A C 1
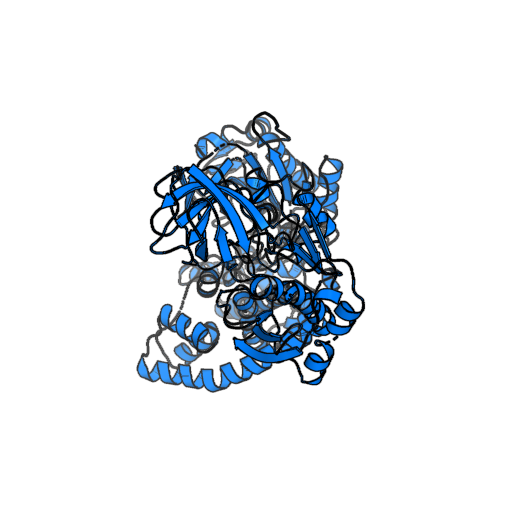ATOM 2897 O O . LEU A 1 365 ? 37.882 -15.923 -15.782 1.00 41.04 365 LEU A O 1
ATOM 2902 N N . ALA A 1 366 ? 35.879 -16.540 -14.991 1.00 36.35 366 ALA A N 1
ATOM 2903 C CA . ALA A 1 366 ? 35.680 -15.254 -14.314 1.00 40.52 366 ALA A CA 1
ATOM 2904 C C . ALA A 1 366 ? 36.681 -15.169 -13.161 1.00 40.59 366 ALA A C 1
ATOM 2905 O O . ALA A 1 366 ? 37.408 -14.178 -13.019 1.00 40.24 366 ALA A O 1
ATOM 2907 N N . ARG A 1 367 ? 36.719 -16.234 -12.362 1.00 38.40 367 ARG A N 1
ATOM 2908 C CA . ARG A 1 367 ? 37.629 -16.322 -11.235 1.00 36.18 367 ARG A CA 1
ATOM 2909 C C . ARG A 1 367 ? 39.070 -16.306 -11.695 1.00 35.17 367 ARG A C 1
ATOM 2910 O O . ARG A 1 367 ? 39.937 -15.825 -10.978 1.00 36.18 367 ARG A O 1
ATOM 2918 N N . LEU A 1 368 ? 39.341 -16.847 -12.875 1.00 36.34 368 LEU A N 1
ATOM 2919 C CA . LEU A 1 368 ? 40.710 -16.854 -13.382 1.00 35.58 368 LEU A CA 1
ATOM 2920 C C . LEU A 1 368 ? 41.180 -15.401 -13.592 1.00 35.20 368 LEU A C 1
ATOM 2921 O O . LEU A 1 368 ? 42.230 -14.977 -13.112 1.00 36.47 368 LEU A O 1
ATOM 2934 N N . ILE A 1 370 ? 40.024 -12.687 -12.294 1.00 37.16 370 ILE A N 1
ATOM 2935 C CA . ILE A 1 370 ? 40.061 -11.924 -11.068 1.00 38.30 370 ILE A CA 1
ATOM 2936 C C . ILE A 1 370 ? 41.303 -12.264 -10.248 1.00 37.18 370 ILE A C 1
ATOM 2937 O O . ILE A 1 370 ? 41.990 -11.390 -9.746 1.00 38.85 370 ILE A O 1
ATOM 2942 N N . ARG A 1 371 ? 41.617 -13.540 -10.132 1.00 35.70 371 ARG A N 1
ATOM 2943 C CA . ARG A 1 371 ? 42.794 -13.899 -9.381 1.00 37.97 371 ARG A CA 1
ATOM 2944 C C . ARG A 1 371 ? 44.052 -13.301 -10.025 1.00 41.04 371 ARG A C 1
ATOM 2945 O O . ARG A 1 371 ? 44.939 -12.794 -9.323 1.00 40.13 371 ARG A O 1
ATOM 2953 N N . ARG A 1 372 ? 44.142 -13.352 -11.353 1.00 39.14 372 ARG A N 1
ATOM 2954 C CA . ARG A 1 372 ? 45.315 -12.814 -12.008 1.00 39.11 372 ARG A CA 1
ATOM 2955 C C . ARG A 1 372 ? 45.384 -11.303 -11.762 1.00 36.43 372 ARG A C 1
ATOM 2956 O O . ARG A 1 372 ? 46.452 -10.779 -11.497 1.00 40.63 372 ARG A O 1
ATOM 2964 N N . SER A 1 373 ? 44.246 -10.614 -11.814 1.00 38.58 373 SER A N 1
ATOM 2965 C CA . SER A 1 373 ? 44.185 -9.168 -11.550 1.00 33.88 373 SER A CA 1
ATOM 2966 C C . SER A 1 373 ? 44.605 -8.850 -10.114 1.00 35.65 373 SER A C 1
ATOM 2967 O O . SER A 1 373 ? 45.346 -7.901 -9.857 1.00 37.98 373 SER A O 1
ATOM 2970 N N . LEU A 1 374 ? 44.115 -9.637 -9.166 1.00 38.00 374 LEU A N 1
ATOM 2971 C CA . LEU A 1 374 ? 44.481 -9.444 -7.756 1.00 39.13 374 LEU A CA 1
ATOM 2972 C C . LEU A 1 374 ? 45.987 -9.637 -7.561 1.00 34.98 374 LEU A C 1
ATOM 2973 O O . LEU A 1 374 ? 46.611 -8.986 -6.733 1.00 37.67 374 LEU A O 1
ATOM 2978 N N . ARG A 1 375 ? 46.559 -10.550 -8.328 1.00 36.90 375 ARG A N 1
ATOM 2979 C CA . ARG A 1 375 ? 47.987 -10.815 -8.239 1.00 40.71 375 ARG A CA 1
ATOM 2980 C C . ARG A 1 375 ? 48.792 -9.642 -8.860 1.00 41.19 375 ARG A C 1
ATOM 2981 O O . ARG A 1 375 ? 49.823 -9.222 -8.293 1.00 39.65 375 ARG A O 1
ATOM 2989 N N . LEU A 1 376 ? 48.314 -9.110 -9.996 1.00 40.35 376 LEU A N 1
ATOM 2990 C CA . LEU A 1 376 ? 48.949 -7.969 -10.673 1.00 38.22 376 LEU A CA 1
ATOM 2991 C C . LEU A 1 376 ? 48.884 -6.720 -9.798 1.00 39.21 376 LEU A C 1
ATOM 2992 O O . LEU A 1 376 ? 49.845 -5.958 -9.725 1.00 41.89 376 LEU A O 1
ATOM 2997 N N . ALA A 1 377 ? 47.744 -6.522 -9.141 1.00 40.17 377 ALA A N 1
ATOM 2998 C CA . ALA A 1 377 ? 47.547 -5.374 -8.260 1.00 44.76 377 ALA A CA 1
ATOM 2999 C C . ALA A 1 377 ? 48.515 -5.468 -7.097 1.00 44.69 377 ALA A C 1
ATOM 3000 O O . ALA A 1 377 ? 49.061 -4.470 -6.615 1.00 44.53 377 ALA A O 1
ATOM 3002 N N . GLU A 1 378 ? 48.736 -6.689 -6.651 1.00 43.71 378 GLU A N 1
ATOM 3003 C CA . GLU A 1 378 ? 49.643 -6.930 -5.543 1.00 44.48 378 GLU A CA 1
ATOM 3004 C C . GLU A 1 378 ? 51.084 -6.630 -5.982 1.00 43.22 378 GLU A C 1
ATOM 3005 O O . GLU A 1 378 ? 51.811 -5.920 -5.280 1.00 44.52 378 GLU A O 1
ATOM 3011 N N . GLU A 1 379 ? 51.494 -7.134 -7.147 1.00 40.99 379 GLU A N 1
ATOM 3012 C CA . GLU A 1 379 ? 52.867 -6.896 -7.611 1.00 42.67 379 GLU A CA 1
ATOM 3013 C C . GLU A 1 379 ? 53.146 -5.415 -7.760 1.00 41.50 379 GLU A C 1
ATOM 3014 O O . GLU A 1 379 ? 54.245 -4.970 -7.500 1.00 42.78 379 GLU A O 1
ATOM 3020 N N . LEU A 1 380 ? 52.139 -4.659 -8.171 1.00 42.71 380 LEU A N 1
ATOM 3021 C CA . LEU A 1 380 ? 52.301 -3.235 -8.369 1.00 42.24 380 LEU A CA 1
ATOM 3022 C C . LEU A 1 380 ? 51.994 -2.466 -7.111 1.00 42.06 380 LEU A C 1
ATOM 3023 O O . LEU A 1 380 ? 52.183 -1.249 -7.065 1.00 43.12 380 LEU A O 1
ATOM 3028 N N . GLU A 1 381 ? 51.527 -3.185 -6.092 1.00 45.59 381 GLU A N 1
ATOM 3029 C CA . GLU A 1 381 ? 51.147 -2.566 -4.819 1.00 42.01 381 GLU A CA 1
ATOM 3030 C C . GLU A 1 381 ? 50.097 -1.502 -5.122 1.00 39.53 381 GLU A C 1
ATOM 3031 O O . GLU A 1 381 ? 50.138 -0.393 -4.609 1.00 46.18 381 GLU A O 1
ATOM 3037 N N . LEU A 1 382 ? 49.159 -1.853 -5.979 1.00 37.21 382 LEU A N 1
ATOM 3038 C CA . LEU A 1 382 ? 48.087 -0.937 -6.348 1.00 43.95 382 LEU A CA 1
ATOM 3039 C C . LEU A 1 382 ? 47.460 -0.285 -5.108 1.00 44.41 382 LEU A C 1
ATOM 3040 O O . LEU A 1 382 ? 47.103 -0.977 -4.164 1.00 39.29 382 LEU A O 1
ATOM 3045 N N . GLY A 1 383 ? 47.343 1.044 -5.110 1.00 47.16 383 GLY A N 1
ATOM 3046 C CA . GLY A 1 383 ? 46.762 1.743 -3.976 1.00 45.30 383 GLY A CA 1
ATOM 3047 C C . GLY A 1 383 ? 45.246 1.848 -4.046 1.00 49.27 383 GLY A C 1
ATOM 3048 O O . GLY A 1 383 ? 44.605 2.504 -3.232 1.00 51.50 383 GLY A O 1
ATOM 3049 N N . LEU A 1 384 ? 44.667 1.191 -5.035 1.00 48.69 384 LEU A N 1
ATOM 3050 C CA . LEU A 1 384 ? 43.235 1.209 -5.218 1.00 47.41 384 LEU A CA 1
ATOM 3051 C C . LEU A 1 384 ? 42.774 -0.229 -5.249 1.00 48.23 384 LEU A C 1
ATOM 3052 O O . LEU A 1 384 ? 43.609 -1.136 -5.364 1.00 47.17 384 LEU A O 1
ATOM 3057 N N . ASP A 1 385 ? 41.460 -0.439 -5.147 1.00 40.97 385 ASP A N 1
ATOM 3058 C CA . ASP A 1 385 ? 40.903 -1.792 -5.229 1.00 44.77 385 ASP A CA 1
ATOM 3059 C C . ASP A 1 385 ? 40.561 -2.074 -6.695 1.00 44.60 385 ASP A C 1
ATOM 3060 O O . ASP A 1 385 ? 40.407 -1.139 -7.487 1.00 46.77 385 ASP A O 1
ATOM 3065 N N . LEU A 1 386 ? 40.451 -3.352 -7.057 1.00 42.84 386 LEU A N 1
ATOM 3066 C CA . LEU A 1 386 ? 40.069 -3.727 -8.423 1.00 42.36 386 LEU A CA 1
ATOM 3067 C C . LEU A 1 386 ? 38.746 -3.040 -8.770 1.00 41.51 386 LEU A C 1
ATOM 3068 O O . LEU A 1 386 ? 38.575 -2.541 -9.874 1.00 41.09 386 LEU A O 1
ATOM 3073 N N . TYR A 1 387 ? 37.816 -3.003 -7.820 1.00 42.31 387 TYR A N 1
ATOM 3074 C CA . TYR A 1 387 ? 36.532 -2.350 -8.053 1.00 41.33 387 TYR A CA 1
ATOM 3075 C C . TYR A 1 387 ? 36.697 -0.936 -8.599 1.00 40.24 387 TYR A C 1
ATOM 3076 O O . TYR A 1 387 ? 36.045 -0.567 -9.573 1.00 42.85 387 TYR A O 1
ATOM 3085 N N . ASP A 1 388 ? 37.541 -0.137 -7.952 1.00 39.51 388 ASP A N 1
ATOM 3086 C CA . ASP A 1 388 ? 37.777 1.244 -8.386 1.00 42.09 388 ASP A CA 1
ATOM 3087 C C . ASP A 1 388 ? 38.161 1.323 -9.872 1.00 44.73 388 ASP A C 1
ATOM 3088 O O . ASP A 1 388 ? 37.741 2.245 -10.573 1.00 44.97 388 ASP A O 1
ATOM 3093 N N . LEU A 1 389 ? 38.959 0.359 -10.337 1.00 41.31 389 LEU A N 1
ATOM 3094 C CA . LEU A 1 389 ? 39.379 0.321 -11.725 1.00 43.49 389 LEU A CA 1
ATOM 3095 C C . LEU A 1 389 ? 38.232 -0.116 -12.608 1.00 46.19 389 LEU A C 1
ATOM 3096 O O . LEU A 1 389 ? 38.109 0.365 -13.735 1.00 49.29 389 LEU A O 1
ATOM 3101 N N . VAL A 1 390 ? 37.399 -1.028 -12.108 1.00 43.82 390 VAL A N 1
ATOM 3102 C CA . VAL A 1 390 ? 36.268 -1.509 -12.893 1.00 45.94 390 VAL A CA 1
ATOM 3103 C C . VAL A 1 390 ? 35.218 -0.402 -13.081 1.00 47.49 390 VAL A C 1
ATOM 3104 O O . VAL A 1 390 ? 34.656 -0.235 -14.174 1.00 44.50 390 VAL A O 1
ATOM 3108 N N . GLU A 1 391 ? 34.967 0.357 -12.018 1.00 48.17 391 GLU A N 1
ATOM 3109 C CA . GLU A 1 391 ? 33.994 1.434 -12.071 1.00 46.78 391 GLU A CA 1
ATOM 3110 C C . GLU A 1 391 ? 34.472 2.488 -13.069 1.00 45.10 391 GLU A C 1
ATOM 3111 O O . GLU A 1 391 ? 33.675 3.049 -13.832 1.00 44.67 391 GLU A O 1
ATOM 3125 N N . HIS A 1 393 ? 36.392 1.943 -15.693 1.00 45.47 393 HIS A N 1
ATOM 3126 C CA . HIS A 1 393 ? 36.191 1.368 -17.021 1.00 42.12 393 HIS A CA 1
ATOM 3127 C C . HIS A 1 393 ? 34.731 1.566 -17.414 1.00 42.82 393 HIS A C 1
ATOM 3128 O O . HIS A 1 393 ? 34.427 1.919 -18.553 1.00 41.64 393 HIS A O 1
ATOM 3135 N N . LYS A 1 394 ? 33.831 1.343 -16.459 1.00 43.69 394 LYS A N 1
ATOM 3136 C CA . LYS A 1 394 ? 32.395 1.478 -16.695 1.00 42.41 394 LYS A CA 1
ATOM 3137 C C . LYS A 1 394 ? 31.964 2.890 -17.127 1.00 43.81 394 LYS A C 1
ATOM 3138 O O . LYS A 1 394 ? 31.165 3.042 -18.053 1.00 40.19 394 LYS A O 1
ATOM 3144 N N . LYS A 1 395 ? 32.485 3.933 -16.489 1.00 46.12 395 LYS A N 1
ATOM 3145 C CA . LYS A 1 395 ? 32.050 5.260 -16.902 1.00 50.37 395 LYS A CA 1
ATOM 3146 C C . LYS A 1 395 ? 32.695 5.700 -18.200 1.00 49.07 395 LYS A C 1
ATOM 3147 O O . LYS A 1 395 ? 32.124 6.517 -18.931 1.00 50.97 395 LYS A O 1
ATOM 3153 N N . ILE A 1 396 ? 33.867 5.154 -18.508 1.00 45.72 396 ILE A N 1
ATOM 3154 C CA . ILE A 1 396 ? 34.528 5.508 -19.757 1.00 48.87 396 ILE A CA 1
ATOM 3155 C C . ILE A 1 396 ? 33.720 4.989 -20.954 1.00 49.68 396 ILE A C 1
ATOM 3156 O O . ILE A 1 396 ? 33.490 5.721 -21.911 1.00 51.60 396 ILE A O 1
ATOM 3161 N N . LEU A 1 397 ? 33.284 3.733 -20.883 1.00 49.41 397 LEU A N 1
ATOM 3162 C CA . LEU A 1 397 ? 32.509 3.119 -21.953 1.00 47.77 397 LEU A CA 1
ATOM 3163 C C . LEU A 1 397 ? 31.084 3.643 -22.047 1.00 47.60 397 LEU A C 1
ATOM 3164 O O . LEU A 1 397 ? 30.578 3.891 -23.133 1.00 48.53 397 LEU A O 1
ATOM 3169 N N . GLY A 1 398 ? 30.442 3.815 -20.899 1.00 50.13 398 GLY A N 1
ATOM 3170 C CA . GLY A 1 398 ? 29.073 4.296 -20.876 1.00 47.66 398 GLY A CA 1
ATOM 3171 C C . GLY A 1 398 ? 28.064 3.185 -21.116 1.00 46.17 398 GLY A C 1
ATOM 3172 O O . GLY A 1 398 ? 26.905 3.454 -21.410 1.00 47.11 398 GLY A O 1
ATOM 3173 N N . PHE A 1 399 ? 28.487 1.933 -20.996 1.00 45.02 399 PHE A N 1
ATOM 3174 C CA . PHE A 1 399 ? 27.578 0.812 -21.218 1.00 43.30 399 PHE A CA 1
ATOM 3175 C C . PHE A 1 399 ? 26.756 0.510 -19.975 1.00 42.49 399 PHE A C 1
ATOM 3176 O O . PHE A 1 399 ? 27.138 0.857 -18.864 1.00 41.88 399 PHE A O 1
ATOM 3184 N N . GLU A 1 400 ? 25.618 -0.134 -20.180 1.00 44.06 400 GLU A N 1
ATOM 3185 C CA . GLU A 1 400 ? 24.726 -0.520 -19.094 1.00 44.83 400 GLU A CA 1
ATOM 3186 C C . GLU A 1 400 ? 24.786 -2.040 -18.972 1.00 43.66 400 GLU A C 1
ATOM 3187 O O . GLU A 1 400 ? 24.802 -2.734 -19.994 1.00 42.77 400 GLU A O 1
ATOM 3193 N N . PHE A 1 401 ? 24.804 -2.550 -17.740 1.00 40.61 401 PHE A N 1
ATOM 3194 C CA . PHE A 1 401 ? 24.865 -3.993 -17.503 1.00 39.13 401 PHE A CA 1
ATOM 3195 C C . PHE A 1 401 ? 23.699 -4.600 -16.691 1.00 41.26 401 PHE A C 1
ATOM 3196 O O . PHE A 1 401 ? 23.032 -3.921 -15.925 1.00 41.98 401 PHE A O 1
ATOM 3204 N N . ASP A 1 402 ? 23.434 -5.883 -16.907 1.00 42.87 402 ASP A N 1
ATOM 3205 C CA . ASP A 1 402 ? 22.406 -6.592 -16.145 1.00 45.45 402 ASP A CA 1
ATOM 3206 C C . ASP A 1 402 ? 22.756 -6.544 -14.652 1.00 43.76 402 ASP A C 1
ATOM 3207 O O . ASP A 1 402 ? 21.887 -6.383 -13.786 1.00 42.68 402 ASP A O 1
ATOM 3212 N N . VAL A 1 403 ? 24.039 -6.716 -14.353 1.00 41.30 403 VAL A N 1
ATOM 3213 C CA . VAL A 1 403 ? 24.499 -6.712 -12.968 1.00 42.63 403 VAL A CA 1
ATOM 3214 C C . VAL A 1 403 ? 25.073 -5.351 -12.643 1.00 42.63 403 VAL A C 1
ATOM 3215 O O . VAL A 1 403 ? 25.998 -4.890 -13.301 1.00 46.02 403 VAL A O 1
ATOM 3219 N N . PRO A 1 404 ? 24.497 -4.670 -11.627 1.00 43.02 404 PRO A N 1
ATOM 3220 C CA . PRO A 1 404 ? 24.939 -3.336 -11.198 1.00 43.07 404 PRO A CA 1
ATOM 3221 C C . PRO A 1 404 ? 26.304 -3.332 -10.532 1.00 41.00 404 PRO A C 1
ATOM 3222 O O . PRO A 1 404 ? 26.738 -4.345 -9.996 1.00 42.60 404 PRO A O 1
ATOM 3226 N N . LEU A 1 405 ? 26.972 -2.186 -10.574 1.00 40.80 405 LEU A N 1
ATOM 3227 C CA . LEU A 1 405 ? 28.294 -2.037 -9.977 1.00 44.08 405 LEU A CA 1
ATOM 3228 C C . LEU A 1 405 ? 28.326 -2.440 -8.507 1.00 45.67 405 LEU A C 1
ATOM 3229 O O . LEU A 1 405 ? 29.361 -2.864 -7.980 1.00 45.12 405 LEU A O 1
ATOM 3234 N N . SER A 1 406 ? 27.177 -2.295 -7.861 1.00 44.45 406 SER A N 1
ATOM 3235 C CA . SER A 1 406 ? 27.008 -2.644 -6.468 1.00 43.02 406 SER A CA 1
ATOM 3236 C C . SER A 1 406 ? 27.371 -4.110 -6.196 1.00 40.87 406 SER A C 1
ATOM 3237 O O . SER A 1 406 ? 28.131 -4.402 -5.261 1.00 35.16 406 SER A O 1
ATOM 3240 N N . THR A 1 407 ? 26.802 -5.019 -6.996 1.00 38.25 407 THR A N 1
ATOM 3241 C CA . THR A 1 407 ? 27.038 -6.463 -6.873 1.00 37.93 407 THR A CA 1
ATOM 3242 C C . THR A 1 407 ? 28.477 -6.757 -7.296 1.00 38.44 407 THR A C 1
ATOM 3243 O O . THR A 1 407 ? 29.148 -7.598 -6.703 1.00 42.65 407 THR A O 1
ATOM 3247 N N . VAL A 1 408 ? 28.954 -6.065 -8.328 1.00 38.00 408 VAL A N 1
ATOM 3248 C CA . VAL A 1 408 ? 30.319 -6.258 -8.793 1.00 38.52 408 VAL A CA 1
ATOM 3249 C C . VAL A 1 408 ? 31.285 -6.052 -7.626 1.00 40.10 408 VAL A C 1
ATOM 3250 O O . VAL A 1 408 ? 32.179 -6.868 -7.402 1.00 38.27 408 VAL A O 1
ATOM 3254 N N . GLN A 1 409 ? 31.106 -4.949 -6.901 1.00 43.97 409 GLN A N 1
ATOM 3255 C CA . GLN A 1 409 ? 31.947 -4.639 -5.754 1.00 47.23 409 GLN A CA 1
ATOM 3256 C C . GLN A 1 409 ? 31.915 -5.773 -4.729 1.00 45.70 409 GLN A C 1
ATOM 3257 O O . GLN A 1 409 ? 32.944 -6.228 -4.225 1.00 46.59 409 GLN A O 1
ATOM 3263 N N . GLU A 1 410 ? 30.717 -6.230 -4.420 1.00 43.92 410 GLU A N 1
ATOM 3264 C CA . GLU A 1 410 ? 30.536 -7.294 -3.450 1.00 44.37 410 GLU A CA 1
ATOM 3265 C C . GLU A 1 410 ? 31.308 -8.569 -3.866 1.00 41.12 410 GLU A C 1
ATOM 3266 O O . GLU A 1 410 ? 31.990 -9.206 -3.077 1.00 46.85 410 GLU A O 1
ATOM 3272 N N . ILE A 1 411 ? 31.215 -8.917 -5.133 1.00 42.49 411 ILE A N 1
ATOM 3273 C CA . ILE A 1 411 ? 31.906 -10.083 -5.627 1.00 40.75 411 ILE A CA 1
ATOM 3274 C C . ILE A 1 411 ? 33.419 -9.930 -5.528 1.00 37.55 411 ILE A C 1
ATOM 3275 O O . ILE A 1 411 ? 34.107 -10.812 -5.008 1.00 36.40 411 ILE A O 1
ATOM 3280 N N . LEU A 1 412 ? 33.937 -8.797 -5.989 1.00 38.87 412 LEU A N 1
ATOM 3281 C CA . LEU A 1 412 ? 35.381 -8.580 -5.975 1.00 38.79 412 LEU A CA 1
ATOM 3282 C C . LEU A 1 412 ? 35.916 -8.517 -4.562 1.00 40.52 412 LEU A C 1
ATOM 3283 O O . LEU A 1 412 ? 37.073 -8.885 -4.301 1.00 42.22 412 LEU A O 1
ATOM 3288 N N . GLU A 1 413 ? 35.086 -8.054 -3.640 1.00 40.19 413 GLU A N 1
ATOM 3289 C CA . GLU A 1 413 ? 35.547 -7.994 -2.267 1.00 41.60 413 GLU A CA 1
ATOM 3290 C C . GLU A 1 413 ? 35.693 -9.391 -1.684 1.00 39.81 413 GLU A C 1
ATOM 3291 O O . GLU A 1 413 ? 36.663 -9.669 -0.986 1.00 41.74 413 GLU A O 1
ATOM 3297 N N . LEU A 1 414 ? 34.735 -10.265 -1.976 1.00 38.94 414 LEU A N 1
ATOM 3298 C CA . LEU A 1 414 ? 34.781 -11.637 -1.479 1.00 41.95 414 LEU A CA 1
ATOM 3299 C C . LEU A 1 414 ? 35.898 -12.435 -2.168 1.00 42.66 414 LEU A C 1
ATOM 3300 O O . LEU A 1 414 ? 36.549 -13.262 -1.538 1.00 43.87 414 LEU A O 1
ATOM 3305 N N . GLU A 1 415 ? 36.130 -12.186 -3.456 1.00 42.33 415 GLU A N 1
ATOM 3306 C CA . GLU A 1 415 ? 37.202 -12.886 -4.163 1.00 42.56 415 GLU A CA 1
ATOM 3307 C C . GLU A 1 415 ? 38.538 -12.466 -3.569 1.00 43.28 415 GLU A C 1
ATOM 3308 O O . GLU A 1 415 ? 39.434 -13.296 -3.387 1.00 41.42 415 GLU A O 1
ATOM 3314 N N . LYS A 1 416 ? 38.661 -11.174 -3.270 1.00 39.53 416 LYS A N 1
ATOM 3315 C CA . LYS A 1 416 ? 39.878 -10.663 -2.689 1.00 41.04 416 LYS A CA 1
ATOM 3316 C C . LYS A 1 416 ? 40.158 -11.331 -1.347 1.00 45.39 416 LYS A C 1
ATOM 3317 O O . LYS A 1 416 ? 41.312 -11.604 -1.025 1.00 48.34 416 LYS A O 1
ATOM 3323 N N . GLU A 1 417 ? 39.119 -11.588 -0.552 1.00 45.86 417 GLU A N 1
ATOM 3324 C CA . GLU A 1 417 ? 39.318 -12.245 0.739 1.00 47.91 417 GLU A CA 1
ATOM 3325 C C . GLU A 1 417 ? 39.770 -13.706 0.573 1.00 46.49 417 GLU A C 1
ATOM 3326 O O . GLU A 1 417 ? 40.631 -14.193 1.313 1.00 47.97 417 GLU A O 1
ATOM 3332 N N . ARG A 1 418 ? 39.181 -14.398 -0.396 1.00 44.93 418 ARG A N 1
ATOM 3333 C CA . ARG A 1 418 ? 39.533 -15.782 -0.674 1.00 50.50 418 ARG A CA 1
ATOM 3334 C C . ARG A 1 418 ? 40.968 -15.857 -1.164 1.00 52.90 418 ARG A C 1
ATOM 3335 O O . ARG A 1 418 ? 41.709 -16.782 -0.843 1.00 54.19 418 ARG A O 1
ATOM 3343 N N . TYR A 1 419 ? 41.351 -14.868 -1.962 1.00 54.36 419 TYR A N 1
ATOM 3344 C CA . TYR A 1 419 ? 42.690 -14.803 -2.532 1.00 50.96 419 TYR A CA 1
ATOM 3345 C C . TYR A 1 419 ? 43.716 -14.597 -1.435 1.00 50.79 419 TYR A C 1
ATOM 3346 O O . TYR A 1 419 ? 44.794 -15.173 -1.474 1.00 53.78 419 TYR A O 1
ATOM 3355 N N . ARG A 1 420 ? 43.374 -13.759 -0.467 1.00 49.13 420 ARG A N 1
ATOM 3356 C CA . ARG A 1 420 ? 44.259 -13.473 0.651 1.00 56.22 420 ARG A CA 1
ATOM 3357 C C . ARG A 1 420 ? 44.633 -14.765 1.400 1.00 58.80 420 ARG A C 1
ATOM 3358 O O . ARG A 1 420 ? 45.795 -15.010 1.715 1.00 58.37 420 ARG A O 1
ATOM 3366 N N . THR A 1 421 ? 43.637 -15.594 1.676 1.00 60.82 421 THR A N 1
ATOM 3367 C CA . THR A 1 421 ? 43.857 -16.842 2.387 1.00 62.49 421 THR A CA 1
ATOM 3368 C C . THR A 1 421 ? 44.588 -17.840 1.501 1.00 63.02 421 THR A C 1
ATOM 3369 O O . THR A 1 421 ? 45.397 -18.641 1.966 1.00 62.24 421 THR A O 1
ATOM 3373 N N . THR A 1 422 ? 44.300 -17.787 0.211 1.00 63.71 422 THR A N 1
ATOM 3374 C CA . THR A 1 422 ? 44.935 -18.697 -0.720 1.00 64.36 422 THR A CA 1
ATOM 3375 C C . THR A 1 422 ? 46.430 -18.470 -0.723 1.00 66.63 422 THR A C 1
ATOM 3376 O O . THR A 1 422 ? 47.201 -19.413 -0.535 1.00 68.40 422 THR A O 1
ATOM 3380 N N . VAL A 1 423 ? 46.828 -17.214 -0.911 1.00 67.43 423 VAL A N 1
ATOM 3381 C CA . VAL A 1 423 ? 48.237 -16.840 -0.961 1.00 69.97 423 VAL A CA 1
ATOM 3382 C C . VAL A 1 423 ? 49.011 -17.098 0.331 1.00 70.74 423 VAL A C 1
ATOM 3383 O O . VAL A 1 423 ? 50.132 -17.608 0.296 1.00 72.45 423 VAL A O 1
ATOM 3387 N N . SER A 1 424 ? 48.421 -16.738 1.465 1.00 70.42 424 SER A N 1
ATOM 3388 C CA . SER A 1 424 ? 49.081 -16.929 2.752 1.00 72.43 424 SER A CA 1
ATOM 3389 C C . SER A 1 424 ? 49.657 -18.348 2.885 1.00 72.54 424 SER A C 1
ATOM 3390 O O . SER A 1 424 ? 50.876 -18.533 2.932 1.00 73.12 424 SER A O 1
ATOM 3393 N N . LYS A 1 425 ? 48.772 -19.340 2.940 1.00 69.70 425 LYS A N 1
ATOM 3394 C CA . LYS A 1 425 ? 49.187 -20.726 3.062 1.00 69.04 425 LYS A CA 1
ATOM 3395 C C . LYS A 1 425 ? 49.699 -21.252 1.728 1.00 67.47 425 LYS A C 1
ATOM 3396 O O . LYS A 1 425 ? 50.249 -22.348 1.643 1.00 68.58 425 LYS A O 1
ATOM 3402 N N . GLY A 1 426 ? 49.523 -20.463 0.681 1.00 65.92 426 GLY A N 1
ATOM 3403 C CA . GLY A 1 426 ? 49.991 -20.892 -0.617 1.00 63.12 426 GLY A CA 1
ATOM 3404 C C . GLY A 1 426 ? 51.487 -20.723 -0.782 1.00 61.79 426 GLY A C 1
ATOM 3405 O O . GLY A 1 426 ? 52.138 -21.513 -1.460 1.00 64.18 426 GLY A O 1
ATOM 3406 N N . THR A 1 427 ? 52.042 -19.692 -0.165 1.00 63.07 427 THR A N 1
ATOM 3407 C CA . THR A 1 427 ? 53.472 -19.436 -0.274 1.00 65.70 427 THR A CA 1
ATOM 3408 C C . THR A 1 427 ? 54.272 -20.595 0.338 1.00 68.32 427 THR A C 1
ATOM 3409 O O . THR A 1 427 ? 55.219 -21.114 -0.261 1.00 65.69 427 THR A O 1
ATOM 3413 N N . ARG A 1 428 ? 53.880 -20.988 1.545 1.00 70.10 428 ARG A N 1
ATOM 3414 C CA . ARG A 1 428 ? 54.532 -22.082 2.256 1.00 71.69 428 ARG A CA 1
ATOM 3415 C C . ARG A 1 428 ? 54.442 -23.374 1.452 1.00 69.77 428 ARG A C 1
ATOM 3416 O O . ARG A 1 428 ? 55.422 -24.106 1.296 1.00 70.12 428 ARG A O 1
ATOM 3424 N N . LEU A 1 429 ? 53.251 -23.642 0.942 1.00 65.50 429 LEU A N 1
ATOM 3425 C CA . LEU A 1 429 ? 53.017 -24.839 0.171 1.00 64.85 429 LEU A CA 1
ATOM 3426 C C . LEU A 1 429 ? 53.999 -24.968 -0.994 1.00 65.68 429 LEU A C 1
ATOM 3427 O O . LEU A 1 429 ? 54.516 -26.054 -1.256 1.00 66.31 429 LEU A O 1
ATOM 3432 N N . VAL A 1 430 ? 54.269 -23.866 -1.686 1.00 64.43 430 VAL A N 1
ATOM 3433 C CA . VAL A 1 430 ? 55.193 -23.907 -2.814 1.00 63.35 430 VAL A CA 1
ATOM 3434 C C . VAL A 1 430 ? 56.641 -23.966 -2.341 1.00 63.75 430 VAL A C 1
ATOM 3435 O O . VAL A 1 430 ? 57.484 -24.593 -2.983 1.00 63.35 430 VAL A O 1
ATOM 3439 N N . GLU A 1 431 ? 56.935 -23.322 -1.217 1.00 64.41 431 GLU A N 1
ATOM 3440 C CA . GLU A 1 431 ? 58.294 -23.361 -0.687 1.00 67.28 431 GLU A CA 1
ATOM 3441 C C . GLU A 1 431 ? 58.599 -24.809 -0.294 1.00 66.91 431 GLU A C 1
ATOM 3442 O O . GLU A 1 431 ? 59.715 -25.304 -0.491 1.00 64.14 431 GLU A O 1
ATOM 3448 N N . ARG A 1 432 ? 57.587 -25.486 0.243 1.00 65.60 432 ARG A N 1
ATOM 3449 C CA . ARG A 1 432 ? 57.720 -26.873 0.658 1.00 65.53 432 ARG A CA 1
ATOM 3450 C C . ARG A 1 432 ? 57.952 -27.784 -0.546 1.00 63.75 432 ARG A C 1
ATOM 3451 O O . ARG A 1 432 ? 58.845 -28.630 -0.527 1.00 63.63 432 ARG A O 1
ATOM 3459 N N . LEU A 1 433 ? 57.147 -27.606 -1.590 1.00 63.42 433 LEU A N 1
ATOM 3460 C CA . LEU A 1 433 ? 57.265 -28.396 -2.819 1.00 62.95 433 LEU A CA 1
ATOM 3461 C C . LEU A 1 433 ? 58.660 -28.248 -3.464 1.00 65.25 433 LEU A C 1
ATOM 3462 O O . LEU A 1 433 ? 59.171 -29.182 -4.094 1.00 64.72 433 LEU A O 1
ATOM 3467 N N . VAL A 1 434 ? 59.256 -27.064 -3.323 1.00 66.37 434 VAL A N 1
ATOM 3468 C CA . VAL A 1 434 ? 60.577 -26.799 -3.877 1.00 67.98 434 VAL A CA 1
ATOM 3469 C C . VAL A 1 434 ? 61.654 -27.598 -3.136 1.00 68.29 434 VAL A C 1
ATOM 3470 O O . VAL A 1 434 ? 62.634 -28.033 -3.735 1.00 67.86 434 VAL A O 1
ATOM 3474 N N . GLU A 1 435 ? 61.474 -27.788 -1.833 1.00 68.18 435 GLU A N 1
ATOM 3475 C CA . GLU A 1 435 ? 62.428 -28.564 -1.048 1.00 68.25 435 GLU A CA 1
ATOM 3476 C C . GLU A 1 435 ? 62.312 -30.034 -1.452 1.00 68.09 435 GLU A C 1
ATOM 3477 O O . GLU A 1 435 ? 63.280 -30.790 -1.327 1.00 67.08 435 GLU A O 1
ATOM 3483 N N . ARG A 1 436 ? 61.131 -30.427 -1.938 1.00 64.30 436 ARG A N 1
ATOM 3484 C CA . ARG A 1 436 ? 60.873 -31.804 -2.345 1.00 63.90 436 ARG A CA 1
ATOM 3485 C C . ARG A 1 436 ? 61.205 -32.134 -3.789 1.00 67.06 436 ARG A C 1
ATOM 3486 O O . ARG A 1 436 ? 61.878 -33.127 -4.060 1.00 67.80 436 ARG A O 1
ATOM 3494 N N . LYS A 1 437 ? 60.713 -31.321 -4.719 1.00 69.99 437 LYS A N 1
ATOM 3495 C CA . LYS A 1 437 ? 60.934 -31.588 -6.137 1.00 71.50 437 LYS A CA 1
ATOM 3496 C C . LYS A 1 437 ? 62.080 -30.811 -6.785 1.00 71.91 437 LYS A C 1
ATOM 3497 O O . LYS A 1 437 ? 62.727 -31.315 -7.702 1.00 72.59 437 LYS A O 1
ATOM 3503 N N . LYS A 1 438 ? 62.336 -29.593 -6.316 1.00 72.57 438 LYS A N 1
ATOM 3504 C CA . LYS A 1 438 ? 63.422 -28.776 -6.870 1.00 74.56 438 LYS A CA 1
ATOM 3505 C C . LYS A 1 438 ? 63.336 -28.479 -8.377 1.00 73.28 438 LYS A C 1
ATOM 3506 O O . LYS A 1 438 ? 64.169 -27.752 -8.915 1.00 74.15 438 LYS A O 1
ATOM 3512 N N . LYS A 1 439 ? 62.330 -29.032 -9.051 1.00 73.26 439 LYS A N 1
ATOM 3513 C CA . LYS A 1 439 ? 62.128 -28.797 -10.480 1.00 71.99 439 LYS A CA 1
ATOM 3514 C C . LYS A 1 439 ? 60.625 -28.862 -10.771 1.00 70.44 439 LYS A C 1
ATOM 3515 O O . LYS A 1 439 ? 60.044 -29.949 -10.780 1.00 70.81 439 LYS A O 1
ATOM 3521 N N . LEU A 1 440 ? 60.005 -27.702 -11.000 1.00 67.29 440 LEU A N 1
ATOM 3522 C CA . LEU A 1 440 ? 58.574 -27.632 -11.280 1.00 63.53 440 LEU A CA 1
ATOM 3523 C C . LEU A 1 440 ? 58.237 -27.643 -12.777 1.00 64.21 440 LEU A C 1
ATOM 3524 O O . LEU A 1 440 ? 58.733 -26.812 -13.548 1.00 62.95 440 LEU A O 1
ATOM 3529 N N . GLU A 1 441 ? 57.380 -28.587 -13.168 1.00 64.20 441 GLU A N 1
ATOM 3530 C CA . GLU A 1 441 ? 56.942 -28.753 -14.556 1.00 65.08 441 GLU A CA 1
ATOM 3531 C C . GLU A 1 441 ? 55.642 -27.984 -14.859 1.00 65.72 441 GLU A C 1
ATOM 3532 O O . GLU A 1 441 ? 55.006 -27.410 -13.964 1.00 64.68 441 GLU A O 1
ATOM 3538 N N . LYS A 1 442 ? 55.262 -27.972 -16.134 1.00 65.25 442 LYS A N 1
ATOM 3539 C CA . LYS A 1 442 ? 54.045 -27.295 -16.566 1.00 66.37 442 LYS A CA 1
ATOM 3540 C C . LYS A 1 442 ? 52.842 -27.865 -15.814 1.00 66.25 442 LYS A C 1
ATOM 3541 O O . LYS A 1 442 ? 52.038 -27.117 -15.270 1.00 67.65 442 LYS A O 1
ATOM 3547 N N . ASP A 1 443 ? 52.726 -29.190 -15.782 1.00 64.14 443 ASP A N 1
ATOM 3548 C CA . ASP A 1 443 ? 51.620 -29.829 -15.087 1.00 64.90 443 ASP A CA 1
ATOM 3549 C C . ASP A 1 443 ? 51.674 -29.612 -13.583 1.00 63.40 443 ASP A C 1
ATOM 3550 O O . ASP A 1 443 ? 50.666 -29.789 -12.889 1.00 60.29 443 ASP A O 1
ATOM 3555 N N . ASP A 1 444 ? 52.842 -29.229 -13.075 1.00 60.35 444 ASP A N 1
ATOM 3556 C CA . ASP A 1 444 ? 52.975 -28.965 -11.651 1.00 58.44 444 ASP A CA 1
ATOM 3557 C C . ASP A 1 444 ? 52.321 -27.628 -11.337 1.00 55.71 444 ASP A C 1
ATOM 3558 O O . ASP A 1 444 ? 51.620 -27.485 -10.343 1.00 54.21 444 ASP A O 1
ATOM 3563 N N . LEU A 1 445 ? 52.557 -26.650 -12.201 1.00 53.92 445 LEU A N 1
ATOM 3564 C CA . LEU A 1 445 ? 52.013 -25.320 -12.002 1.00 54.64 445 LEU A CA 1
ATOM 3565 C C . LEU A 1 445 ? 50.500 -25.348 -12.221 1.00 57.22 445 LEU A C 1
ATOM 3566 O O . LEU A 1 445 ? 49.753 -24.542 -11.651 1.00 56.14 445 LEU A O 1
ATOM 3571 N N . ILE A 1 446 ? 50.057 -26.297 -13.042 1.00 58.25 446 ILE A N 1
ATOM 3572 C CA . ILE A 1 446 ? 48.645 -26.440 -13.350 1.00 59.14 446 ILE A CA 1
ATOM 3573 C C . ILE A 1 446 ? 47.902 -26.884 -12.102 1.00 60.84 446 ILE A C 1
ATOM 3574 O O . ILE A 1 446 ? 46.946 -26.226 -11.663 1.00 61.97 446 ILE A O 1
ATOM 3579 N N . GLU A 1 447 ? 48.358 -28.005 -11.544 1.00 58.65 447 GLU A N 1
ATOM 3580 C CA . GLU A 1 447 ? 47.768 -28.605 -10.351 1.00 58.49 447 GLU A CA 1
ATOM 3581 C C . GLU A 1 447 ? 47.708 -27.630 -9.165 1.00 54.99 447 GLU A C 1
ATOM 3582 O O . GLU A 1 447 ? 46.762 -27.647 -8.381 1.00 52.25 447 GLU A O 1
ATOM 3588 N N . LEU A 1 448 ? 48.716 -26.776 -9.049 1.00 52.52 448 LEU A N 1
ATOM 3589 C CA . LEU A 1 448 ? 48.781 -25.794 -7.974 1.00 53.27 448 LEU A CA 1
ATOM 3590 C C . LEU A 1 448 ? 47.699 -24.726 -8.141 1.00 53.74 448 LEU A C 1
ATOM 3591 O O . LEU A 1 448 ? 47.098 -24.248 -7.157 1.00 51.75 448 LEU A O 1
ATOM 3596 N N . TYR A 1 449 ? 47.439 -24.345 -9.386 1.00 52.18 449 TYR A N 1
ATOM 3597 C CA . TYR A 1 449 ? 46.425 -23.334 -9.610 1.00 53.02 449 TYR A CA 1
ATOM 3598 C C . TYR A 1 449 ? 45.053 -23.919 -9.358 1.00 50.42 449 TYR A C 1
ATOM 3599 O O . TYR A 1 449 ? 44.259 -23.360 -8.609 1.00 47.43 449 TYR A O 1
ATOM 3608 N N . ASP A 1 450 ? 44.789 -25.059 -9.982 1.00 50.24 450 ASP A N 1
ATOM 3609 C CA . ASP A 1 450 ? 43.496 -25.704 -9.857 1.00 53.23 450 ASP A CA 1
ATOM 3610 C C . ASP A 1 450 ? 43.157 -26.283 -8.493 1.00 54.28 450 ASP A C 1
ATOM 3611 O O . ASP A 1 450 ? 42.007 -26.232 -8.085 1.00 56.59 450 ASP A O 1
ATOM 3616 N N . SER A 1 451 ? 44.143 -26.814 -7.780 1.00 55.18 451 SER A N 1
ATOM 3617 C CA . SER A 1 451 ? 43.884 -27.403 -6.473 1.00 56.40 451 SER A CA 1
ATOM 3618 C C . SER A 1 451 ? 44.094 -26.460 -5.303 1.00 55.03 451 SER A C 1
ATOM 3619 O O . SER A 1 451 ? 43.593 -26.712 -4.214 1.00 59.51 451 SER A O 1
ATOM 3622 N N . HIS A 1 452 ? 44.822 -25.371 -5.508 1.00 50.92 452 HIS A N 1
ATOM 3623 C CA . HIS A 1 452 ? 45.065 -24.460 -4.396 1.00 48.10 452 HIS A CA 1
ATOM 3624 C C . HIS A 1 452 ? 44.871 -23.002 -4.775 1.00 45.08 452 HIS A C 1
ATOM 3625 O O . HIS A 1 452 ? 45.182 -22.094 -3.990 1.00 41.63 452 HIS A O 1
ATOM 3632 N N . GLY A 1 453 ? 44.380 -22.789 -5.989 1.00 43.06 453 GLY A N 1
ATOM 3633 C CA . GLY A 1 453 ? 44.140 -21.440 -6.476 1.00 47.92 453 GLY A CA 1
ATOM 3634 C C . GLY A 1 453 ? 45.351 -20.533 -6.469 1.00 47.56 453 GLY A C 1
ATOM 3635 O O . GLY A 1 453 ? 45.220 -19.319 -6.327 1.00 51.54 453 GLY A O 1
ATOM 3636 N N . ILE A 1 454 ? 46.532 -21.127 -6.603 1.00 49.93 454 ILE A N 1
ATOM 3637 C CA . ILE A 1 454 ? 47.785 -20.377 -6.604 1.00 49.76 454 ILE A CA 1
ATOM 3638 C C . ILE A 1 454 ? 48.095 -19.849 -8.006 1.00 52.35 454 ILE A C 1
ATOM 3639 O O . ILE A 1 454 ? 48.229 -20.626 -8.957 1.00 49.34 454 ILE A O 1
ATOM 3644 N N . PRO A 1 455 ? 48.180 -18.515 -8.157 1.00 53.40 455 PRO A N 1
ATOM 3645 C CA . PRO A 1 455 ? 48.483 -17.905 -9.455 1.00 55.41 455 PRO A CA 1
ATOM 3646 C C . PRO A 1 455 ? 49.821 -18.457 -9.974 1.00 54.82 455 PRO A C 1
ATOM 3647 O O . PRO A 1 455 ? 50.813 -18.473 -9.251 1.00 52.08 455 PRO A O 1
ATOM 3651 N N . VAL A 1 456 ? 49.840 -18.918 -11.219 1.00 56.72 456 VAL A N 1
ATOM 3652 C CA . VAL A 1 456 ? 51.053 -19.468 -11.816 1.00 61.18 456 VAL A CA 1
ATOM 3653 C C . VAL A 1 456 ? 52.328 -18.637 -11.585 1.00 63.41 456 VAL A C 1
ATOM 3654 O O . VAL A 1 456 ? 53.358 -19.178 -11.186 1.00 62.67 456 VAL A O 1
ATOM 3658 N N . GLU A 1 457 ? 52.256 -17.334 -11.837 1.00 64.90 457 GLU A N 1
ATOM 3659 C CA . GLU A 1 457 ? 53.399 -16.446 -11.661 1.00 67.67 457 GLU A CA 1
ATOM 3660 C C . GLU A 1 457 ? 53.773 -16.265 -10.191 1.00 69.31 457 GLU A C 1
ATOM 3661 O O . GLU A 1 457 ? 54.859 -15.783 -9.856 1.00 69.08 457 GLU A O 1
ATOM 3667 N N . LEU A 1 458 ? 52.867 -16.654 -9.308 1.00 69.21 458 LEU A N 1
ATOM 3668 C CA . LEU A 1 458 ? 53.128 -16.541 -7.889 1.00 68.49 458 LEU A CA 1
ATOM 3669 C C . LEU A 1 458 ? 53.919 -17.770 -7.455 1.00 67.17 458 LEU A C 1
ATOM 3670 O O . LEU A 1 458 ? 54.748 -17.703 -6.548 1.00 68.74 458 LEU A O 1
ATOM 3675 N N . ALA A 1 459 ? 53.668 -18.888 -8.129 1.00 65.89 459 ALA A N 1
ATOM 3676 C CA . ALA A 1 459 ? 54.360 -20.134 -7.830 1.00 67.16 459 ALA A CA 1
ATOM 3677 C C . ALA A 1 459 ? 55.696 -20.214 -8.584 1.00 67.40 459 ALA A C 1
ATOM 3678 O O . ALA A 1 459 ? 56.689 -20.702 -8.049 1.00 66.31 459 ALA A O 1
ATOM 3680 N N . VAL A 1 460 ? 55.727 -19.726 -9.820 1.00 69.23 460 VAL A N 1
ATOM 3681 C CA . VAL A 1 460 ? 56.960 -19.754 -10.609 1.00 72.09 460 VAL A CA 1
ATOM 3682 C C . VAL A 1 460 ? 58.011 -18.813 -10.005 1.00 72.76 460 VAL A C 1
ATOM 3683 O O . VAL A 1 460 ? 59.214 -19.040 -10.151 1.00 73.53 460 VAL A O 1
ATOM 3687 N N . GLY A 1 461 ? 57.550 -17.764 -9.324 1.00 72.95 461 GLY A N 1
ATOM 3688 C CA . GLY A 1 461 ? 58.457 -16.819 -8.694 1.00 73.70 461 GLY A CA 1
ATOM 3689 C C . GLY A 1 461 ? 59.090 -17.379 -7.427 1.00 76.40 461 GLY A C 1
ATOM 3690 O O . GLY A 1 461 ? 60.316 -17.387 -7.288 1.00 76.41 461 GLY A O 1
ATOM 3691 N N . ILE A 1 462 ? 58.253 -17.844 -6.501 1.00 76.80 462 ILE A N 1
ATOM 3692 C CA . ILE A 1 462 ? 58.720 -18.425 -5.243 1.00 74.50 462 ILE A CA 1
ATOM 3693 C C . ILE A 1 462 ? 59.688 -19.575 -5.517 1.00 74.12 462 ILE A C 1
ATOM 3694 O O . ILE A 1 462 ? 60.657 -19.764 -4.783 1.00 74.32 462 ILE A O 1
ATOM 3699 N N . ALA A 1 463 ? 59.414 -20.338 -6.573 1.00 73.24 463 ALA A N 1
ATOM 3700 C CA . ALA A 1 463 ? 60.263 -21.463 -6.961 1.00 75.51 463 ALA A CA 1
ATOM 3701 C C . ALA A 1 463 ? 61.652 -20.949 -7.333 1.00 78.56 463 ALA A C 1
ATOM 3702 O O . ALA A 1 463 ? 62.654 -21.412 -6.794 1.00 78.99 463 ALA A O 1
ATOM 3704 N N . ALA A 1 464 ? 61.704 -19.993 -8.259 1.00 81.93 464 ALA A N 1
ATOM 3705 C CA . ALA A 1 464 ? 62.968 -19.408 -8.693 1.00 84.44 464 ALA A CA 1
ATOM 3706 C C . ALA A 1 464 ? 63.624 -18.690 -7.523 1.00 87.17 464 ALA A C 1
ATOM 3707 O O . ALA A 1 464 ? 64.847 -18.646 -7.418 1.00 87.18 464 ALA A O 1
ATOM 3709 N N . GLU A 1 465 ? 62.800 -18.123 -6.647 1.00 90.94 465 GLU A N 1
ATOM 3710 C CA . GLU A 1 465 ? 63.296 -17.419 -5.469 1.00 94.95 465 GLU A CA 1
ATOM 3711 C C . GLU A 1 465 ? 64.171 -18.340 -4.620 1.00 96.31 465 GLU A C 1
ATOM 3712 O O . GLU A 1 465 ? 65.146 -17.895 -4.006 1.00 96.44 465 GLU A O 1
ATOM 3718 N N . LYS A 1 466 ? 63.808 -19.623 -4.584 1.00 97.57 466 LYS A N 1
ATOM 3719 C CA . LYS A 1 466 ? 64.539 -20.629 -3.813 1.00 97.19 466 LYS A CA 1
ATOM 3720 C C . LYS A 1 466 ? 65.481 -21.428 -4.707 1.00 96.95 466 LYS A C 1
ATOM 3721 O O . LYS A 1 466 ? 65.812 -22.577 -4.409 1.00 95.93 466 LYS A O 1
ATOM 3727 N N . GLY A 1 467 ? 65.897 -20.806 -5.808 1.00 97.33 467 GLY A N 1
ATOM 3728 C CA . GLY A 1 467 ? 66.808 -21.444 -6.739 1.00 98.45 467 GLY A CA 1
ATOM 3729 C C . GLY A 1 467 ? 66.318 -22.773 -7.267 1.00 99.68 467 GLY A C 1
ATOM 3730 O O . GLY A 1 467 ? 67.075 -23.738 -7.337 1.00 99.52 467 GLY A O 1
ATOM 3731 N N . ALA A 1 468 ? 65.046 -22.826 -7.642 1.00 101.89 468 ALA A N 1
ATOM 3732 C CA . ALA A 1 468 ? 64.463 -24.052 -8.171 1.00 103.74 468 ALA A CA 1
ATOM 3733 C C . ALA A 1 468 ? 64.388 -23.986 -9.690 1.00 105.23 468 ALA A C 1
ATOM 3734 O O . ALA A 1 468 ? 64.271 -22.903 -10.267 1.00 105.21 468 ALA A O 1
ATOM 3736 N N . GLU A 1 469 ? 64.454 -25.152 -10.328 1.00 106.32 469 GLU A N 1
ATOM 3737 C CA . GLU A 1 469 ? 64.390 -25.244 -11.783 1.00 107.45 469 GLU A CA 1
ATOM 3738 C C . GLU A 1 469 ? 62.946 -25.097 -12.272 1.00 106.96 469 GLU A C 1
ATOM 3739 O O . GLU A 1 469 ? 62.118 -25.999 -12.108 1.00 105.23 469 GLU A O 1
ATOM 3745 N N . VAL A 1 470 ? 62.652 -23.948 -12.874 1.00 106.05 470 VAL A N 1
ATOM 3746 C CA . VAL A 1 470 ? 61.318 -23.671 -13.381 1.00 104.66 470 VAL A CA 1
ATOM 3747 C C . VAL A 1 470 ? 61.335 -22.442 -14.288 1.00 104.27 470 VAL A C 1
ATOM 3748 O O . VAL A 1 470 ? 62.165 -21.548 -14.123 1.00 104.04 470 VAL A O 1
ATOM 3752 N N . GLU A 1 471 ? 60.414 -22.410 -15.246 1.00 103.50 471 GLU A N 1
ATOM 3753 C CA . GLU A 1 471 ? 60.302 -21.297 -16.182 1.00 102.79 471 GLU A CA 1
ATOM 3754 C C . GLU A 1 471 ? 58.881 -21.149 -16.718 1.00 101.25 471 GLU A C 1
ATOM 3755 O O . GLU A 1 471 ? 58.252 -22.129 -17.127 1.00 101.21 471 GLU A O 1
ATOM 3769 N N . PRO A 1 473 ? 55.788 -21.240 -18.486 1.00 86.99 473 PRO A N 1
ATOM 3770 C CA . PRO A 1 473 ? 55.360 -21.961 -19.688 1.00 85.64 473 PRO A CA 1
ATOM 3771 C C . PRO A 1 473 ? 54.533 -21.115 -20.664 1.00 84.59 473 PRO A C 1
ATOM 3772 O O . PRO A 1 473 ? 53.863 -20.152 -20.269 1.00 82.94 473 PRO A O 1
ATOM 3776 N N . LYS A 1 474 ? 54.596 -21.484 -21.941 1.00 82.95 474 LYS A N 1
ATOM 3777 C CA . LYS A 1 474 ? 53.877 -20.774 -22.992 1.00 79.58 474 LYS A CA 1
ATOM 3778 C C . LYS A 1 474 ? 52.372 -20.949 -22.858 1.00 75.22 474 LYS A C 1
ATOM 3779 O O . LYS A 1 474 ? 51.867 -22.064 -22.700 1.00 72.71 474 LYS A O 1
ATOM 3785 N N . ASP A 1 475 ? 51.664 -19.830 -22.926 1.00 71.79 475 ASP A N 1
ATOM 3786 C CA . ASP A 1 475 ? 50.214 -19.838 -22.831 1.00 70.43 475 ASP A CA 1
ATOM 3787 C C . ASP A 1 475 ? 49.708 -20.700 -21.693 1.00 67.78 475 ASP A C 1
ATOM 3788 O O . ASP A 1 475 ? 48.737 -21.444 -21.855 1.00 65.13 475 ASP A O 1
ATOM 3793 N N . ILE A 1 476 ? 50.352 -20.622 -20.537 1.00 66.48 476 ILE A N 1
ATOM 3794 C CA . ILE A 1 476 ? 49.881 -21.438 -19.432 1.00 64.97 476 ILE A CA 1
ATOM 3795 C C . ILE A 1 476 ? 48.454 -21.036 -19.056 1.00 65.39 476 ILE A C 1
ATOM 3796 O O . ILE A 1 476 ? 47.610 -21.898 -18.812 1.00 65.85 476 ILE A O 1
ATOM 3801 N N . TYR A 1 477 ? 48.173 -19.735 -19.037 1.00 66.18 477 TYR A N 1
ATOM 3802 C CA . TYR A 1 477 ? 46.832 -19.273 -18.695 1.00 66.93 477 TYR A CA 1
ATOM 3803 C C . TYR A 1 477 ? 45.888 -19.639 -19.813 1.00 67.34 477 TYR A C 1
ATOM 3804 O O . TYR A 1 477 ? 44.767 -20.087 -19.577 1.00 67.23 477 TYR A O 1
ATOM 3813 N N . ALA A 1 478 ? 46.352 -19.466 -21.042 1.00 69.69 478 ALA A N 1
ATOM 3814 C CA . ALA A 1 478 ? 45.532 -19.831 -22.179 1.00 69.18 478 ALA A CA 1
ATOM 3815 C C . ALA A 1 478 ? 45.292 -21.340 -22.091 1.00 69.68 478 ALA A C 1
ATOM 3816 O O . ALA A 1 478 ? 44.231 -21.827 -22.470 1.00 69.49 478 ALA A O 1
ATOM 3818 N N . GLU A 1 479 ? 46.281 -22.069 -21.572 1.00 70.00 479 GLU A N 1
ATOM 3819 C CA . GLU A 1 479 ? 46.195 -23.525 -21.410 1.00 69.18 479 GLU A CA 1
ATOM 3820 C C . GLU A 1 479 ? 45.168 -23.848 -20.321 1.00 68.04 479 GLU A C 1
ATOM 3821 O O . GLU A 1 479 ? 44.330 -24.746 -20.467 1.00 65.25 479 GLU A O 1
ATOM 3827 N N . LEU A 1 480 ? 45.245 -23.122 -19.213 1.00 64.95 480 LEU A N 1
ATOM 3828 C CA . LEU A 1 480 ? 44.288 -23.321 -18.129 1.00 64.70 480 LEU A CA 1
ATOM 3829 C C . LEU A 1 480 ? 42.922 -22.894 -18.658 1.00 64.15 480 LEU A C 1
ATOM 3830 O O . LEU A 1 480 ? 41.911 -23.583 -18.444 1.00 61.27 480 LEU A O 1
ATOM 3835 N N . ALA A 1 481 ? 42.895 -21.757 -19.352 1.00 59.31 481 ALA A N 1
ATOM 3836 C CA . ALA A 1 481 ? 41.639 -21.251 -19.883 1.00 63.22 481 ALA A CA 1
ATOM 3837 C C . ALA A 1 481 ? 41.067 -22.190 -20.927 1.00 65.79 481 ALA A C 1
ATOM 3838 O O . ALA A 1 481 ? 39.864 -22.436 -20.949 1.00 61.22 481 ALA A O 1
ATOM 3840 N N . LYS A 1 482 ? 41.937 -22.713 -21.788 1.00 72.33 482 LYS A N 1
ATOM 3841 C CA . LYS A 1 482 ? 41.521 -23.614 -22.856 1.00 78.41 482 LYS A CA 1
ATOM 3842 C C . LYS A 1 482 ? 40.883 -24.874 -22.273 1.00 80.99 482 LYS A C 1
ATOM 3843 O O . LYS A 1 482 ? 39.967 -25.455 -22.858 1.00 82.54 482 LYS A O 1
ATOM 3849 N N . ARG A 1 483 ? 41.368 -25.285 -21.110 1.00 82.34 483 ARG A N 1
ATOM 3850 C CA . ARG A 1 483 ? 40.861 -26.476 -20.463 1.00 86.15 483 ARG A CA 1
ATOM 3851 C C . ARG A 1 483 ? 39.499 -26.167 -19.867 1.00 86.22 483 ARG A C 1
ATOM 3852 O O . ARG A 1 483 ? 38.838 -27.050 -19.324 1.00 89.27 483 ARG A O 1
ATOM 3860 N N . HIS A 1 484 ? 39.081 -24.910 -19.966 1.00 84.73 484 HIS A N 1
ATOM 3861 C CA . HIS A 1 484 ? 37.784 -24.496 -19.431 1.00 85.62 484 HIS A CA 1
ATOM 3862 C C . HIS A 1 484 ? 37.125 -23.466 -20.341 1.00 85.90 484 HIS A C 1
ATOM 3863 O O . HIS A 1 484 ? 36.586 -22.474 -19.859 1.00 86.55 484 HIS A O 1
ATOM 3870 N N . SER A 1 485 ? 37.158 -23.705 -21.650 1.00 85.61 485 SER A N 1
ATOM 3871 C CA . SER A 1 485 ? 36.580 -22.767 -22.610 1.00 86.37 485 SER A CA 1
ATOM 3872 C C . SER A 1 485 ? 35.220 -23.199 -23.148 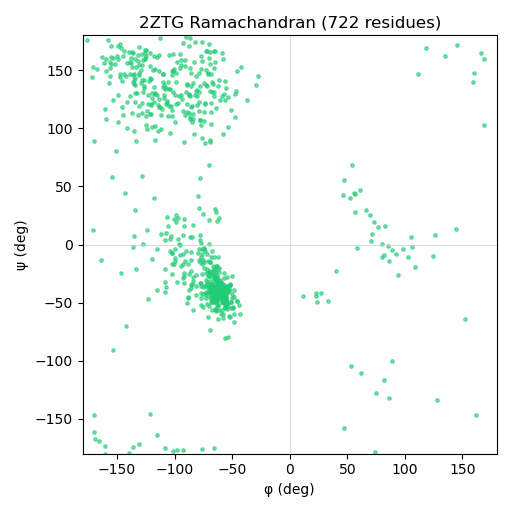1.00 87.69 485 SER A C 1
ATOM 3873 O O . SER A 1 485 ? 34.415 -22.368 -23.579 1.00 84.29 485 SER A O 1
ATOM 3876 N N . LYS A 1 486 ? 34.969 -24.502 -23.134 1.00 90.15 486 LYS A N 1
ATOM 3877 C CA . LYS A 1 486 ? 33.710 -25.025 -23.646 1.00 94.63 486 LYS A CA 1
ATOM 3878 C C . LYS A 1 486 ? 33.055 -25.993 -22.669 1.00 96.13 486 LYS A C 1
ATOM 3879 O O . LYS A 1 486 ? 33.669 -26.396 -21.676 1.00 98.26 486 LYS A O 1
ATOM 3885 N N . ALA A 1 487 ? 31.807 -26.359 -22.952 1.00 95.93 487 ALA A N 1
ATOM 3886 C CA . ALA A 1 487 ? 31.067 -27.285 -22.101 1.00 96.77 487 ALA A CA 1
ATOM 3887 C C . ALA A 1 487 ? 31.652 -28.685 -22.187 1.00 97.30 487 ALA A C 1
ATOM 3888 O O . ALA A 1 487 ? 31.886 -29.198 -23.282 1.00 95.95 487 ALA A O 1
ATOM 3890 N N . GLU A 1 488 ? 31.877 -29.301 -21.028 1.00 99.02 488 GLU A N 1
ATOM 3891 C CA . GLU A 1 488 ? 32.433 -30.651 -20.960 1.00 102.21 488 GLU A CA 1
ATOM 3892 C C . GLU A 1 488 ? 31.556 -31.646 -21.698 1.00 103.88 488 GLU A C 1
ATOM 3893 O O . GLU A 1 488 ? 30.400 -31.359 -22.010 1.00 105.31 488 GLU A O 1
ATOM 3899 N N . LYS A 1 489 ? 32.107 -32.822 -21.970 1.00 105.25 489 LYS A N 1
ATOM 3900 C CA . LYS A 1 489 ? 31.355 -33.846 -22.675 1.00 106.17 489 LYS A CA 1
ATOM 3901 C C . LYS A 1 489 ? 30.489 -34.623 -21.694 1.00 106.35 489 LYS A C 1
ATOM 3902 O O . LYS A 1 489 ? 30.995 -35.399 -20.881 1.00 106.27 489 LYS A O 1
ATOM 3908 N N . VAL A 1 490 ? 29.183 -34.391 -21.766 1.00 106.32 490 VAL A N 1
ATOM 3909 C CA . VAL A 1 490 ? 28.232 -35.075 -20.902 1.00 106.34 490 VAL A CA 1
ATOM 3910 C C . VAL A 1 490 ? 27.899 -36.425 -21.527 1.00 106.66 490 VAL A C 1
ATOM 3911 O O . VAL A 1 490 ? 27.254 -36.489 -22.576 1.00 105.06 490 VAL A O 1
ATOM 3915 N N . GLN A 1 491 ? 28.332 -37.500 -20.873 1.00 107.44 491 GLN A N 1
ATOM 3916 C CA . GLN A 1 491 ? 28.110 -38.848 -21.387 1.00 108.52 491 GLN A CA 1
ATOM 3917 C C . GLN A 1 491 ? 26.660 -39.321 -21.340 1.00 107.75 491 GLN A C 1
ATOM 3918 O O . GLN A 1 491 ? 26.366 -40.455 -21.727 1.00 108.09 491 GLN A O 1
ATOM 3924 N N . GLU A 1 492 ? 25.757 -38.473 -20.853 1.00 106.10 492 GLU A N 1
ATOM 3925 C CA . GLU A 1 492 ? 24.343 -38.831 -20.824 1.00 103.76 492 GLU A CA 1
ATOM 3926 C C . GLU A 1 492 ? 23.962 -38.835 -22.291 1.00 101.61 492 GLU A C 1
ATOM 3927 O O . GLU A 1 492 ? 23.559 -37.797 -22.816 1.00 101.97 492 GLU A O 1
ATOM 3933 N N . LYS A 1 493 ? 24.088 -39.982 -22.962 1.00 98.36 493 LYS A N 1
ATOM 3934 C CA . LYS A 1 493 ? 23.781 -40.018 -24.391 1.00 94.80 493 LYS A CA 1
ATOM 3935 C C . LYS A 1 493 ? 22.795 -41.003 -25.017 1.00 91.97 493 LYS A C 1
ATOM 3936 O O . LYS A 1 493 ? 22.346 -41.984 -24.416 1.00 89.63 493 LYS A O 1
ATOM 3942 N N . LYS A 1 494 ? 22.493 -40.669 -26.268 1.00 90.52 494 LYS A N 1
ATOM 3943 C CA . LYS A 1 494 ? 21.571 -41.345 -27.171 1.00 89.80 494 LYS A CA 1
ATOM 3944 C C . LYS A 1 494 ? 21.281 -42.836 -27.053 1.00 88.65 494 LYS A C 1
ATOM 3945 O O . LYS A 1 494 ? 22.146 -43.638 -26.718 1.00 89.57 494 LYS A O 1
ATOM 3951 N N . ILE A 1 495 ? 20.027 -43.174 -27.347 1.00 87.55 495 ILE A N 1
ATOM 3952 C CA . ILE A 1 495 ? 19.529 -44.544 -27.365 1.00 87.13 495 ILE A CA 1
ATOM 3953 C C . ILE A 1 495 ? 19.134 -44.752 -28.822 1.00 89.03 495 ILE A C 1
ATOM 3954 O O . ILE A 1 495 ? 18.432 -43.919 -29.400 1.00 89.78 495 ILE A O 1
ATOM 3959 N N . THR A 1 496 ? 19.584 -45.845 -29.425 1.00 90.65 496 THR A N 1
ATOM 3960 C CA . THR A 1 496 ? 19.255 -46.092 -30.823 1.00 91.14 496 THR A CA 1
ATOM 3961 C C . THR A 1 496 ? 18.421 -47.358 -30.995 1.00 92.89 496 THR A C 1
ATOM 3962 O O . THR A 1 496 ? 18.941 -48.473 -30.943 1.00 94.97 496 THR A O 1
ATOM 3966 N N . LEU A 1 497 ? 17.120 -47.168 -31.185 1.00 93.58 497 LEU A N 1
ATOM 3967 C CA . LEU A 1 497 ? 16.199 -48.275 -31.386 1.00 94.07 497 LEU A CA 1
ATOM 3968 C C . LEU A 1 497 ? 16.642 -49.001 -32.643 1.00 95.72 497 LEU A C 1
ATOM 3969 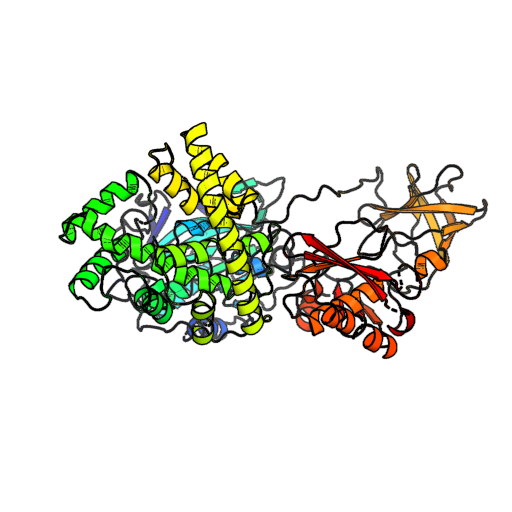O O . LEU A 1 497 ? 17.058 -48.370 -33.611 1.00 95.34 497 LEU A O 1
ATOM 3974 N N . GLN A 1 498 ? 16.558 -50.325 -32.634 1.00 97.41 498 GLN A N 1
ATOM 3975 C CA . GLN A 1 498 ? 16.960 -51.094 -33.800 1.00 100.16 498 GLN A CA 1
ATOM 3976 C C . GLN A 1 498 ? 16.083 -50.794 -35.019 1.00 101.07 498 GLN A C 1
ATOM 3977 O O . GLN A 1 498 ? 16.510 -50.978 -36.163 1.00 102.46 498 GLN A O 1
ATOM 3983 N N . ASN A 1 499 ? 14.863 -50.326 -34.779 1.00 100.48 499 ASN A N 1
ATOM 3984 C CA . ASN A 1 499 ? 13.953 -50.008 -35.873 1.00 100.38 499 ASN A CA 1
ATOM 3985 C C . ASN A 1 499 ? 13.578 -48.530 -35.921 1.00 98.96 499 ASN A C 1
ATOM 3986 O O . ASN A 1 499 ? 13.558 -47.842 -34.900 1.00 100.02 499 ASN A O 1
ATOM 3991 N N . GLU A 1 500 ? 13.288 -48.051 -37.123 1.00 95.97 500 GLU A N 1
ATOM 3992 C CA . GLU A 1 500 ? 12.908 -46.664 -37.325 1.00 93.32 500 GLU A CA 1
ATOM 3993 C C . GLU A 1 500 ? 11.402 -46.513 -37.142 1.00 90.95 500 GLU A C 1
ATOM 3994 O O . GLU A 1 500 ? 10.615 -47.242 -37.745 1.00 91.01 500 GLU A O 1
ATOM 4000 N N . TYR A 1 501 ? 11.006 -45.562 -36.310 1.00 86.18 501 TYR A N 1
ATOM 4001 C CA . TYR A 1 501 ? 9.597 -45.325 -36.052 1.00 82.10 501 TYR A CA 1
ATOM 4002 C C . TYR A 1 501 ? 9.266 -43.863 -36.313 1.00 80.04 501 TYR A C 1
ATOM 4003 O O . TYR A 1 501 ? 10.151 -43.012 -36.324 1.00 79.18 501 TYR A O 1
ATOM 4012 N N . PRO A 1 502 ? 7.979 -43.554 -36.538 1.00 77.91 502 PRO A N 1
ATOM 4013 C CA . PRO A 1 502 ? 7.578 -42.166 -36.782 1.00 76.44 502 PRO A CA 1
ATOM 4014 C C . PRO A 1 502 ? 7.512 -41.434 -35.433 1.00 74.82 502 PRO A C 1
ATOM 4015 O O . PRO A 1 502 ? 6.924 -41.948 -34.479 1.00 75.69 502 PRO A O 1
ATOM 4019 N N . ALA A 1 503 ? 8.126 -40.253 -35.350 1.00 71.31 503 ALA A N 1
ATOM 4020 C CA . ALA A 1 503 ? 8.139 -39.458 -34.117 1.00 68.64 503 ALA A CA 1
ATOM 4021 C C . ALA A 1 503 ? 6.813 -39.560 -33.355 1.00 65.94 503 ALA A C 1
ATOM 4022 O O . ALA A 1 503 ? 5.753 -39.284 -33.912 1.00 65.68 503 ALA A O 1
ATOM 4024 N N . THR A 1 504 ? 6.873 -39.961 -32.085 1.00 63.78 504 THR A N 1
ATOM 4025 C CA . THR A 1 504 ? 5.670 -40.107 -31.257 1.00 61.33 504 THR A CA 1
ATOM 4026 C C . THR A 1 504 ? 4.873 -38.816 -31.194 1.00 59.31 504 THR A C 1
ATOM 4027 O O . THR A 1 504 ? 5.451 -37.736 -31.113 1.00 55.11 504 THR A O 1
ATOM 4031 N N . GLU A 1 505 ? 3.549 -38.917 -31.234 1.00 58.64 505 GLU A N 1
ATOM 4032 C CA . GLU A 1 505 ? 2.728 -37.711 -31.157 1.00 61.26 505 GLU A CA 1
ATOM 4033 C C . GLU A 1 505 ? 2.577 -37.363 -29.685 1.00 57.97 505 GLU A C 1
ATOM 4034 O O . GLU A 1 505 ? 1.710 -37.904 -29.012 1.00 57.69 505 GLU A O 1
ATOM 4040 N N . LYS A 1 506 ? 3.434 -36.478 -29.185 1.00 56.39 506 LYS A N 1
ATOM 4041 C CA . LYS A 1 506 ? 3.388 -36.078 -27.785 1.00 56.33 506 LYS A CA 1
ATOM 4042 C C . LYS A 1 506 ? 2.126 -35.272 -27.546 1.00 55.61 506 LYS A C 1
ATOM 4043 O O . LYS A 1 506 ? 1.908 -34.237 -28.175 1.00 57.98 506 LYS A O 1
ATOM 4049 N N . LEU A 1 507 ? 1.303 -35.757 -26.626 1.00 52.24 507 LEU A N 1
ATOM 4050 C CA . LEU A 1 507 ? 0.028 -35.136 -26.337 1.00 52.06 507 LEU A CA 1
ATOM 4051 C C . LEU A 1 507 ? 0.039 -34.251 -25.100 1.00 53.65 507 LEU A C 1
ATOM 4052 O O . LEU A 1 507 ? -0.875 -33.460 -24.893 1.00 56.30 507 LEU A O 1
ATOM 4057 N N . TYR A 1 508 ? 1.077 -34.367 -24.284 1.00 56.15 508 TYR A N 1
ATOM 4058 C CA . TYR A 1 508 ? 1.155 -33.584 -23.058 1.00 54.01 508 TYR A CA 1
ATOM 4059 C C . TYR A 1 508 ? 1.488 -32.116 -23.279 1.00 56.10 508 TYR A C 1
ATOM 4060 O O . TYR A 1 508 ? 1.224 -31.302 -22.399 1.00 57.33 508 TYR A O 1
ATOM 4069 N N . TYR A 1 509 ? 2.061 -31.771 -24.433 1.00 54.61 509 TYR A N 1
ATOM 4070 C CA . TYR A 1 509 ? 2.384 -30.373 -24.706 1.00 54.54 509 TYR A CA 1
ATOM 4071 C C . TYR A 1 509 ? 1.170 -29.437 -24.592 1.00 55.24 509 TYR A C 1
ATOM 4072 O O . TYR A 1 509 ? 1.206 -28.445 -23.866 1.00 57.40 509 TYR A O 1
ATOM 4081 N N . ASP A 1 510 ? 0.097 -29.754 -25.311 1.00 58.97 510 ASP A N 1
ATOM 4082 C CA . ASP A 1 510 ? -1.103 -28.923 -25.310 1.00 58.78 510 ASP A CA 1
ATOM 4083 C C . ASP A 1 510 ? -1.932 -28.972 -24.038 1.00 58.71 510 ASP A C 1
ATOM 4084 O O . ASP A 1 510 ? -2.328 -27.928 -23.530 1.00 59.84 510 ASP A O 1
ATOM 4089 N N . ASP A 1 511 ? -2.190 -30.167 -23.513 1.00 58.93 511 ASP A N 1
ATOM 4090 C CA . ASP A 1 511 ? -2.985 -30.284 -22.291 1.00 59.90 511 ASP A CA 1
ATOM 4091 C C . ASP A 1 511 ? -2.275 -31.067 -21.188 1.00 58.64 511 ASP A C 1
ATOM 4092 O O . ASP A 1 511 ? -2.103 -32.284 -21.277 1.00 58.10 511 ASP A O 1
ATOM 4097 N N . PRO A 1 512 ? -1.873 -30.373 -20.116 1.00 58.75 512 PRO A N 1
ATOM 4098 C CA . PRO A 1 512 ? -1.176 -30.987 -18.984 1.00 57.06 512 PRO A CA 1
ATOM 4099 C C . PRO A 1 512 ? -2.038 -31.919 -18.125 1.00 59.11 512 PRO A C 1
ATOM 4100 O O . PRO A 1 512 ? -1.512 -32.700 -17.338 1.00 54.80 512 PRO A O 1
ATOM 4104 N N . THR A 1 513 ? -3.358 -31.841 -18.278 1.00 61.10 513 THR A N 1
ATOM 4105 C CA . THR A 1 513 ? -4.250 -32.684 -17.482 1.00 65.09 513 THR A CA 1
ATOM 4106 C C . THR A 1 513 ? -4.825 -33.855 -18.269 1.00 65.76 513 THR A C 1
ATOM 4107 O O . THR A 1 513 ? -5.653 -34.609 -17.758 1.00 67.14 513 THR A O 1
ATOM 4111 N N . LEU A 1 514 ? -4.382 -34.008 -19.512 1.00 65.08 514 LEU A N 1
ATOM 4112 C CA . LEU A 1 514 ? -4.845 -35.106 -20.348 1.00 64.15 514 LEU A CA 1
ATOM 4113 C C . LEU A 1 514 ? -4.177 -36.364 -19.822 1.00 63.63 514 LEU A C 1
ATOM 4114 O O . LEU A 1 514 ? -3.106 -36.745 -20.283 1.00 63.84 514 LEU A O 1
ATOM 4119 N N . LEU A 1 515 ? -4.809 -37.000 -18.845 1.00 65.35 515 LEU A N 1
ATOM 4120 C CA . LEU A 1 515 ? -4.257 -38.209 -18.256 1.00 68.59 515 LEU A CA 1
ATOM 4121 C C . LEU A 1 515 ? -4.703 -39.461 -19.004 1.00 70.95 515 LEU A C 1
ATOM 4122 O O . LEU A 1 515 ? -4.100 -40.525 -18.868 1.00 73.54 515 LEU A O 1
ATOM 4127 N N . GLU A 1 516 ? -5.753 -39.335 -19.806 1.00 74.36 516 GLU A N 1
ATOM 4128 C CA . GLU A 1 516 ? -6.236 -40.476 -20.575 1.00 77.45 516 GLU A CA 1
ATOM 4129 C C . GLU A 1 516 ? -6.244 -40.185 -22.065 1.00 77.88 516 GLU A C 1
ATOM 4130 O O . GLU A 1 516 ? -6.568 -39.072 -22.491 1.00 79.18 516 GLU A O 1
ATOM 4136 N N . PHE A 1 517 ? -5.867 -41.188 -22.851 1.00 74.88 517 PHE A N 1
ATOM 4137 C CA . PHE A 1 517 ? -5.824 -41.048 -24.301 1.00 73.45 517 PHE A CA 1
ATOM 4138 C C . PHE A 1 517 ? -5.969 -42.415 -24.963 1.00 74.63 517 PHE A C 1
ATOM 4139 O O . PHE A 1 517 ? -5.947 -43.452 -24.292 1.00 75.87 517 PHE A O 1
ATOM 4147 N N . GLU A 1 518 ? -6.128 -42.407 -26.281 1.00 73.49 518 GLU A N 1
ATOM 4148 C CA . GLU A 1 518 ? -6.272 -43.639 -27.042 1.00 73.30 518 GLU A CA 1
ATOM 4149 C C . GLU A 1 518 ? -5.123 -43.705 -28.029 1.00 71.64 518 GLU A C 1
ATOM 4150 O O . GLU A 1 518 ? -4.845 -42.733 -28.735 1.00 69.64 518 GLU A O 1
ATOM 4156 N N . ALA A 1 519 ? -4.447 -44.849 -28.063 1.00 70.94 519 ALA A N 1
ATOM 4157 C CA . ALA A 1 519 ? -3.327 -45.042 -28.969 1.00 70.93 519 ALA A CA 1
ATOM 4158 C C . ALA A 1 519 ? -3.219 -46.483 -29.440 1.00 71.35 519 ALA A C 1
ATOM 4159 O O . ALA A 1 519 ? -3.929 -47.376 -28.964 1.00 68.49 519 ALA A O 1
ATOM 4161 N N . GLU A 1 520 ? -2.310 -46.701 -30.383 1.00 72.32 520 GLU A N 1
ATOM 4162 C CA . GLU A 1 520 ? -2.093 -48.028 -30.917 1.00 73.25 520 GLU A CA 1
ATOM 4163 C C . GLU A 1 520 ? -0.614 -48.382 -30.809 1.00 71.73 520 GLU A C 1
ATOM 4164 O O . GLU A 1 520 ? 0.264 -47.559 -31.102 1.00 63.83 520 GLU A O 1
ATOM 4170 N N . VAL A 1 521 ? -0.354 -49.612 -30.373 1.00 73.14 521 VAL A N 1
ATOM 4171 C CA . VAL A 1 521 ? 1.005 -50.118 -30.219 1.00 72.67 521 VAL A CA 1
ATOM 4172 C C . VAL A 1 521 ? 1.636 -50.287 -31.599 1.00 73.60 521 VAL A C 1
ATOM 4173 O O . VAL A 1 521 ? 1.321 -51.230 -32.311 1.00 76.09 521 VAL A O 1
ATOM 4177 N N . ILE A 1 522 ? 2.521 -49.368 -31.972 1.00 73.71 522 ILE A N 1
ATOM 4178 C CA . ILE A 1 522 ? 3.165 -49.432 -33.275 1.00 71.87 522 ILE A CA 1
ATOM 4179 C C . ILE A 1 522 ? 4.576 -50.001 -33.203 1.00 75.43 522 ILE A C 1
ATOM 4180 O O . ILE A 1 522 ? 5.399 -49.761 -34.088 1.00 76.39 522 ILE A O 1
ATOM 4185 N N . GLY A 1 523 ? 4.857 -50.753 -32.147 1.00 77.07 523 GLY A N 1
ATOM 4186 C CA . GLY A 1 523 ? 6.182 -51.319 -32.005 1.00 78.11 523 GLY A CA 1
ATOM 4187 C C . GLY A 1 523 ? 6.489 -51.726 -30.581 1.00 79.21 523 GLY A C 1
ATOM 4188 O O . GLY A 1 523 ? 6.012 -51.102 -29.632 1.00 80.06 523 GLY A O 1
ATOM 4189 N N . VAL A 1 524 ? 7.284 -52.783 -30.434 1.00 78.24 524 VAL A N 1
ATOM 4190 C CA . VAL A 1 524 ? 7.669 -53.280 -29.120 1.00 77.38 524 VAL A CA 1
ATOM 4191 C C . VAL A 1 524 ? 9.096 -53.824 -29.114 1.00 79.04 524 VAL A C 1
ATOM 4192 O O . VAL A 1 524 ? 9.372 -54.856 -29.724 1.00 81.20 524 VAL A O 1
ATOM 4196 N N . GLU A 1 525 ? 9.995 -53.124 -28.427 1.00 78.59 525 GLU A N 1
ATOM 4197 C CA . GLU A 1 525 ? 11.387 -53.558 -28.309 1.00 80.10 525 GLU A CA 1
ATOM 4198 C C . GLU A 1 525 ? 11.770 -53.745 -26.832 1.00 80.00 525 GLU A C 1
ATOM 4199 O O . GLU A 1 525 ? 11.834 -52.779 -26.068 1.00 81.52 525 GLU A O 1
ATOM 4205 N N . GLY A 1 526 ? 12.018 -54.996 -26.442 1.00 79.02 526 GLY A N 1
ATOM 4206 C CA . GLY A 1 526 ? 12.373 -55.308 -25.067 1.00 75.72 526 GLY A CA 1
ATOM 4207 C C . GLY A 1 526 ? 11.234 -54.914 -24.154 1.00 76.09 526 GLY A C 1
ATOM 4208 O O . GLY A 1 526 ? 10.167 -55.534 -24.172 1.00 74.61 526 GLY A O 1
ATOM 4209 N N . ASP A 1 527 ? 11.458 -53.870 -23.359 1.00 77.43 527 ASP A N 1
ATOM 4210 C CA . ASP A 1 527 ? 10.432 -53.361 -22.444 1.00 77.24 527 ASP A CA 1
ATOM 4211 C C . ASP A 1 527 ? 9.849 -52.081 -23.026 1.00 72.58 527 ASP A C 1
ATOM 4212 O O . ASP A 1 527 ? 8.890 -51.526 -22.503 1.00 73.71 527 ASP A O 1
ATOM 4217 N N . PHE A 1 528 ? 10.436 -51.626 -24.123 1.00 67.73 528 PHE A N 1
ATOM 4218 C CA . PHE A 1 528 ? 9.973 -50.422 -24.780 1.00 68.58 528 PHE A CA 1
ATOM 4219 C C . PHE A 1 528 ? 8.693 -50.573 -25.605 1.00 67.91 528 PHE A C 1
ATOM 4220 O O . PHE A 1 528 ? 8.770 -50.909 -26.785 1.00 70.81 528 PHE A O 1
ATOM 4228 N N . VAL A 1 529 ? 7.528 -50.329 -25.001 1.00 66.96 529 VAL A N 1
ATOM 4229 C CA . VAL A 1 529 ? 6.257 -50.385 -25.735 1.00 65.62 529 VAL A CA 1
ATOM 4230 C C . VAL A 1 529 ? 6.151 -49.039 -26.471 1.00 65.32 529 VAL A C 1
ATOM 4231 O O . VAL A 1 529 ? 6.299 -47.981 -25.865 1.00 66.68 529 VAL A O 1
ATOM 4235 N N . ILE A 1 530 ? 5.913 -49.075 -27.775 1.00 65.49 530 ILE A N 1
ATOM 4236 C CA . ILE A 1 530 ? 5.843 -47.844 -28.554 1.00 66.53 530 ILE A CA 1
ATOM 4237 C C . ILE A 1 530 ? 4.468 -47.636 -29.169 1.00 67.18 530 ILE A C 1
ATOM 4238 O O . ILE A 1 530 ? 3.921 -48.535 -29.808 1.00 69.10 530 ILE A O 1
ATOM 4243 N N . LEU A 1 531 ? 3.912 -46.445 -28.972 1.00 65.20 531 LEU A N 1
ATOM 4244 C CA . LEU A 1 531 ? 2.594 -46.125 -29.498 1.00 62.25 531 LEU A CA 1
ATOM 4245 C C . LEU A 1 531 ? 2.748 -45.065 -30.569 1.00 61.71 531 LEU A C 1
ATOM 4246 O O . LEU A 1 531 ? 3.854 -44.598 -30.825 1.00 60.77 531 LEU A O 1
ATOM 4251 N N . ASN A 1 532 ? 1.634 -44.686 -31.189 1.00 63.38 532 ASN A N 1
ATOM 4252 C CA . ASN A 1 532 ? 1.635 -43.662 -32.232 1.00 63.81 532 ASN A CA 1
ATOM 4253 C C . ASN A 1 532 ? 1.539 -42.285 -31.584 1.00 62.15 532 ASN A C 1
ATOM 4254 O O . ASN A 1 532 ? 2.138 -41.316 -32.049 1.00 63.75 532 ASN A O 1
ATOM 4259 N N . ARG A 1 533 ? 0.793 -42.219 -30.487 1.00 62.38 533 ARG A N 1
ATOM 4260 C CA . ARG A 1 533 ? 0.604 -40.978 -29.743 1.00 62.16 533 ARG A CA 1
ATOM 4261 C C . ARG A 1 533 ? 0.450 -41.307 -28.251 1.00 61.13 533 ARG A C 1
ATOM 4262 O O . ARG A 1 533 ? -0.098 -42.346 -27.877 1.00 63.77 533 ARG A O 1
ATOM 4270 N N . SER A 1 534 ? 0.936 -40.426 -27.392 1.00 57.74 534 SER A N 1
ATOM 4271 C CA . SER A 1 534 ? 0.852 -40.709 -25.970 1.00 56.28 534 SER A CA 1
ATOM 4272 C C . SER A 1 534 ? 0.974 -39.477 -25.101 1.00 55.19 534 SER A C 1
ATOM 4273 O O . SER A 1 534 ? 1.666 -38.529 -25.461 1.00 53.01 534 SER A O 1
ATOM 4276 N N . ALA A 1 535 ? 0.315 -39.518 -23.945 1.00 53.65 535 ALA A N 1
ATOM 4277 C CA . ALA A 1 535 ? 0.344 -38.427 -22.974 1.00 55.13 535 ALA A CA 1
ATOM 4278 C C . ALA A 1 535 ? 1.443 -38.652 -21.948 1.00 55.20 535 ALA A C 1
ATOM 4279 O O . ALA A 1 535 ? 1.710 -37.772 -21.127 1.00 54.51 535 ALA A O 1
ATOM 4281 N N . PHE A 1 536 ? 2.063 -39.831 -21.974 1.00 54.03 536 PHE A N 1
ATOM 4282 C CA . PHE A 1 536 ? 3.112 -40.127 -21.010 1.00 54.19 536 PHE A CA 1
ATOM 4283 C C . PHE A 1 536 ? 4.304 -39.231 -21.227 1.00 56.35 536 PHE A C 1
ATOM 4284 O O . PHE A 1 536 ? 4.817 -39.124 -22.341 1.00 58.40 536 PHE A O 1
ATOM 4292 N N . TYR A 1 537 ? 4.742 -38.582 -20.154 1.00 56.09 537 TYR A N 1
ATOM 4293 C CA . TYR A 1 537 ? 5.876 -37.675 -20.226 1.00 54.85 537 TYR A CA 1
ATOM 4294 C C . TYR A 1 537 ? 7.155 -38.457 -20.036 1.00 54.48 537 TYR A C 1
ATOM 4295 O O . TYR A 1 537 ? 7.278 -39.202 -19.073 1.00 56.16 537 TYR A O 1
ATOM 4304 N N . PRO A 1 538 ? 8.125 -38.300 -20.951 1.00 54.15 538 PRO A N 1
ATOM 4305 C CA . PRO A 1 538 ? 9.402 -39.007 -20.855 1.00 58.07 538 PRO A CA 1
ATOM 4306 C C . PRO A 1 538 ? 10.328 -38.282 -19.890 1.00 64.46 538 PRO A C 1
ATOM 4307 O O . PRO A 1 538 ? 10.307 -37.052 -19.816 1.00 64.25 538 PRO A O 1
ATOM 4311 N N . GLU A 1 539 ? 11.138 -39.045 -19.160 1.00 70.49 539 GLU A N 1
ATOM 4312 C CA . GLU A 1 539 ? 12.087 -38.481 -18.202 1.00 76.08 539 GLU A CA 1
ATOM 4313 C C . GLU A 1 539 ? 12.972 -37.441 -18.905 1.00 78.98 539 GLU A C 1
ATOM 4314 O O . GLU A 1 539 ? 13.928 -37.798 -19.605 1.00 81.40 539 GLU A O 1
ATOM 4320 N N . SER A 1 540 ? 12.656 -36.159 -18.718 1.00 79.34 540 SER A N 1
ATOM 4321 C CA . SER A 1 540 ? 13.416 -35.087 -19.362 1.00 80.76 540 SER A CA 1
ATOM 4322 C C . SER A 1 540 ? 13.146 -33.698 -18.775 1.00 82.95 540 SER A C 1
ATOM 4323 O O . SER A 1 540 ? 12.514 -33.556 -17.722 1.00 82.38 540 SER A O 1
ATOM 4326 N N . GLY A 1 541 ? 13.632 -32.677 -19.479 1.00 83.33 541 GLY A N 1
ATOM 4327 C CA . GLY A 1 541 ? 13.446 -31.306 -19.045 1.00 84.39 541 GLY A CA 1
ATOM 4328 C C . GLY A 1 541 ? 13.902 -31.089 -17.620 1.00 86.24 541 GLY A C 1
ATOM 4329 O O . GLY A 1 541 ? 15.099 -31.017 -17.338 1.00 87.00 541 GLY A O 1
ATOM 4330 N N . GLY A 1 542 ? 12.940 -30.977 -16.713 1.00 87.17 542 GLY A N 1
ATOM 4331 C CA . GLY A 1 542 ? 13.277 -30.778 -15.318 1.00 85.62 542 GLY A CA 1
ATOM 4332 C C . GLY A 1 542 ? 12.468 -31.708 -14.435 1.00 85.16 542 GLY A C 1
ATOM 4333 O O . GLY A 1 542 ? 12.856 -31.993 -13.293 1.00 86.09 542 GLY A O 1
ATOM 4334 N N . GLN A 1 543 ? 11.342 -32.184 -14.967 1.00 81.93 543 GLN A N 1
ATOM 4335 C CA . GLN A 1 543 ? 10.463 -33.083 -14.232 1.00 77.05 543 GLN A CA 1
ATOM 4336 C C . GLN A 1 543 ? 10.768 -34.554 -14.533 1.00 73.12 543 GLN A C 1
ATOM 4337 O O . GLN A 1 543 ? 11.303 -34.896 -15.583 1.00 69.69 543 GLN A O 1
ATOM 4343 N N . ASP A 1 544 ? 10.433 -35.417 -13.586 1.00 71.33 544 ASP A N 1
ATOM 4344 C CA . ASP A 1 544 ? 10.671 -36.845 -13.720 1.00 68.27 544 ASP A CA 1
ATOM 4345 C C . ASP A 1 544 ? 9.625 -37.450 -14.674 1.00 68.18 544 ASP A C 1
ATOM 4346 O O . ASP A 1 544 ? 8.694 -36.762 -15.102 1.00 67.93 544 ASP A O 1
ATOM 4351 N N . ASN A 1 545 ? 9.782 -38.734 -14.989 1.00 65.29 545 ASN A N 1
ATOM 4352 C CA . ASN A 1 545 ? 8.874 -39.438 -15.885 1.00 65.52 545 ASN A CA 1
ATOM 4353 C C . ASN A 1 545 ? 7.533 -39.852 -15.264 1.00 63.86 545 ASN A C 1
ATOM 4354 O O . ASN A 1 545 ? 7.436 -40.092 -14.057 1.00 60.74 545 ASN A O 1
ATOM 4359 N N . ASP A 1 546 ? 6.504 -39.933 -16.109 1.00 61.99 546 ASP A N 1
ATOM 4360 C CA . ASP A 1 546 ? 5.172 -40.330 -15.677 1.00 61.36 546 ASP A CA 1
ATOM 4361 C C . ASP A 1 546 ? 5.144 -41.807 -15.304 1.00 61.70 546 ASP A C 1
ATOM 4362 O O . ASP A 1 546 ? 6.107 -42.546 -15.523 1.00 56.79 546 ASP A O 1
ATOM 4367 N N . VAL A 1 547 ? 4.015 -42.221 -14.745 1.00 64.70 547 VAL A N 1
ATOM 4368 C CA . VAL A 1 547 ? 3.798 -43.599 -14.348 1.00 69.04 547 VAL A CA 1
ATOM 4369 C C . VAL A 1 547 ? 2.317 -43.921 -14.481 1.00 73.19 547 VAL A C 1
ATOM 4370 O O . VAL A 1 547 ? 1.469 -43.190 -13.967 1.00 77.90 547 VAL A O 1
ATOM 4374 N N . GLY A 1 548 ? 2.011 -45.011 -15.181 1.00 76.65 548 GLY A N 1
ATOM 4375 C CA . GLY A 1 548 ? 0.626 -45.415 -15.368 1.00 79.15 548 GLY A CA 1
ATOM 4376 C C . GLY A 1 548 ? 0.513 -46.796 -15.986 1.00 82.39 548 GLY A C 1
ATOM 4377 O O . GLY A 1 548 ? 1.348 -47.667 -15.734 1.00 82.88 548 GLY A O 1
ATOM 4378 N N . TYR A 1 549 ? -0.518 -47.001 -16.801 1.00 84.78 549 TYR A N 1
ATOM 4379 C CA . TYR A 1 549 ? -0.726 -48.288 -17.456 1.00 86.64 549 TYR A CA 1
ATOM 4380 C C . TYR A 1 549 ? -1.537 -48.152 -18.741 1.00 86.66 549 TYR A C 1
ATOM 4381 O O . TYR A 1 549 ? -2.214 -47.145 -18.959 1.00 86.22 549 TYR A O 1
ATOM 4390 N N . LEU A 1 550 ? -1.448 -49.175 -19.588 1.00 86.65 550 LEU A N 1
ATOM 4391 C CA . LEU A 1 550 ? -2.150 -49.214 -20.864 1.00 85.18 550 LEU A CA 1
ATOM 4392 C C . LEU A 1 550 ? -3.191 -50.321 -20.804 1.00 87.35 550 LEU A C 1
ATOM 4393 O O . LEU A 1 550 ? -2.845 -51.486 -20.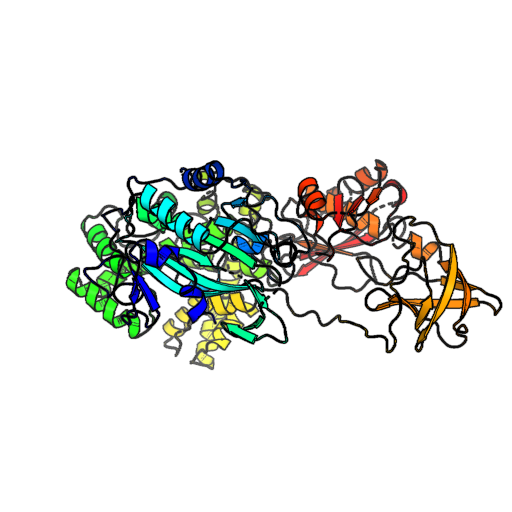622 1.00 87.83 550 LEU A O 1
ATOM 4398 N N . ILE A 1 551 ? -4.462 -49.959 -20.944 1.00 91.61 551 ILE A N 1
ATOM 4399 C CA . ILE A 1 551 ? -5.541 -50.944 -20.914 1.00 94.99 551 ILE A CA 1
ATOM 4400 C C . ILE A 1 551 ? -5.991 -51.239 -22.342 1.00 98.71 551 ILE A C 1
ATOM 4401 O O . ILE A 1 551 ? -5.917 -50.378 -23.224 1.00 98.62 551 ILE A O 1
ATOM 4406 N N . ALA A 1 552 ? -6.447 -52.466 -22.564 1.00 102.64 552 ALA A N 1
ATOM 4407 C CA . ALA A 1 552 ? -6.917 -52.884 -23.878 1.00 105.63 552 ALA A CA 1
ATOM 4408 C C . ALA A 1 552 ? -7.622 -54.235 -23.784 1.00 107.85 552 ALA A C 1
ATOM 4409 O O . ALA A 1 552 ? -7.946 -54.713 -22.690 1.00 106.28 552 ALA A O 1
ATOM 4411 N N . ASN A 1 553 ? -7.867 -54.842 -24.941 1.00 110.64 553 ASN A N 1
ATOM 4412 C CA . ASN A 1 553 ? -8.529 -56.135 -24.992 1.00 112.00 553 ASN A CA 1
ATOM 4413 C C . ASN A 1 553 ? -7.495 -57.193 -24.635 1.00 112.38 553 ASN A C 1
ATOM 4414 O O . ASN A 1 553 ? -7.235 -58.112 -25.410 1.00 113.44 553 ASN A O 1
ATOM 4419 N N . GLY A 1 554 ? -6.900 -57.041 -23.455 1.00 112.89 554 GLY A N 1
ATOM 4420 C CA . GLY A 1 554 ? -5.892 -57.977 -22.998 1.00 112.75 554 GLY A CA 1
ATOM 4421 C C . GLY A 1 554 ? -5.640 -57.854 -21.507 1.00 112.97 554 GLY A C 1
ATOM 4422 O O . GLY A 1 554 ? -4.996 -58.717 -20.907 1.00 114.24 554 GLY A O 1
ATOM 4423 N N . GLY A 1 555 ? -6.142 -56.779 -20.905 1.00 112.37 555 GLY A N 1
ATOM 4424 C CA . GLY A 1 555 ? -5.956 -56.578 -19.477 1.00 110.68 555 GLY A CA 1
ATOM 4425 C C . GLY A 1 555 ? -5.390 -55.220 -19.101 1.00 109.00 555 GLY A C 1
ATOM 4426 O O . GLY A 1 555 ? -5.845 -54.190 -19.600 1.00 109.44 555 GLY A O 1
ATOM 4427 N N . LYS A 1 556 ? -4.400 -55.221 -18.210 1.00 106.42 556 LYS A N 1
ATOM 4428 C CA . LYS A 1 556 ? -3.761 -53.986 -17.756 1.00 103.51 556 LYS A CA 1
ATOM 4429 C C . LYS A 1 556 ? -2.240 -54.125 -17.680 1.00 101.38 556 LYS A C 1
ATOM 4430 O O . LYS A 1 556 ? -1.714 -54.876 -16.854 1.00 100.17 556 LYS A O 1
ATOM 4436 N N . PHE A 1 557 ? -1.543 -53.393 -18.549 1.00 98.53 557 PHE A N 1
ATOM 4437 C CA . PHE A 1 557 ? -0.083 -53.414 -18.601 1.00 94.98 557 PHE A CA 1
ATOM 4438 C C . PHE A 1 557 ? 0.486 -52.165 -17.924 1.00 92.51 557 PHE A C 1
ATOM 4439 O O . PHE A 1 557 ? 0.357 -51.053 -18.440 1.00 92.31 557 PHE A O 1
ATOM 4447 N N . GLU A 1 558 ? 1.114 -52.360 -16.766 1.00 88.95 558 GLU A N 1
ATOM 4448 C CA . GLU A 1 558 ? 1.687 -51.265 -15.988 1.00 84.23 558 GLU A CA 1
ATOM 4449 C C . GLU A 1 558 ? 2.965 -50.697 -16.573 1.00 80.78 558 GLU A C 1
ATOM 4450 O O . GLU A 1 558 ? 3.948 -51.409 -16.776 1.00 77.15 558 GLU A O 1
ATOM 4456 N N . VAL A 1 559 ? 2.937 -49.400 -16.851 1.00 79.90 559 VAL A N 1
ATOM 4457 C CA . VAL A 1 559 ? 4.099 -48.710 -17.394 1.00 79.23 559 VAL A CA 1
ATOM 4458 C C . VAL A 1 559 ? 4.842 -48.168 -16.184 1.00 78.37 559 VAL A C 1
ATOM 4459 O O . VAL A 1 559 ? 4.320 -47.307 -15.472 1.00 77.48 559 VAL A O 1
ATOM 4463 N N . VAL A 1 560 ? 6.052 -48.672 -15.945 1.00 76.58 560 VAL A N 1
ATOM 4464 C CA . VAL A 1 560 ? 6.836 -48.248 -14.786 1.00 75.32 560 VAL A CA 1
ATOM 4465 C C . VAL A 1 560 ? 7.772 -47.083 -15.041 1.00 74.76 560 VAL A C 1
ATOM 4466 O O . VAL A 1 560 ? 8.023 -46.275 -14.147 1.00 75.49 560 VAL A O 1
ATOM 4470 N N . ASP A 1 561 ? 8.297 -47.004 -16.256 1.00 72.98 561 ASP A N 1
ATOM 4471 C CA . ASP A 1 561 ? 9.192 -45.913 -16.613 1.00 72.69 561 ASP A CA 1
ATOM 4472 C C . ASP A 1 561 ? 9.001 -45.491 -18.073 1.00 71.11 561 ASP A C 1
ATOM 4473 O O . ASP A 1 561 ? 8.425 -46.236 -18.866 1.00 73.13 561 ASP A O 1
ATOM 4478 N N . VAL A 1 562 ? 9.474 -44.295 -18.419 1.00 67.89 562 VAL A N 1
ATOM 4479 C CA . VAL A 1 562 ? 9.354 -43.795 -19.785 1.00 67.37 562 VAL A CA 1
ATOM 4480 C C . VAL A 1 562 ? 10.537 -42.931 -20.222 1.00 68.26 562 VAL A C 1
ATOM 4481 O O . VAL A 1 562 ? 10.815 -41.894 -19.628 1.00 68.13 562 VAL A O 1
ATOM 4485 N N . LEU A 1 563 ? 11.236 -43.391 -21.259 1.00 69.07 563 LEU A N 1
ATOM 4486 C CA . LEU A 1 563 ? 12.384 -42.685 -21.817 1.00 67.23 563 LEU A CA 1
ATOM 4487 C C . LEU A 1 563 ? 11.989 -42.278 -23.219 1.00 67.19 563 LEU A C 1
ATOM 4488 O O . LEU A 1 563 ? 10.808 -42.313 -23.563 1.00 68.06 563 LEU A O 1
ATOM 4493 N N . GLU A 1 564 ? 12.980 -41.923 -24.029 1.00 64.49 564 GLU A N 1
ATOM 4494 C CA . GLU A 1 564 ? 12.732 -41.515 -25.397 1.00 66.58 564 GLU A CA 1
ATOM 4495 C C . GLU A 1 564 ? 13.960 -41.723 -26.269 1.00 70.23 564 GLU A C 1
ATOM 4496 O O . GLU A 1 564 ? 15.095 -41.662 -25.794 1.00 69.89 564 GLU A O 1
ATOM 4502 N N . ALA A 1 565 ? 13.725 -41.951 -27.556 1.00 73.93 565 ALA A N 1
ATOM 4503 C CA . ALA A 1 565 ? 14.808 -42.183 -28.489 1.00 73.80 565 ALA A CA 1
ATOM 4504 C C . ALA A 1 565 ? 14.612 -41.403 -29.778 1.00 76.28 565 ALA A C 1
ATOM 4505 O O . ALA A 1 565 ? 13.887 -41.836 -30.668 1.00 78.99 565 ALA A O 1
ATOM 4507 N N . ASP A 1 566 ? 15.261 -40.249 -29.872 1.00 76.83 566 ASP A N 1
ATOM 4508 C CA . ASP A 1 566 ? 15.181 -39.407 -31.065 1.00 78.87 566 ASP A CA 1
ATOM 4509 C C . ASP A 1 566 ? 13.760 -39.075 -31.524 1.00 75.47 566 ASP A C 1
ATOM 4510 O O . ASP A 1 566 ? 13.482 -39.060 -32.723 1.00 75.37 566 ASP A O 1
ATOM 4515 N N . GLY A 1 567 ? 12.868 -38.809 -30.572 1.00 72.04 567 GLY A N 1
ATOM 4516 C CA . GLY A 1 567 ? 11.508 -38.457 -30.924 1.00 67.52 567 GLY A CA 1
ATOM 4517 C C . GLY A 1 567 ? 10.476 -39.518 -30.621 1.00 69.02 567 GLY A C 1
ATOM 4518 O O . GLY A 1 567 ? 9.284 -39.214 -30.536 1.00 72.57 567 GLY A O 1
ATOM 4519 N N . VAL A 1 568 ? 10.917 -40.762 -30.461 1.00 67.81 568 VAL A N 1
ATOM 4520 C CA . VAL A 1 568 ? 9.997 -41.861 -30.157 1.00 66.82 568 VAL A CA 1
ATOM 4521 C C . VAL A 1 568 ? 9.977 -42.124 -28.660 1.00 64.36 568 VAL A C 1
ATOM 4522 O O . VAL A 1 568 ? 11.007 -42.410 -28.068 1.00 66.49 568 VAL A O 1
ATOM 4526 N N . VAL A 1 569 ? 8.798 -42.024 -28.059 1.00 64.69 569 VAL A N 1
ATOM 4527 C CA . VAL A 1 569 ? 8.632 -42.247 -26.626 1.00 63.06 569 VAL A CA 1
ATOM 4528 C C . VAL A 1 569 ? 8.561 -43.734 -26.292 1.00 63.40 569 VAL A C 1
ATOM 4529 O O . VAL A 1 569 ? 7.835 -44.493 -26.926 1.00 64.11 569 VAL A O 1
ATOM 4533 N N . LEU A 1 570 ? 9.314 -44.137 -25.274 1.00 64.73 570 LEU A N 1
ATOM 4534 C CA . LEU A 1 570 ? 9.380 -45.534 -24.868 1.00 63.17 570 LEU A CA 1
ATOM 4535 C C . LEU A 1 570 ? 8.623 -45.804 -23.574 1.00 62.23 570 LEU A C 1
ATOM 4536 O O . LEU A 1 570 ? 8.917 -45.203 -22.543 1.00 63.23 570 LEU A O 1
ATOM 4541 N N . HIS A 1 571 ? 7.650 -46.706 -23.630 1.00 59.79 571 HIS A N 1
ATOM 4542 C CA . HIS A 1 571 ? 6.885 -47.038 -22.441 1.00 62.70 571 HIS A CA 1
ATOM 4543 C C . HIS A 1 571 ? 7.423 -48.337 -21.863 1.00 67.39 571 HIS A C 1
ATOM 4544 O O . HIS A 1 571 ? 7.179 -49.419 -22.407 1.00 69.09 571 HIS A O 1
ATOM 4551 N N . VAL A 1 572 ? 8.161 -48.222 -20.762 1.00 68.14 572 VAL A N 1
ATOM 4552 C CA . VAL A 1 572 ? 8.765 -49.381 -20.127 1.00 71.60 572 VAL A CA 1
ATOM 4553 C C . VAL A 1 572 ? 7.773 -50.259 -19.371 1.00 74.80 572 VAL A C 1
ATOM 4554 O O . VAL A 1 572 ? 7.173 -49.839 -18.372 1.00 74.55 572 VAL A O 1
ATOM 4558 N N . VAL A 1 573 ? 7.605 -51.480 -19.876 1.00 77.31 573 VAL A N 1
ATOM 4559 C CA . VAL A 1 573 ? 6.722 -52.481 -19.286 1.00 80.40 573 VAL A CA 1
ATOM 4560 C C . VAL A 1 573 ? 7.485 -53.809 -19.265 1.00 83.16 573 VAL A C 1
ATOM 4561 O O . VAL A 1 573 ? 8.300 -54.082 -20.154 1.00 82.55 573 VAL A O 1
ATOM 4565 N N . LYS A 1 574 ? 7.231 -54.627 -18.249 1.00 86.27 574 LYS A N 1
ATOM 4566 C CA . LYS A 1 574 ? 7.908 -55.914 -18.147 1.00 89.95 574 LYS A CA 1
ATOM 4567 C C . LYS A 1 574 ? 6.963 -57.106 -17.982 1.00 91.86 574 LYS A C 1
ATOM 4568 O O . LYS A 1 574 ? 5.937 -57.031 -17.293 1.00 91.37 574 LYS A O 1
ATOM 4574 N N . GLY A 1 575 ? 7.317 -58.206 -18.640 1.00 93.06 575 GLY A N 1
ATOM 4575 C CA . GLY A 1 575 ? 6.501 -59.400 -18.577 1.00 93.91 575 GLY A CA 1
ATOM 4576 C C . GLY A 1 575 ? 5.360 -59.291 -19.564 1.00 94.01 575 GLY A C 1
ATOM 4577 O O . GLY A 1 575 ? 5.586 -59.216 -20.770 1.00 93.35 575 GLY A O 1
ATOM 4578 N N . ALA A 1 576 ? 4.134 -59.272 -19.051 1.00 94.94 576 ALA A N 1
ATOM 4579 C CA . ALA A 1 576 ? 2.951 -59.170 -19.900 1.00 95.08 576 ALA A CA 1
ATOM 4580 C C . ALA A 1 576 ? 3.010 -57.907 -20.753 1.00 94.02 576 ALA A C 1
ATOM 4581 O O . ALA A 1 576 ? 2.627 -56.830 -20.302 1.00 93.15 576 ALA A O 1
ATOM 4583 N N . LYS A 1 577 ? 3.496 -58.047 -21.983 1.00 93.14 577 LYS A N 1
ATOM 4584 C CA . LYS A 1 577 ? 3.600 -56.917 -22.897 1.00 93.54 577 LYS A CA 1
ATOM 4585 C C . LYS A 1 577 ? 2.599 -57.029 -24.051 1.00 93.97 577 LYS A C 1
ATOM 4586 O O . LYS A 1 577 ? 2.292 -58.127 -24.516 1.00 95.83 577 LYS A O 1
ATOM 4592 N N . PRO A 1 578 ? 2.083 -55.884 -24.531 1.00 93.09 578 PRO A N 1
ATOM 4593 C CA . PRO A 1 578 ? 1.109 -55.813 -25.625 1.00 89.73 578 PRO A CA 1
ATOM 4594 C C . PRO A 1 578 ? 1.611 -56.293 -26.980 1.00 86.49 578 PRO A C 1
ATOM 4595 O O . PRO A 1 578 ? 2.808 -56.306 -27.245 1.00 83.73 578 PRO A O 1
ATOM 4599 N N . GLU A 1 579 ? 0.667 -56.680 -27.831 1.00 86.01 579 GLU A N 1
ATOM 4600 C CA . GLU A 1 579 ? 0.947 -57.163 -29.179 1.00 84.87 579 GLU A CA 1
ATOM 4601 C C . GLU A 1 579 ? 0.965 -55.991 -30.155 1.00 81.93 579 GLU A C 1
ATOM 4602 O O . GLU A 1 579 ? -0.022 -55.273 -30.288 1.00 79.90 579 GLU A O 1
ATOM 4608 N N . VAL A 1 580 ? 2.092 -55.803 -30.835 1.00 81.14 580 VAL A N 1
ATOM 4609 C CA . VAL A 1 580 ? 2.230 -54.714 -31.797 1.00 80.67 580 VAL A CA 1
ATOM 4610 C C . VAL A 1 580 ? 1.029 -54.637 -32.738 1.00 81.36 580 VAL A C 1
ATOM 4611 O O . VAL A 1 580 ? 0.834 -55.501 -33.587 1.00 82.19 580 VAL A O 1
ATOM 4615 N N . GLY A 1 581 ? 0.224 -53.595 -32.578 1.00 81.33 581 GLY A N 1
ATOM 4616 C CA . GLY A 1 581 ? -0.944 -53.427 -33.421 1.00 79.08 581 GLY A CA 1
ATOM 4617 C C . GLY A 1 581 ? -2.198 -53.301 -32.583 1.00 79.96 581 GLY A C 1
ATOM 4618 O O . GLY A 1 581 ? -3.270 -52.975 -33.098 1.00 79.95 581 GLY A O 1
ATOM 4619 N N . THR A 1 582 ? -2.067 -53.559 -31.285 1.00 79.51 582 THR A N 1
ATOM 4620 C CA . THR A 1 582 ? -3.199 -53.469 -30.368 1.00 80.03 582 THR A CA 1
ATOM 4621 C C . THR A 1 582 ? -3.588 -52.018 -30.101 1.00 79.50 582 THR A C 1
ATOM 4622 O O . THR A 1 582 ? -2.751 -51.120 -30.141 1.00 79.70 582 THR A O 1
ATOM 4626 N N . LYS A 1 583 ? -4.870 -51.799 -29.839 1.00 80.52 583 LYS A N 1
ATOM 4627 C CA . LYS A 1 583 ? -5.377 -50.471 -29.532 1.00 79.62 583 LYS A CA 1
ATOM 4628 C C . LYS A 1 583 ? -5.490 -50.418 -28.024 1.00 79.77 583 LYS A C 1
ATOM 4629 O O . LYS A 1 583 ? -6.097 -51.301 -27.409 1.00 79.97 583 LYS A O 1
ATOM 4635 N N . VAL A 1 584 ? -4.908 -49.382 -27.428 1.00 79.10 584 VAL A N 1
ATOM 4636 C CA . VAL A 1 584 ? -4.918 -49.249 -25.977 1.00 75.38 584 VAL A CA 1
ATOM 4637 C C . VAL A 1 584 ? -5.431 -47.911 -25.466 1.00 73.56 584 VAL A C 1
ATOM 4638 O O . VAL A 1 584 ? -5.446 -46.909 -26.187 1.00 72.14 584 VAL A O 1
ATOM 4642 N N . LYS A 1 585 ? -5.853 -47.926 -24.206 1.00 71.17 585 LYS A N 1
ATOM 4643 C CA . LYS A 1 585 ? -6.335 -46.743 -23.519 1.00 70.60 585 LYS A CA 1
ATOM 4644 C C . LYS A 1 585 ? -5.311 -46.436 -22.444 1.00 68.25 585 LYS A C 1
ATOM 4645 O O . LYS A 1 585 ? -5.325 -47.062 -21.386 1.00 65.85 585 LYS A O 1
ATOM 4651 N N . GLY A 1 586 ? -4.419 -45.487 -22.717 1.00 67.81 586 GLY A N 1
ATOM 4652 C CA . GLY A 1 586 ? -3.401 -45.108 -21.748 1.00 66.35 586 GLY A CA 1
ATOM 4653 C C . GLY A 1 586 ? -3.978 -44.327 -20.581 1.00 65.38 586 GLY A C 1
ATOM 4654 O O . GLY A 1 586 ? -4.817 -43.440 -20.763 1.00 61.90 586 GLY A O 1
ATOM 4655 N N . VAL A 1 587 ? -3.541 -44.670 -19.373 1.00 65.29 587 VAL A N 1
ATOM 4656 C CA . VAL A 1 587 ? -4.014 -43.989 -18.173 1.00 68.98 587 VAL A CA 1
ATOM 4657 C C . VAL A 1 587 ? -2.826 -43.605 -17.288 1.00 69.56 587 VAL A C 1
ATOM 4658 O O . VAL A 1 587 ? -2.148 -44.470 -16.729 1.00 71.79 587 VAL A O 1
ATOM 4662 N N . ILE A 1 588 ? -2.571 -42.305 -17.176 1.00 67.60 588 ILE A N 1
ATOM 4663 C CA . ILE A 1 588 ? -1.466 -41.802 -16.372 1.00 66.47 588 ILE A CA 1
ATOM 4664 C C . ILE A 1 588 ? -1.877 -41.562 -14.927 1.00 66.21 588 ILE A C 1
ATOM 4665 O O . ILE A 1 588 ? -2.961 -41.040 -14.662 1.00 65.60 588 ILE A O 1
ATOM 4670 N N . ASP A 1 589 ? -1.011 -41.944 -13.992 1.00 67.92 589 ASP A N 1
ATOM 4671 C CA . ASP A 1 589 ? -1.306 -41.759 -12.572 1.00 70.63 589 ASP A CA 1
ATOM 4672 C C . ASP A 1 589 ? -1.418 -40.267 -12.230 1.00 71.58 589 ASP A C 1
ATOM 4673 O O . ASP A 1 589 ? -0.450 -39.520 -12.360 1.00 71.03 589 ASP A O 1
ATOM 4678 N N . SER A 1 590 ? -2.606 -39.852 -11.793 1.00 73.26 590 SER A N 1
ATOM 4679 C CA . SER A 1 590 ? -2.892 -38.458 -11.446 1.00 72.54 590 SER A CA 1
ATOM 4680 C C . SER A 1 590 ? -1.933 -37.870 -10.405 1.00 72.56 590 SER A C 1
ATOM 4681 O O . SER A 1 590 ? -1.422 -36.765 -10.585 1.00 72.28 590 SER A O 1
ATOM 4684 N N . ASP A 1 591 ? -1.684 -38.607 -9.326 1.00 72.15 591 ASP A N 1
ATOM 4685 C CA . ASP A 1 591 ? -0.797 -38.131 -8.270 1.00 71.86 591 ASP A CA 1
ATOM 4686 C C . ASP A 1 591 ? 0.593 -37.811 -8.773 1.00 71.18 591 ASP A C 1
ATOM 4687 O O . ASP A 1 591 ? 1.058 -36.680 -8.646 1.00 72.78 591 ASP A O 1
ATOM 4692 N N . VAL A 1 592 ? 1.263 -38.811 -9.332 1.00 70.28 592 VAL A N 1
ATOM 4693 C CA . VAL A 1 592 ? 2.614 -38.636 -9.852 1.00 68.11 592 VAL A CA 1
ATOM 4694 C C . VAL A 1 592 ? 2.703 -37.487 -10.853 1.00 65.26 592 VAL A C 1
ATOM 4695 O O . VAL A 1 592 ? 3.694 -36.768 -10.876 1.00 65.75 592 VAL A O 1
ATOM 4699 N N . ARG A 1 593 ? 1.668 -37.314 -11.672 1.00 61.73 593 ARG A N 1
ATOM 4700 C CA . ARG A 1 593 ? 1.673 -36.251 -12.668 1.00 60.05 593 ARG A CA 1
ATOM 4701 C C . ARG A 1 593 ? 1.492 -34.874 -12.045 1.00 59.63 593 ARG A C 1
ATOM 4702 O O . ARG A 1 593 ? 2.178 -33.915 -12.419 1.00 56.49 593 ARG A O 1
ATOM 4710 N N . TRP A 1 594 ? 0.565 -34.775 -11.100 1.00 56.88 594 TRP A N 1
ATOM 4711 C CA . TRP A 1 594 ? 0.305 -33.503 -10.462 1.00 55.28 594 TRP A CA 1
ATOM 4712 C C . TRP A 1 594 ? 1.445 -33.037 -9.597 1.00 54.75 594 TRP A C 1
ATOM 4713 O O . TRP A 1 594 ? 1.759 -31.848 -9.561 1.00 53.92 594 TRP A O 1
ATOM 4724 N N . ARG A 1 595 ? 2.073 -33.978 -8.913 1.00 54.58 595 ARG A N 1
ATOM 4725 C CA . ARG A 1 595 ? 3.196 -33.661 -8.055 1.00 56.49 595 ARG A CA 1
ATOM 4726 C C . ARG A 1 595 ? 4.288 -33.003 -8.903 1.00 56.30 595 ARG A C 1
ATOM 4727 O O . ARG A 1 595 ? 4.813 -31.950 -8.546 1.00 55.90 595 ARG A O 1
ATOM 4735 N N . HIS A 1 596 ? 4.616 -33.627 -10.029 1.00 54.45 596 HIS A N 1
ATOM 4736 C CA . HIS A 1 596 ? 5.640 -33.107 -10.913 1.00 53.22 596 HIS A CA 1
ATOM 4737 C C . HIS A 1 596 ? 5.229 -31.764 -11.513 1.00 51.72 596 HIS A C 1
ATOM 4738 O O . HIS A 1 596 ? 6.054 -30.874 -11.685 1.00 54.18 596 HIS A O 1
ATOM 4753 N N . ARG A 1 598 ? 3.320 -29.435 -10.182 1.00 45.06 598 ARG A N 1
ATOM 4754 C CA . ARG A 1 598 ? 3.426 -28.414 -9.164 1.00 45.87 598 ARG A CA 1
ATOM 4755 C C . ARG A 1 598 ? 4.875 -27.994 -8.923 1.00 44.29 598 ARG A C 1
ATOM 4756 O O . ARG A 1 598 ? 5.188 -26.790 -8.933 1.00 36.07 598 ARG A O 1
ATOM 4764 N N . HIS A 1 599 ? 5.741 -28.991 -8.729 1.00 41.86 599 HIS A N 1
ATOM 4765 C CA . HIS A 1 599 ? 7.151 -28.755 -8.472 1.00 45.25 599 HIS A CA 1
ATOM 4766 C C . HIS A 1 599 ? 7.845 -28.154 -9.668 1.00 41.52 599 HIS A C 1
ATOM 4767 O O . HIS A 1 599 ? 8.714 -27.304 -9.533 1.00 42.78 599 HIS A O 1
ATOM 4774 N N . HIS A 1 600 ? 7.480 -28.595 -10.854 1.00 44.20 600 HIS A N 1
ATOM 4775 C CA . HIS A 1 600 ? 8.118 -28.038 -12.016 1.00 42.62 600 HIS A CA 1
ATOM 4776 C C . HIS A 1 600 ? 7.687 -26.590 -12.216 1.00 40.68 600 HIS A C 1
ATOM 4777 O O . HIS A 1 600 ? 8.510 -25.757 -12.539 1.00 44.26 600 HIS A O 1
ATOM 4784 N N . SER A 1 601 ? 6.404 -26.287 -12.029 1.00 42.17 601 SER A N 1
ATOM 4785 C CA . SER A 1 601 ? 5.924 -24.904 -12.186 1.00 43.38 601 SER A CA 1
ATOM 4786 C C . SER A 1 601 ? 6.527 -24.050 -11.061 1.00 41.05 601 SER A C 1
ATOM 4787 O O . SER A 1 601 ? 6.851 -22.884 -11.261 1.00 39.88 601 SER A O 1
ATOM 4790 N N . ALA A 1 602 ? 6.679 -24.652 -9.883 1.00 40.02 602 ALA A N 1
ATOM 4791 C CA . ALA A 1 602 ? 7.284 -23.968 -8.757 1.00 39.43 602 ALA A CA 1
ATOM 4792 C C . ALA A 1 602 ? 8.734 -23.591 -9.105 1.00 42.15 602 ALA A C 1
ATOM 4793 O O . ALA A 1 602 ? 9.206 -22.502 -8.738 1.00 39.49 602 ALA A O 1
ATOM 4795 N N . THR A 1 603 ? 9.439 -24.474 -9.817 1.00 40.75 603 THR A N 1
ATOM 4796 C CA . THR A 1 603 ? 10.822 -24.201 -10.199 1.00 39.10 603 THR A CA 1
ATOM 4797 C C . THR A 1 603 ? 10.912 -22.868 -10.937 1.00 35.51 603 THR A C 1
ATOM 4798 O O . THR A 1 603 ? 11.841 -22.097 -10.741 1.00 36.32 603 THR A O 1
ATOM 4802 N N . HIS A 1 604 ? 9.941 -22.614 -11.802 1.00 37.41 604 HIS A N 1
ATOM 4803 C CA . HIS A 1 604 ? 9.897 -21.377 -12.575 1.00 38.05 604 HIS A CA 1
ATOM 4804 C C . HIS A 1 604 ? 9.654 -20.189 -11.651 1.00 39.33 604 HIS A C 1
ATOM 4805 O O . HIS A 1 604 ? 10.352 -19.172 -11.732 1.00 35.79 604 HIS A O 1
ATOM 4812 N N . VAL A 1 605 ? 8.656 -20.311 -10.778 1.00 38.52 605 VAL A N 1
ATOM 4813 C CA . VAL A 1 605 ? 8.352 -19.244 -9.836 1.00 36.95 605 VAL A CA 1
ATOM 4814 C C . VAL A 1 605 ? 9.584 -18.970 -8.960 1.00 37.50 605 VAL A C 1
ATOM 4815 O O . VAL A 1 605 ? 9.969 -17.817 -8.746 1.00 35.01 605 VAL A O 1
ATOM 4819 N N . LEU A 1 606 ? 10.194 -20.045 -8.464 1.00 34.66 606 LEU A N 1
ATOM 4820 C CA . LEU A 1 606 ? 11.359 -19.942 -7.604 1.00 36.03 606 LEU A CA 1
ATOM 4821 C C . LEU A 1 606 ? 12.534 -19.266 -8.307 1.00 35.36 606 LEU A C 1
ATOM 4822 O O . LEU A 1 606 ? 13.243 -18.430 -7.723 1.00 30.76 606 LEU A O 1
ATOM 4827 N N . LEU A 1 607 ? 12.739 -19.627 -9.567 1.00 34.22 607 LEU A N 1
ATOM 4828 C CA . LEU A 1 607 ? 13.827 -19.060 -10.329 1.00 36.87 607 LEU A CA 1
ATOM 4829 C C . LEU A 1 607 ? 13.601 -17.565 -10.463 1.00 35.68 607 LEU A C 1
ATOM 4830 O O . LEU A 1 607 ? 14.509 -16.775 -10.264 1.00 37.09 607 LEU A O 1
ATOM 4835 N N . TYR A 1 608 ? 12.380 -17.192 -10.826 1.00 38.02 608 TYR A N 1
ATOM 4836 C CA . TYR A 1 608 ? 11.985 -15.792 -10.972 1.00 41.58 608 TYR A CA 1
ATOM 4837 C C . TYR A 1 608 ? 12.174 -15.038 -9.657 1.00 40.82 608 TYR A C 1
ATOM 4838 O O . TYR A 1 608 ? 12.654 -13.925 -9.646 1.00 44.29 608 TYR A O 1
ATOM 4847 N N . SER A 1 609 ? 11.792 -15.666 -8.549 1.00 40.89 609 SER A N 1
ATOM 4848 C CA . SER A 1 609 ? 11.903 -15.047 -7.237 1.00 39.79 609 SER A CA 1
ATOM 4849 C C . SER A 1 609 ? 13.352 -14.848 -6.820 1.00 39.23 609 SER A C 1
ATOM 4850 O O . SER A 1 609 ? 13.729 -13.789 -6.282 1.00 34.91 609 SER A O 1
ATOM 4853 N N . LEU A 1 610 ? 14.158 -15.872 -7.074 1.00 35.94 610 LEU A N 1
ATOM 4854 C CA . LEU A 1 610 ? 15.578 -15.814 -6.769 1.00 36.41 610 LEU A CA 1
ATOM 4855 C C . LEU A 1 610 ? 16.272 -14.644 -7.496 1.00 36.25 610 LEU A C 1
ATOM 4856 O O . LEU A 1 610 ? 17.130 -13.964 -6.919 1.00 32.03 610 LEU A O 1
ATOM 4861 N N . GLN A 1 611 ? 15.917 -14.409 -8.755 1.00 33.35 611 GLN A N 1
ATOM 4862 C CA . GLN A 1 611 ? 16.525 -13.308 -9.488 1.00 38.07 611 GLN A CA 1
ATOM 4863 C C . GLN A 1 611 ? 16.083 -11.956 -8.923 1.00 39.14 611 GLN A C 1
ATOM 4864 O O . GLN A 1 611 ? 16.904 -11.046 -8.758 1.00 38.62 611 GLN A O 1
ATOM 4870 N N . LYS A 1 612 ? 14.788 -11.817 -8.642 1.00 40.68 612 LYS A N 1
ATOM 4871 C CA . LYS A 1 612 ? 14.276 -10.563 -8.090 1.00 46.16 612 LYS A CA 1
ATOM 4872 C C . LYS A 1 612 ? 14.965 -10.173 -6.787 1.00 43.00 612 LYS A C 1
ATOM 4873 O O . LYS A 1 612 ? 15.376 -9.043 -6.614 1.00 44.94 612 LYS A O 1
ATOM 4879 N N . VAL A 1 613 ? 15.096 -11.123 -5.878 1.00 41.76 613 VAL A N 1
ATOM 4880 C CA . VAL A 1 613 ? 15.701 -10.852 -4.593 1.00 41.11 613 VAL A CA 1
ATOM 4881 C C . VAL A 1 613 ? 17.216 -10.749 -4.604 1.00 39.81 613 VAL A C 1
ATOM 4882 O O . VAL A 1 613 ? 17.785 -9.781 -4.116 1.00 41.46 613 VAL A O 1
ATOM 4886 N N . LEU A 1 614 ? 17.868 -11.754 -5.163 1.00 37.56 614 LEU A N 1
ATOM 4887 C CA . LEU A 1 614 ? 19.313 -11.781 -5.180 1.00 37.43 614 LEU A CA 1
ATOM 4888 C C . LEU A 1 614 ? 19.985 -10.960 -6.257 1.00 35.54 614 LEU A C 1
ATOM 4889 O O . LEU A 1 614 ? 21.029 -10.386 -6.010 1.00 41.42 614 LEU A O 1
ATOM 4894 N N . GLY A 1 615 ? 19.402 -10.876 -7.443 1.00 39.41 615 GLY A N 1
ATOM 4895 C CA . GLY A 1 615 ? 20.037 -10.094 -8.492 1.00 37.85 615 GLY A CA 1
ATOM 4896 C C . GLY A 1 615 ? 20.079 -10.764 -9.850 1.00 34.43 615 GLY A C 1
ATOM 4897 O O . GLY A 1 615 ? 19.929 -11.973 -9.969 1.00 37.59 615 GLY A O 1
ATOM 4898 N N . ASN A 1 616 ? 20.311 -9.972 -10.882 1.00 40.14 616 ASN A N 1
ATOM 4899 C CA . ASN A 1 616 ? 20.356 -10.504 -12.240 1.00 43.79 616 ASN A CA 1
ATOM 4900 C C . ASN A 1 616 ? 21.517 -11.427 -12.554 1.00 41.65 616 ASN A C 1
ATOM 4901 O O . ASN A 1 616 ? 21.584 -11.992 -13.645 1.00 45.43 616 ASN A O 1
ATOM 4906 N N . HIS A 1 617 ? 22.432 -11.579 -11.609 1.00 41.00 617 HIS A N 1
ATOM 4907 C CA . HIS A 1 617 ? 23.560 -12.473 -11.807 1.00 38.17 617 HIS A CA 1
ATOM 4908 C C . HIS A 1 617 ? 23.030 -13.879 -11.565 1.00 39.69 617 HIS A C 1
ATOM 4909 O O . HIS A 1 617 ? 23.685 -14.862 -11.897 1.00 38.97 617 HIS A O 1
ATOM 4916 N N . VAL A 1 618 ? 21.837 -13.985 -10.990 1.00 35.50 618 VAL A N 1
ATOM 4917 C CA . VAL A 1 618 ? 21.287 -15.304 -10.737 1.00 37.68 618 VAL A CA 1
ATOM 4918 C C . VAL A 1 618 ? 20.803 -15.996 -11.991 1.00 37.46 618 VAL A C 1
ATOM 4919 O O . VAL A 1 618 ? 19.955 -15.472 -12.697 1.00 44.69 618 VAL A O 1
ATOM 4923 N N . TRP A 1 619 ? 21.383 -17.163 -12.279 1.00 39.27 619 TRP A N 1
ATOM 4924 C CA . TRP A 1 619 ? 21.017 -17.985 -13.447 1.00 37.99 619 TRP A CA 1
ATOM 4925 C C . TRP A 1 619 ? 20.996 -19.434 -13.002 1.00 35.57 619 TRP A C 1
ATOM 4926 O O . TRP A 1 619 ? 21.764 -19.826 -12.144 1.00 40.93 619 TRP A O 1
ATOM 4937 N N . GLN A 1 620 ? 20.116 -20.235 -13.575 1.00 40.30 620 GLN A N 1
ATOM 4938 C CA . GLN A 1 620 ? 20.081 -21.655 -13.233 1.00 45.95 620 GLN A CA 1
ATOM 4939 C C . GLN A 1 620 ? 21.470 -22.269 -13.485 1.00 49.13 620 GLN A C 1
ATOM 4940 O O . GLN A 1 620 ? 21.997 -22.170 -14.587 1.00 47.19 620 GLN A O 1
ATOM 4946 N N . ALA A 1 621 ? 22.064 -22.889 -12.467 1.00 55.94 621 ALA A N 1
ATOM 4947 C CA . ALA A 1 621 ? 23.382 -23.524 -12.594 1.00 61.67 621 ALA A CA 1
ATOM 4948 C C . ALA A 1 621 ? 23.280 -24.777 -13.435 1.00 66.90 621 ALA A C 1
ATOM 4949 O O . ALA A 1 621 ? 24.244 -25.199 -14.056 1.00 67.91 621 ALA A O 1
ATOM 4951 N N . GLY A 1 622 ? 22.107 -25.390 -13.439 1.00 76.48 622 GLY A N 1
ATOM 4952 C CA . GLY A 1 622 ? 21.929 -26.579 -14.246 1.00 86.19 622 GLY A CA 1
ATOM 4953 C C . GLY A 1 622 ? 21.014 -27.603 -13.620 1.00 92.20 622 GLY A C 1
ATOM 4954 O O . GLY A 1 622 ? 20.615 -27.458 -12.462 1.00 93.70 622 GLY A O 1
ATOM 4955 N N . ALA A 1 623 ? 20.677 -28.633 -14.396 1.00 97.69 623 ALA A N 1
ATOM 4956 C CA . ALA A 1 623 ? 19.815 -29.715 -13.932 1.00 101.41 623 ALA A CA 1
ATOM 4957 C C . ALA A 1 623 ? 20.474 -31.067 -14.189 1.00 104.30 623 ALA A C 1
ATOM 4958 O O . ALA A 1 623 ? 19.917 -31.900 -14.906 1.00 106.12 623 ALA A O 1
ATOM 4960 N N . ARG A 1 624 ? 21.663 -31.273 -13.619 1.00 106.11 624 ARG A N 1
ATOM 4961 C CA . ARG A 1 624 ? 22.381 -32.541 -13.767 1.00 107.88 624 ARG A CA 1
ATOM 4962 C C . ARG A 1 624 ? 21.571 -33.575 -12.973 1.00 108.36 624 ARG A C 1
ATOM 4963 O O . ARG A 1 624 ? 21.813 -33.825 -11.787 1.00 107.24 624 ARG A O 1
ATOM 4971 N N . LYS A 1 625 ? 20.606 -34.165 -13.673 1.00 108.61 625 LYS A N 1
ATOM 4972 C CA . LYS A 1 625 ? 19.646 -35.115 -13.129 1.00 109.46 625 LYS A CA 1
ATOM 4973 C C . LYS A 1 625 ? 19.904 -36.060 -11.963 1.00 109.82 625 LYS A C 1
ATOM 4974 O O . LYS A 1 625 ? 20.945 -36.702 -11.836 1.00 110.28 625 LYS A O 1
ATOM 4980 N N . GLU A 1 626 ? 18.865 -36.103 -11.132 1.00 109.92 626 GLU A N 1
ATOM 4981 C CA . GLU A 1 626 ? 18.701 -36.885 -9.912 1.00 109.57 626 GLU A CA 1
ATOM 4982 C C . GLU A 1 626 ? 17.441 -36.209 -9.385 1.00 108.83 626 GLU A C 1
ATOM 4983 O O . GLU A 1 626 ? 17.500 -35.096 -8.862 1.00 109.13 626 GLU A O 1
ATOM 4989 N N . PHE A 1 627 ? 16.299 -36.866 -9.538 1.00 107.26 627 PHE A N 1
ATOM 4990 C CA . PHE A 1 627 ? 15.029 -36.276 -9.127 1.00 105.04 627 PHE A CA 1
ATOM 4991 C C . PHE A 1 627 ? 14.513 -36.736 -7.767 1.00 103.29 627 PHE A C 1
ATOM 4992 O O . PHE A 1 627 ? 13.325 -36.590 -7.473 1.00 102.93 627 PHE A O 1
ATOM 5000 N N . SER A 1 628 ? 15.404 -37.280 -6.942 1.00 100.74 628 SER A N 1
ATOM 5001 C CA . SER A 1 628 ? 15.028 -37.759 -5.615 1.00 98.16 628 SER A CA 1
ATOM 5002 C C . SER A 1 628 ? 14.237 -36.664 -4.893 1.00 95.70 628 SER A C 1
ATOM 5003 O O . SER A 1 628 ? 13.218 -36.921 -4.243 1.00 95.77 628 SER A O 1
ATOM 5006 N N . LYS A 1 629 ? 14.716 -35.435 -5.033 1.00 91.76 629 LYS A N 1
ATOM 5007 C CA . LYS A 1 629 ? 14.091 -34.275 -4.416 1.00 85.18 629 LYS A CA 1
ATOM 5008 C C . LYS A 1 629 ? 13.852 -33.196 -5.471 1.00 80.13 629 LYS A C 1
ATOM 5009 O O . LYS A 1 629 ? 14.413 -33.260 -6.575 1.00 79.98 629 LYS A O 1
ATOM 5015 N N . ALA A 1 630 ? 13.000 -32.225 -5.139 1.00 71.77 630 ALA A N 1
ATOM 5016 C CA . ALA A 1 630 ? 12.725 -31.096 -6.033 1.00 63.56 630 ALA A CA 1
ATOM 5017 C C . ALA A 1 630 ? 13.816 -30.079 -5.689 1.00 59.16 630 ALA A C 1
ATOM 5018 O O . ALA A 1 630 ? 13.802 -29.477 -4.605 1.00 52.38 630 ALA A O 1
ATOM 5020 N N . ARG A 1 631 ? 14.760 -29.893 -6.610 1.00 54.10 631 ARG A N 1
ATOM 5021 C CA . ARG A 1 631 ? 15.885 -29.005 -6.356 1.00 53.42 631 ARG A CA 1
ATOM 5022 C C . ARG A 1 631 ? 16.127 -28.020 -7.489 1.00 51.47 631 ARG A C 1
ATOM 5023 O O . ARG A 1 631 ? 15.778 -28.272 -8.642 1.00 50.41 631 ARG A O 1
ATOM 5031 N N . LEU A 1 632 ? 16.740 -26.895 -7.152 1.00 45.32 632 LEU A N 1
ATOM 5032 C CA . LEU A 1 632 ? 17.058 -25.893 -8.140 1.00 43.23 632 LEU A CA 1
ATOM 5033 C C . LEU A 1 632 ? 18.427 -25.343 -7.767 1.00 41.33 632 LEU A C 1
ATOM 5034 O O . LEU A 1 632 ? 18.610 -24.864 -6.663 1.00 40.57 632 LEU A O 1
ATOM 5039 N N . ASP A 1 633 ? 19.369 -25.437 -8.700 1.00 39.49 633 ASP A N 1
ATOM 5040 C CA . ASP A 1 633 ? 20.716 -24.949 -8.523 1.00 40.89 633 ASP A CA 1
ATOM 5041 C C . ASP A 1 633 ? 20.821 -23.656 -9.317 1.00 40.85 633 ASP A C 1
ATOM 5042 O O . ASP A 1 633 ? 20.368 -23.599 -10.462 1.00 41.87 633 ASP A O 1
ATOM 5047 N N . VAL A 1 634 ? 21.409 -22.630 -8.691 1.00 39.68 634 VAL A N 1
ATOM 5048 C CA . VAL A 1 634 ? 21.594 -21.316 -9.294 1.00 33.90 634 VAL A CA 1
ATOM 5049 C C . VAL A 1 634 ? 22.959 -20.718 -9.015 1.00 35.61 634 VAL A C 1
ATOM 5050 O O . VAL A 1 634 ? 23.640 -21.098 -8.066 1.00 35.46 634 VAL A O 1
ATOM 5054 N N . THR A 1 635 ? 23.358 -19.746 -9.820 1.00 37.83 635 THR A N 1
ATOM 5055 C CA . THR A 1 635 ? 24.670 -19.159 -9.597 1.00 37.94 635 THR A CA 1
ATOM 5056 C C . THR A 1 635 ? 24.580 -17.986 -8.623 1.00 39.67 635 THR A C 1
ATOM 5057 O O . THR A 1 635 ? 23.961 -16.967 -8.928 1.00 39.66 635 THR A O 1
ATOM 5061 N N . HIS A 1 636 ? 25.178 -18.127 -7.444 1.00 40.12 636 HIS A N 1
ATOM 5062 C CA . HIS A 1 636 ? 25.167 -17.035 -6.474 1.00 37.20 636 HIS A CA 1
ATOM 5063 C C . HIS A 1 636 ? 26.510 -17.118 -5.745 1.00 39.20 636 HIS A C 1
ATOM 5064 O O . HIS A 1 636 ? 27.002 -18.214 -5.466 1.00 37.53 636 HIS A O 1
ATOM 5071 N N . PHE A 1 637 ? 27.097 -15.957 -5.464 1.00 38.28 637 PHE A N 1
ATOM 5072 C CA . PHE A 1 637 ? 28.418 -15.856 -4.864 1.00 40.06 637 PHE A CA 1
ATOM 5073 C C . PHE A 1 637 ? 28.606 -16.092 -3.387 1.00 42.26 637 PHE A C 1
ATOM 5074 O O . PHE A 1 637 ? 29.673 -15.854 -2.853 1.00 44.22 637 PHE A O 1
ATOM 5082 N N . ARG A 1 638 ? 27.574 -16.552 -2.711 1.00 43.41 638 ARG A N 1
ATOM 5083 C CA . ARG A 1 638 ? 27.703 -16.841 -1.292 1.00 43.24 638 ARG A CA 1
ATOM 5084 C C . ARG A 1 638 ? 26.393 -17.440 -0.863 1.00 41.58 638 ARG A C 1
ATOM 5085 O O . ARG A 1 638 ? 25.454 -17.519 -1.656 1.00 37.65 638 ARG A O 1
ATOM 5093 N N . ARG A 1 639 ? 26.347 -17.850 0.396 1.00 39.45 639 ARG A N 1
ATOM 5094 C CA . ARG A 1 639 ? 25.159 -18.411 0.967 1.00 42.63 639 ARG A CA 1
ATOM 5095 C C . ARG A 1 639 ? 24.117 -17.321 1.194 1.00 40.74 639 ARG A C 1
ATOM 5096 O O . ARG A 1 639 ? 24.436 -16.225 1.637 1.00 40.39 639 ARG A O 1
ATOM 5104 N N . PRO A 1 640 ? 22.854 -17.605 0.863 1.00 43.30 640 PRO A N 1
ATOM 5105 C CA . PRO A 1 640 ? 21.790 -16.615 1.071 1.00 41.87 640 PRO A CA 1
ATOM 5106 C C . PRO A 1 640 ? 21.617 -16.447 2.588 1.00 42.86 640 PRO A C 1
ATOM 5107 O O . PRO A 1 640 ? 21.701 -17.438 3.317 1.00 41.55 640 PRO A O 1
ATOM 5111 N N . SER A 1 641 ? 21.414 -15.231 3.098 1.00 39.43 641 SER A N 1
ATOM 5112 C CA . SER A 1 641 ? 21.208 -15.086 4.555 1.00 42.67 641 SER A CA 1
ATOM 5113 C C . SER A 1 641 ? 19.802 -15.621 4.879 1.00 41.53 641 SER A C 1
ATOM 5114 O O . SER A 1 641 ? 18.993 -15.821 3.975 1.00 39.17 641 SER A O 1
ATOM 5117 N N . GLU A 1 642 ? 19.503 -15.840 6.157 1.00 46.88 642 GLU A N 1
ATOM 5118 C CA . GLU A 1 642 ? 18.177 -16.333 6.563 1.00 48.47 642 GLU A CA 1
ATOM 5119 C C . GLU A 1 642 ? 17.070 -15.389 6.129 1.00 46.03 642 GLU A C 1
ATOM 5120 O O . GLU A 1 642 ? 15.990 -15.829 5.756 1.00 44.46 642 GLU A O 1
ATOM 5126 N N . GLU A 1 643 ? 17.338 -14.090 6.174 1.00 45.25 643 GLU A N 1
ATOM 5127 C CA . GLU A 1 643 ? 16.328 -13.125 5.774 1.00 45.88 643 GLU A CA 1
ATOM 5128 C C . GLU A 1 643 ? 16.110 -13.173 4.264 1.00 42.85 643 GLU A C 1
ATOM 5129 O O . GLU A 1 643 ? 14.992 -13.029 3.784 1.00 46.91 643 GLU A O 1
ATOM 5135 N N . GLU A 1 644 ? 17.173 -13.372 3.499 1.00 40.42 644 GLU A N 1
ATOM 5136 C CA . GLU A 1 644 ? 16.998 -13.421 2.057 1.00 35.99 644 GLU A CA 1
ATOM 5137 C C . GLU A 1 644 ? 16.163 -14.650 1.690 1.00 33.03 644 GLU A C 1
ATOM 5138 O O . GLU A 1 644 ? 15.235 -14.573 0.897 1.00 34.91 644 GLU A O 1
ATOM 5144 N N . ILE A 1 645 ? 16.506 -15.779 2.294 1.00 37.16 645 ILE A N 1
ATOM 5145 C CA . ILE A 1 645 ? 15.800 -17.027 2.087 1.00 35.90 645 ILE A CA 1
ATOM 5146 C C . ILE A 1 645 ? 14.332 -16.816 2.435 1.00 41.20 645 ILE A C 1
ATOM 5147 O O . ILE A 1 645 ? 13.426 -17.226 1.689 1.00 43.87 645 ILE A O 1
ATOM 5152 N N . LYS A 1 646 ? 14.098 -16.159 3.563 1.00 41.27 646 LYS A N 1
ATOM 5153 C CA . LYS A 1 646 ? 12.739 -15.863 3.990 1.00 43.69 646 LYS A CA 1
ATOM 5154 C C . LYS A 1 646 ? 12.074 -14.995 2.930 1.00 40.59 646 LYS A C 1
ATOM 5155 O O . LYS A 1 646 ? 10.924 -15.200 2.558 1.00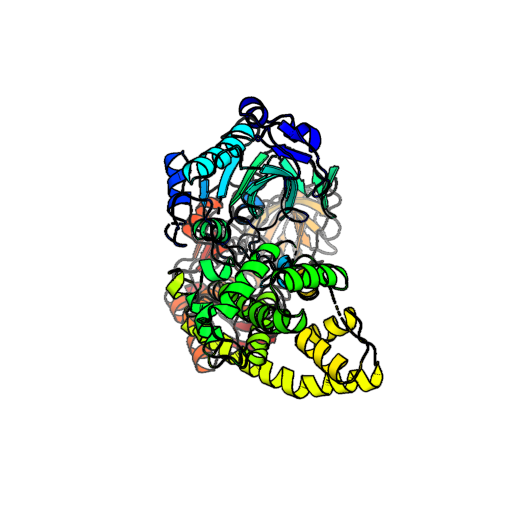 39.95 646 LYS A O 1
ATOM 5161 N N . GLU A 1 647 ? 12.820 -14.028 2.428 1.00 43.47 647 GLU A N 1
ATOM 5162 C CA . GLU A 1 647 ? 12.303 -13.134 1.391 1.00 45.07 647 GLU A CA 1
ATOM 5163 C C . GLU A 1 647 ? 12.073 -13.899 0.052 1.00 44.91 647 GLU A C 1
ATOM 5164 O O . GLU A 1 647 ? 11.124 -13.597 -0.679 1.00 44.60 647 GLU A O 1
ATOM 5170 N N . ILE A 1 648 ? 12.907 -14.897 -0.258 1.00 40.97 648 ILE A N 1
ATOM 5171 C CA . ILE A 1 648 ? 12.726 -15.657 -1.503 1.00 40.23 648 ILE A CA 1
ATOM 5172 C C . ILE A 1 648 ? 11.412 -16.447 -1.425 1.00 33.50 648 ILE A C 1
ATOM 5173 O O . ILE A 1 648 ? 10.599 -16.483 -2.349 1.00 34.01 648 ILE A O 1
ATOM 5178 N N . GLU A 1 649 ? 11.217 -17.110 -0.308 1.00 38.95 649 GLU A N 1
ATOM 5179 C CA . GLU A 1 649 ? 10.006 -17.886 -0.134 1.00 43.14 649 GLU A CA 1
ATOM 5180 C C . GLU A 1 649 ? 8.774 -16.981 -0.189 1.00 40.94 649 GLU A C 1
ATOM 5181 O O . GLU A 1 649 ? 7.815 -17.263 -0.910 1.00 44.17 649 GLU A O 1
ATOM 5195 N N . LEU A 1 651 ? 8.281 -13.996 -1.548 1.00 40.07 651 LEU A N 1
ATOM 5196 C CA . LEU A 1 651 ? 8.017 -13.467 -2.876 1.00 42.53 651 LEU A CA 1
ATOM 5197 C C . LEU A 1 651 ? 7.403 -14.518 -3.795 1.00 40.55 651 LEU A C 1
ATOM 5198 O O . LEU A 1 651 ? 6.481 -14.221 -4.542 1.00 43.99 651 LEU A O 1
ATOM 5203 N N . ALA A 1 652 ? 7.905 -15.746 -3.731 1.00 38.72 652 ALA A N 1
ATOM 5204 C CA . ALA A 1 652 ? 7.374 -16.825 -4.555 1.00 38.46 652 ALA A CA 1
ATOM 5205 C C . ALA A 1 652 ? 5.906 -17.084 -4.183 1.00 37.37 652 ALA A C 1
ATOM 5206 O O . ALA A 1 652 ? 5.037 -17.174 -5.060 1.00 36.42 652 ALA A O 1
ATOM 5208 N N . ASN A 1 653 ? 5.621 -17.184 -2.883 1.00 38.83 653 ASN A N 1
ATOM 5209 C CA . ASN A 1 653 ? 4.244 -17.413 -2.452 1.00 40.52 653 ASN A CA 1
ATOM 5210 C C . ASN A 1 653 ? 3.328 -16.241 -2.786 1.00 42.58 653 ASN A C 1
ATOM 5211 O O . ASN A 1 653 ? 2.124 -16.430 -2.962 1.00 42.43 653 ASN A O 1
ATOM 5216 N N . ARG A 1 654 ? 3.864 -15.027 -2.895 1.00 40.06 654 ARG A N 1
ATOM 5217 C CA . ARG A 1 654 ? 2.982 -13.940 -3.304 1.00 40.36 654 ARG A CA 1
ATOM 5218 C C . ARG A 1 654 ? 2.656 -14.121 -4.788 1.00 37.90 654 ARG A C 1
ATOM 5219 O O . ARG A 1 654 ? 1.572 -13.759 -5.230 1.00 42.58 654 ARG A O 1
ATOM 5227 N N . GLU A 1 655 ? 3.596 -14.673 -5.557 1.00 38.72 655 GLU A N 1
ATOM 5228 C CA . GLU A 1 655 ? 3.371 -14.908 -6.990 1.00 40.10 655 GLU A CA 1
ATOM 5229 C C . GLU A 1 655 ? 2.343 -16.013 -7.179 1.00 37.87 655 GLU A C 1
ATOM 5230 O O . GLU A 1 655 ? 1.489 -15.937 -8.039 1.00 38.92 655 GLU A O 1
ATOM 5236 N N . ILE A 1 656 ? 2.452 -17.048 -6.363 1.00 41.07 656 ILE A N 1
ATOM 5237 C CA . ILE A 1 656 ? 1.540 -18.177 -6.391 1.00 42.45 656 ILE A CA 1
ATOM 5238 C C . ILE A 1 656 ? 0.141 -17.739 -5.954 1.00 45.89 656 ILE A C 1
ATOM 5239 O O . ILE A 1 656 ? -0.860 -18.065 -6.592 1.00 45.63 656 ILE A O 1
ATOM 5244 N N . LEU A 1 657 ? 0.088 -16.981 -4.864 1.00 49.98 657 LEU A N 1
ATOM 5245 C CA . LEU A 1 657 ? -1.170 -16.508 -4.322 1.00 48.46 657 LEU A CA 1
ATOM 5246 C C . LEU A 1 657 ? -1.832 -15.543 -5.289 1.00 48.46 657 LEU A C 1
ATOM 5247 O O . LEU A 1 657 ? -3.049 -15.417 -5.295 1.00 46.30 657 LEU A O 1
ATOM 5252 N N . ALA A 1 658 ? -1.029 -14.878 -6.114 1.00 46.45 658 ALA A N 1
ATOM 5253 C CA . ALA A 1 658 ? -1.540 -13.936 -7.104 1.00 45.52 658 ALA A CA 1
ATOM 5254 C C . ALA A 1 658 ? -2.240 -14.719 -8.206 1.00 47.27 658 ALA A C 1
ATOM 5255 O O . ALA A 1 658 ? -2.964 -14.153 -9.023 1.00 45.65 658 ALA A O 1
ATOM 5257 N N . ASN A 1 659 ? -1.998 -16.027 -8.228 1.00 50.02 659 ASN A N 1
ATOM 5258 C CA . ASN A 1 659 ? -2.605 -16.921 -9.209 1.00 49.23 659 ASN A CA 1
ATOM 5259 C C . ASN A 1 659 ? -2.513 -16.362 -10.625 1.00 51.02 659 ASN A C 1
ATOM 5260 O O . ASN A 1 659 ? -3.520 -16.207 -11.303 1.00 54.22 659 ASN A O 1
ATOM 5265 N N . LYS A 1 660 ? -1.303 -16.047 -11.068 1.00 51.49 660 LYS A N 1
ATOM 5266 C CA . LYS A 1 660 ? -1.105 -15.517 -12.407 1.00 47.43 660 LYS A CA 1
ATOM 5267 C C . LYS A 1 660 ? -1.226 -16.657 -13.397 1.00 49.47 660 LYS A C 1
ATOM 5268 O O . LYS A 1 660 ? -1.064 -17.822 -13.038 1.00 49.99 660 LYS A O 1
ATOM 5274 N N . PRO A 1 661 ? -1.528 -16.339 -14.661 1.00 52.30 661 PRO A N 1
ATOM 5275 C CA . PRO A 1 661 ? -1.678 -17.333 -15.735 1.00 53.91 661 PRO A CA 1
ATOM 5276 C C . PRO A 1 661 ? -0.360 -17.992 -16.184 1.00 53.65 661 PRO A C 1
ATOM 5277 O O . PRO A 1 661 ? 0.703 -17.361 -16.150 1.00 54.55 661 PRO A O 1
ATOM 5281 N N . ILE A 1 662 ? -0.449 -19.257 -16.597 1.00 49.26 662 ILE A N 1
ATOM 5282 C CA . ILE A 1 662 ? 0.701 -19.999 -17.105 1.00 47.16 662 ILE A CA 1
ATOM 5283 C C . ILE A 1 662 ? 0.352 -20.337 -18.559 1.00 50.26 662 ILE A C 1
ATOM 5284 O O . ILE A 1 662 ? -0.673 -20.953 -18.835 1.00 49.61 662 ILE A O 1
ATOM 5289 N N . LYS A 1 663 ? 1.200 -19.919 -19.491 1.00 46.49 663 LYS A N 1
ATOM 5290 C CA . LYS A 1 663 ? 0.922 -20.134 -20.895 1.00 47.14 663 LYS A CA 1
ATOM 5291 C C . LYS A 1 663 ? 2.056 -20.836 -21.611 1.00 46.77 663 LYS A C 1
ATOM 5292 O O . LYS A 1 663 ? 3.184 -20.856 -21.134 1.00 48.14 663 LYS A O 1
ATOM 5298 N N . TRP A 1 664 ? 1.755 -21.424 -22.755 1.00 44.53 664 TRP A N 1
ATOM 5299 C CA . TRP A 1 664 ? 2.780 -22.106 -23.535 1.00 50.47 664 TRP A CA 1
ATOM 5300 C C . TRP A 1 664 ? 2.320 -22.142 -24.974 1.00 51.82 664 TRP A C 1
ATOM 5301 O O . TRP A 1 664 ? 1.127 -22.250 -25.236 1.00 55.29 664 TRP A O 1
ATOM 5312 N N . GLU A 1 665 ? 3.265 -22.036 -25.901 1.00 55.18 665 GLU A N 1
ATOM 5313 C CA . GLU A 1 665 ? 2.941 -22.039 -27.325 1.00 59.86 665 GLU A CA 1
ATOM 5314 C C . GLU A 1 665 ? 4.213 -22.110 -28.144 1.00 61.16 665 GLU A C 1
ATOM 5315 O O . GLU A 1 665 ? 5.220 -21.521 -27.760 1.00 62.89 665 GLU A O 1
ATOM 5321 N N . TRP A 1 666 ? 4.159 -22.813 -29.274 1.00 60.91 666 TRP A N 1
ATOM 5322 C CA . TRP A 1 666 ? 5.316 -22.928 -30.148 1.00 61.43 666 TRP A CA 1
ATOM 5323 C C . TRP A 1 666 ? 5.578 -21.582 -30.798 1.00 60.37 666 TRP A C 1
ATOM 5324 O O . TRP A 1 666 ? 4.661 -20.921 -31.281 1.00 61.14 666 TRP A O 1
ATOM 5343 N N . ASP A 1 668 ? 8.657 -19.173 -33.147 1.00 63.54 668 ASP A N 1
ATOM 5344 C CA . ASP A 1 668 ? 9.901 -19.152 -33.914 1.00 62.40 668 ASP A CA 1
ATOM 5345 C C . ASP A 1 668 ? 10.973 -18.612 -32.953 1.00 59.87 668 ASP A C 1
ATOM 5346 O O . ASP A 1 668 ? 10.679 -17.764 -32.102 1.00 59.49 668 ASP A O 1
ATOM 5351 N N . ARG A 1 669 ? 12.200 -19.106 -33.090 1.00 55.79 669 ARG A N 1
ATOM 5352 C CA . ARG A 1 669 ? 13.297 -18.670 -32.242 1.00 56.55 669 ARG A CA 1
ATOM 5353 C C . ARG A 1 669 ? 13.463 -17.160 -32.202 1.00 56.99 669 ARG A C 1
ATOM 5354 O O . ARG A 1 669 ? 13.306 -16.556 -31.146 1.00 59.99 669 ARG A O 1
ATOM 5362 N N . ILE A 1 670 ? 13.763 -16.550 -33.346 1.00 58.37 670 ILE A N 1
ATOM 5363 C CA . ILE A 1 670 ? 14.012 -15.107 -33.405 1.00 56.57 670 ILE A CA 1
ATOM 5364 C C . ILE A 1 670 ? 12.916 -14.293 -32.764 1.00 56.38 670 ILE A C 1
ATOM 5365 O O . ILE A 1 670 ? 13.175 -13.254 -32.141 1.00 57.66 670 ILE A O 1
ATOM 5370 N N . GLU A 1 671 ? 11.692 -14.778 -32.907 1.00 52.72 671 GLU A N 1
ATOM 5371 C CA . GLU A 1 671 ? 10.550 -14.098 -32.335 1.00 52.99 671 GLU A CA 1
ATOM 5372 C C . GLU A 1 671 ? 10.601 -14.218 -30.815 1.00 49.90 671 GLU A C 1
ATOM 5373 O O . GLU A 1 671 ? 10.324 -13.265 -30.104 1.00 48.96 671 GLU A O 1
ATOM 5379 N N . ALA A 1 672 ? 10.967 -15.401 -30.335 1.00 46.27 672 ALA A N 1
ATOM 5380 C CA . ALA A 1 672 ? 11.038 -15.672 -28.907 1.00 47.71 672 ALA A CA 1
ATOM 5381 C C . ALA A 1 672 ? 12.164 -14.864 -28.252 1.00 47.90 672 ALA A C 1
ATOM 5382 O O . ALA A 1 672 ? 11.960 -14.186 -27.245 1.00 44.48 672 ALA A O 1
ATOM 5384 N N . GLU A 1 673 ? 13.346 -14.914 -28.844 1.00 47.03 673 GLU A N 1
ATOM 5385 C CA . GLU A 1 673 ? 14.474 -14.191 -28.303 1.00 48.22 673 GLU A CA 1
ATOM 5386 C C . GLU A 1 673 ? 14.226 -12.693 -28.317 1.00 50.01 673 GLU A C 1
ATOM 5387 O O . GLU A 1 673 ? 14.555 -11.984 -27.365 1.00 51.72 673 GLU A O 1
ATOM 5393 N N . ARG A 1 674 ? 13.614 -12.208 -29.384 1.00 52.12 674 ARG A N 1
ATOM 5394 C CA . ARG A 1 674 ? 13.366 -10.778 -29.500 1.00 54.15 674 ARG A CA 1
ATOM 5395 C C . ARG A 1 674 ? 12.378 -10.297 -28.448 1.00 50.93 674 ARG A C 1
ATOM 5396 O O . ARG A 1 674 ? 12.442 -9.166 -27.982 1.00 49.42 674 ARG A O 1
ATOM 5404 N N . LYS A 1 675 ? 11.464 -11.176 -28.079 1.00 50.08 675 LYS A N 1
ATOM 5405 C CA . LYS A 1 675 ? 10.464 -10.837 -27.094 1.00 52.31 675 LYS A CA 1
ATOM 5406 C C . LYS A 1 675 ? 10.885 -11.086 -25.650 1.00 52.52 675 LYS A C 1
ATOM 5407 O O . LYS A 1 675 ? 10.588 -10.270 -24.771 1.00 53.25 675 LYS A O 1
ATOM 5413 N N . PHE A 1 676 ? 11.597 -12.184 -25.404 1.00 45.38 676 PHE A N 1
ATOM 5414 C CA . PHE A 1 676 ? 11.956 -12.529 -24.045 1.00 44.80 676 PHE A CA 1
ATOM 5415 C C . PHE A 1 676 ? 13.411 -12.531 -23.637 1.00 45.28 676 PHE A C 1
ATOM 5416 O O . PHE A 1 676 ? 13.707 -12.756 -22.469 1.00 45.50 676 PHE A O 1
ATOM 5424 N N . GLY A 1 677 ? 14.319 -12.284 -24.575 1.00 46.27 677 GLY A N 1
ATOM 5425 C CA . GLY A 1 677 ? 15.730 -12.265 -24.240 1.00 42.54 677 GLY A CA 1
ATOM 5426 C C . GLY A 1 677 ? 16.291 -13.654 -24.004 1.00 43.38 677 GLY A C 1
ATOM 5427 O O . GLY A 1 677 ? 15.581 -14.658 -24.091 1.00 43.55 677 GLY A O 1
ATOM 5428 N N . PHE A 1 678 ? 17.571 -13.714 -23.669 1.00 41.83 678 PHE A N 1
ATOM 5429 C CA . PHE A 1 678 ? 18.216 -14.996 -23.471 1.00 39.15 678 PHE A CA 1
ATOM 5430 C C . PHE A 1 678 ? 17.897 -15.695 -22.175 1.00 42.38 678 PHE A C 1
ATOM 5431 O O . PHE A 1 678 ? 18.327 -16.833 -21.979 1.00 39.99 678 PHE A O 1
ATOM 5439 N N . ARG A 1 679 ? 17.125 -15.023 -21.315 1.00 42.29 679 ARG A N 1
ATOM 5440 C CA . ARG A 1 679 ? 16.654 -15.588 -20.044 1.00 44.83 679 ARG A CA 1
ATOM 5441 C C . ARG A 1 679 ? 15.781 -16.782 -20.419 1.00 46.66 679 ARG A C 1
ATOM 5442 O O . ARG A 1 679 ? 15.390 -17.593 -19.592 1.00 51.83 679 ARG A O 1
ATOM 5450 N N . LEU A 1 680 ? 15.484 -16.868 -21.702 1.00 46.35 680 LEU A N 1
ATOM 5451 C CA . LEU A 1 680 ? 14.700 -17.950 -22.268 1.00 46.90 680 LEU A CA 1
ATOM 5452 C C . LEU A 1 680 ? 15.462 -19.302 -22.190 1.00 47.13 680 LEU A C 1
ATOM 5453 O O . LEU A 1 680 ? 14.845 -20.367 -22.216 1.00 47.84 680 LEU A O 1
ATOM 5458 N N . TYR A 1 681 ? 16.792 -19.271 -22.103 1.00 40.91 681 TYR A N 1
ATOM 5459 C CA . TYR A 1 681 ? 17.548 -20.514 -22.072 1.00 45.09 681 TYR A CA 1
ATOM 5460 C C . TYR A 1 681 ? 18.163 -20.948 -20.742 1.00 46.07 681 TYR A C 1
ATOM 5461 O O . TYR A 1 681 ? 19.126 -21.722 -20.724 1.00 48.64 681 TYR A O 1
ATOM 5470 N N . GLN A 1 682 ? 17.618 -20.475 -19.628 1.00 45.52 682 GLN A N 1
ATOM 5471 C CA . GLN A 1 682 ? 18.156 -20.864 -18.333 1.00 46.10 682 GLN A CA 1
ATOM 5472 C C . GLN A 1 682 ? 18.263 -22.361 -18.142 1.00 44.15 682 GLN A C 1
ATOM 5473 O O . GLN A 1 682 ? 19.223 -22.844 -17.549 1.00 45.92 682 GLN A O 1
ATOM 5479 N N . GLY A 1 683 ? 17.269 -23.093 -18.628 1.00 45.25 683 GLY A N 1
ATOM 5480 C CA . GLY A 1 683 ? 17.287 -24.535 -18.477 1.00 49.15 683 GLY A CA 1
ATOM 5481 C C . GLY A 1 683 ? 17.934 -25.249 -19.649 1.00 53.14 683 GLY A C 1
ATOM 5482 O O . GLY A 1 683 ? 17.766 -26.457 -19.807 1.00 54.54 683 GLY A O 1
ATOM 5483 N N . GLY A 1 684 ? 18.677 -24.509 -20.467 1.00 51.97 684 GLY A N 1
ATOM 5484 C CA . GLY A 1 684 ? 19.335 -25.109 -21.613 1.00 53.39 684 GLY A CA 1
ATOM 5485 C C . GLY A 1 684 ? 18.866 -24.528 -22.938 1.00 54.48 684 GLY A C 1
ATOM 5486 O O . GLY A 1 684 ? 17.883 -23.795 -23.000 1.00 55.99 684 GLY A O 1
ATOM 5487 N N . VAL A 1 685 ? 19.574 -24.853 -24.008 1.00 53.16 685 VAL A N 1
ATOM 5488 C CA . VAL A 1 685 ? 19.223 -24.359 -25.328 1.00 52.32 685 VAL A CA 1
ATOM 5489 C C . VAL A 1 685 ? 18.738 -25.524 -26.196 1.00 52.91 685 VAL A C 1
ATOM 5490 O O . VAL A 1 685 ? 19.525 -26.403 -26.547 1.00 53.72 685 VAL A O 1
ATOM 5494 N N . PRO A 1 686 ? 17.432 -25.544 -26.538 1.00 53.43 686 PRO A N 1
ATOM 5495 C CA . PRO A 1 686 ? 16.815 -26.590 -27.370 1.00 51.56 686 PRO A CA 1
ATOM 5496 C C . PRO A 1 686 ? 16.939 -26.289 -28.867 1.00 52.13 686 PRO A C 1
ATOM 5497 O O . PRO A 1 686 ? 17.013 -25.128 -29.270 1.00 53.98 686 PRO A O 1
ATOM 5501 N N . PRO A 1 687 ? 16.958 -27.335 -29.709 1.00 55.02 687 PRO A N 1
ATOM 5502 C CA . PRO A 1 687 ? 17.065 -27.178 -31.166 1.00 55.07 687 PRO A CA 1
ATOM 5503 C C . PRO A 1 687 ? 15.716 -26.883 -31.794 1.00 57.14 687 PRO A C 1
ATOM 5504 O O . PRO A 1 687 ? 14.697 -26.916 -31.110 1.00 60.32 687 PRO A O 1
ATOM 5508 N N . GLY A 1 688 ? 15.712 -26.597 -33.093 1.00 57.31 688 GLY A N 1
ATOM 5509 C CA . GLY A 1 688 ? 14.455 -26.357 -33.778 1.00 58.84 688 GLY A CA 1
ATOM 5510 C C . GLY A 1 688 ? 14.188 -24.944 -34.259 1.00 61.33 688 GLY A C 1
ATOM 5511 O O . GLY A 1 688 ? 14.616 -23.981 -33.626 1.00 64.36 688 GLY A O 1
ATOM 5512 N N . ARG A 1 689 ? 13.484 -24.824 -35.384 1.00 57.88 689 ARG A N 1
ATOM 5513 C CA . ARG A 1 689 ? 13.142 -23.519 -35.942 1.00 60.38 689 ARG A CA 1
ATOM 5514 C C . ARG A 1 689 ? 12.069 -22.923 -35.044 1.00 59.37 689 ARG A C 1
ATOM 5515 O O . ARG A 1 689 ? 11.886 -21.703 -34.979 1.00 56.59 689 ARG A O 1
ATOM 5523 N N . LYS A 1 690 ? 11.349 -23.806 -34.363 1.00 59.24 690 LYS A N 1
ATOM 5524 C CA . LYS A 1 690 ? 10.295 -23.399 -33.450 1.00 61.23 690 LYS A CA 1
ATOM 5525 C C . LYS A 1 690 ? 10.507 -24.047 -32.093 1.00 59.18 690 LYS A C 1
ATOM 5526 O O . LYS A 1 690 ? 10.740 -25.255 -31.999 1.00 60.94 690 LYS A O 1
ATOM 5532 N N . ILE A 1 691 ? 10.439 -23.238 -31.040 1.00 55.90 691 ILE A N 1
ATOM 5533 C CA . ILE A 1 691 ? 10.638 -23.746 -29.689 1.00 53.25 691 ILE A CA 1
ATOM 5534 C C . ILE A 1 691 ? 9.403 -23.545 -28.810 1.00 51.36 691 ILE A C 1
ATOM 5535 O O . ILE A 1 691 ? 8.632 -22.611 -28.984 1.00 50.61 691 ILE A O 1
ATOM 5540 N N . ARG A 1 692 ? 9.209 -24.436 -27.858 1.00 50.56 692 ARG A N 1
ATOM 5541 C CA . ARG A 1 692 ? 8.068 -24.305 -26.984 1.00 49.75 692 ARG A CA 1
ATOM 5542 C C . ARG A 1 692 ? 8.396 -23.246 -25.934 1.00 47.99 692 ARG A C 1
ATOM 5543 O O . ARG A 1 692 ? 9.379 -23.376 -25.220 1.00 51.63 692 ARG A O 1
ATOM 5551 N N . VAL A 1 693 ? 7.584 -22.196 -25.849 1.00 48.76 693 VAL A N 1
ATOM 5552 C CA . VAL A 1 693 ? 7.809 -21.125 -24.872 1.00 46.84 693 VAL A CA 1
ATOM 5553 C C . VAL A 1 693 ? 6.780 -21.185 -23.733 1.00 46.12 693 VAL A C 1
ATOM 5554 O O . VAL A 1 693 ? 5.579 -21.091 -23.961 1.00 45.65 693 VAL A O 1
ATOM 5558 N N . VAL A 1 694 ? 7.256 -21.338 -22.506 1.00 45.43 694 VAL A N 1
ATOM 5559 C CA . VAL A 1 694 ? 6.379 -21.424 -21.352 1.00 41.79 694 VAL A CA 1
ATOM 5560 C C . VAL A 1 694 ? 6.499 -20.150 -20.520 1.00 43.82 694 VAL A C 1
ATOM 5561 O O . VAL A 1 694 ? 7.592 -19.632 -20.296 1.00 46.46 694 VAL A O 1
ATOM 5565 N N . GLN A 1 695 ? 5.356 -19.657 -20.066 1.00 46.30 695 GLN A N 1
ATOM 5566 C CA . GLN A 1 695 ? 5.292 -18.453 -19.255 1.00 44.21 695 GLN A CA 1
ATOM 5567 C C . GLN A 1 695 ? 4.570 -18.761 -17.958 1.00 43.09 695 GLN A C 1
ATOM 5568 O O . GLN A 1 695 ? 3.355 -18.886 -17.941 1.00 44.40 695 GLN A O 1
ATOM 5574 N N . VAL A 1 696 ? 5.339 -18.910 -16.881 1.00 45.51 696 VAL A N 1
ATOM 5575 C CA . VAL A 1 696 ? 4.784 -19.168 -15.558 1.00 41.98 696 VAL A CA 1
ATOM 5576 C C . VAL A 1 696 ? 4.894 -17.831 -14.842 1.00 43.45 696 VAL A C 1
ATOM 5577 O O . VAL A 1 696 ? 5.939 -17.507 -14.298 1.00 45.08 696 VAL A O 1
ATOM 5581 N N . GLY A 1 697 ? 3.806 -17.061 -14.859 1.00 47.18 697 GLY A N 1
ATOM 5582 C CA . GLY A 1 697 ? 3.802 -15.754 -14.232 1.00 45.11 697 GLY A CA 1
ATOM 5583 C C . GLY A 1 697 ? 4.590 -14.884 -15.174 1.00 47.74 697 GLY A C 1
ATOM 5584 O O . GLY A 1 697 ? 4.288 -14.883 -16.366 1.00 51.36 697 GLY A O 1
ATOM 5585 N N . ASP A 1 698 ? 5.597 -14.177 -14.650 1.00 50.00 698 ASP A N 1
ATOM 5586 C CA . ASP A 1 698 ? 6.478 -13.307 -15.435 1.00 50.67 698 ASP A CA 1
ATOM 5587 C C . ASP A 1 698 ? 7.774 -13.993 -15.878 1.00 51.27 698 ASP A C 1
ATOM 5588 O O . ASP A 1 698 ? 8.620 -13.381 -16.527 1.00 52.94 698 ASP A O 1
ATOM 5593 N N . ASP A 1 699 ? 7.944 -15.256 -15.505 1.00 49.02 699 ASP A N 1
ATOM 5594 C CA . ASP A 1 699 ? 9.126 -15.982 -15.929 1.00 49.71 699 ASP A CA 1
ATOM 5595 C C . ASP A 1 699 ? 8.819 -16.576 -17.312 1.00 50.47 699 ASP A C 1
ATOM 5596 O O . ASP A 1 699 ? 7.721 -17.107 -17.526 1.00 43.20 699 ASP A O 1
ATOM 5601 N N . VAL A 1 700 ? 9.768 -16.477 -18.245 1.00 49.87 700 VAL A N 1
ATOM 5602 C CA . VAL A 1 700 ? 9.571 -17.020 -19.586 1.00 51.11 700 VAL A CA 1
ATOM 5603 C C . VAL A 1 700 ? 10.732 -17.923 -19.976 1.00 53.53 700 VAL A C 1
ATOM 5604 O O . VAL A 1 700 ? 11.880 -17.485 -19.988 1.00 54.42 700 VAL A O 1
ATOM 5608 N N . GLN A 1 701 ? 10.444 -19.184 -20.297 1.00 53.70 701 GLN A N 1
ATOM 5609 C CA . GLN A 1 701 ? 11.507 -20.126 -20.651 1.00 52.03 701 GLN A CA 1
ATOM 5610 C C . GLN A 1 701 ? 11.128 -21.069 -21.779 1.00 51.54 701 GLN A C 1
ATOM 5611 O O . GLN A 1 701 ? 9.953 -21.353 -22.023 1.00 50.14 701 GLN A O 1
ATOM 5617 N N . ALA A 1 702 ? 12.149 -21.569 -22.453 1.00 50.98 702 ALA A N 1
ATOM 5618 C CA . ALA A 1 702 ? 11.935 -22.512 -23.524 1.00 49.59 702 ALA A CA 1
ATOM 5619 C C . ALA A 1 702 ? 11.867 -23.795 -22.719 1.00 49.99 702 ALA A C 1
ATOM 5620 O O . ALA A 1 702 ? 12.883 -24.284 -22.231 1.00 52.85 702 ALA A O 1
ATOM 5622 N N . CYS A 1 703 ? 10.666 -24.332 -22.567 1.00 44.45 703 CYS A N 1
ATOM 5623 C CA . CYS A 1 703 ? 10.505 -25.516 -21.758 1.00 44.30 703 CYS A CA 1
ATOM 5624 C C . CYS A 1 703 ? 9.595 -26.542 -22.411 1.00 46.23 703 CYS A C 1
ATOM 5625 O O . CYS A 1 703 ? 8.639 -26.185 -23.082 1.00 45.76 703 CYS A O 1
ATOM 5628 N N . GLY A 1 704 ? 9.879 -27.821 -22.196 1.00 47.71 704 GLY A N 1
ATOM 5629 C CA . GLY A 1 704 ? 9.042 -28.848 -22.776 1.00 49.11 704 GLY A CA 1
ATOM 5630 C C . GLY A 1 704 ? 8.252 -29.626 -21.745 1.00 51.97 704 GLY A C 1
ATOM 5631 O O . GLY A 1 704 ? 7.613 -30.616 -22.084 1.00 56.09 704 GLY A O 1
ATOM 5632 N N . GLY A 1 705 ? 8.263 -29.186 -20.492 1.00 49.83 705 GLY A N 1
ATOM 5633 C CA . GLY A 1 705 ? 7.538 -29.928 -19.469 1.00 50.79 705 GLY A CA 1
ATOM 5634 C C . GLY A 1 705 ? 6.067 -29.589 -19.304 1.00 51.33 705 GLY A C 1
ATOM 5635 O O . GLY A 1 705 ? 5.535 -28.708 -19.977 1.00 52.03 705 GLY A O 1
ATOM 5636 N N . THR A 1 706 ? 5.407 -30.300 -18.397 1.00 50.01 706 THR A N 1
ATOM 5637 C CA . THR A 1 706 ? 3.995 -30.071 -18.127 1.00 50.18 706 THR A CA 1
ATOM 5638 C C . THR A 1 706 ? 3.855 -29.110 -16.943 1.00 49.44 706 THR A C 1
ATOM 5639 O O . THR A 1 706 ? 4.435 -29.334 -15.883 1.00 50.49 706 THR A O 1
ATOM 5643 N N . HIS A 1 707 ? 3.075 -28.051 -17.117 1.00 45.46 707 HIS A N 1
ATOM 5644 C CA . HIS A 1 707 ? 2.890 -27.087 -16.050 1.00 45.33 707 HIS A CA 1
ATOM 5645 C C . HIS A 1 707 ? 1.454 -26.888 -15.595 1.00 45.88 707 HIS A C 1
ATOM 5646 O O . HIS A 1 707 ? 0.509 -27.274 -16.276 1.00 45.68 707 HIS A O 1
ATOM 5653 N N . CYS A 1 708 ? 1.290 -26.265 -14.435 1.00 44.59 708 CYS A N 1
ATOM 5654 C CA . CYS A 1 708 ? -0.045 -25.962 -13.943 1.00 43.82 708 CYS A CA 1
ATOM 5655 C C . CYS A 1 708 ? -0.704 -24.927 -14.895 1.00 43.75 708 CYS A C 1
ATOM 5656 O O . CYS A 1 708 ? -0.049 -24.315 -15.746 1.00 43.64 708 CYS A O 1
ATOM 5659 N N . ARG A 1 709 ? -2.010 -24.742 -14.768 1.00 46.82 709 ARG A N 1
ATOM 5660 C CA . ARG A 1 709 ? -2.709 -23.805 -15.641 1.00 48.71 709 ARG A CA 1
ATOM 5661 C C . ARG A 1 709 ? -2.568 -22.371 -15.151 1.00 46.78 709 ARG A C 1
ATOM 5662 O O . ARG A 1 709 ? -2.652 -21.436 -15.931 1.00 45.05 709 ARG A O 1
ATOM 5670 N N . SER A 1 710 ? -2.356 -22.211 -13.849 1.00 45.12 710 SER A N 1
ATOM 5671 C CA . SER A 1 710 ? -2.173 -20.905 -13.240 1.00 43.80 710 SER A CA 1
ATOM 5672 C C . SER A 1 710 ? -1.286 -21.173 -12.016 1.00 43.18 710 SER A C 1
ATOM 5673 O O . SER A 1 710 ? -1.261 -22.300 -11.513 1.00 46.94 710 SER A O 1
ATOM 5676 N N . THR A 1 711 ? -0.553 -20.158 -11.559 1.00 40.72 711 THR A N 1
ATOM 5677 C CA . THR A 1 711 ? 0.367 -20.325 -10.438 1.00 41.87 711 THR A CA 1
ATOM 5678 C C . THR A 1 711 ? -0.320 -20.740 -9.145 1.00 43.13 711 THR A C 1
ATOM 5679 O O . THR A 1 711 ? 0.303 -21.356 -8.260 1.00 41.56 711 THR A O 1
ATOM 5683 N N . GLY A 1 712 ? -1.609 -20.440 -9.041 1.00 40.81 712 GLY A N 1
ATOM 5684 C CA . GLY A 1 712 ? -2.324 -20.818 -7.835 1.00 40.43 712 GLY A CA 1
ATOM 5685 C C . GLY A 1 712 ? -2.375 -22.325 -7.651 1.00 42.59 712 GLY A C 1
ATOM 5686 O O . GLY A 1 712 ? -2.549 -22.807 -6.538 1.00 40.70 712 GLY A O 1
ATOM 5687 N N . GLU A 1 713 ? -2.187 -23.081 -8.728 1.00 43.20 713 GLU A N 1
ATOM 5688 C CA . GLU A 1 713 ? -2.265 -24.533 -8.623 1.00 46.49 713 GLU A CA 1
ATOM 5689 C C . GLU A 1 713 ? -1.021 -25.189 -8.068 1.00 46.79 713 GLU A C 1
ATOM 5690 O O . GLU A 1 713 ? -1.008 -26.388 -7.790 1.00 49.75 713 GLU A O 1
ATOM 5696 N N . ILE A 1 714 ? 0.021 -24.393 -7.893 1.00 46.84 714 ILE A N 1
ATOM 5697 C CA . ILE A 1 714 ? 1.276 -24.906 -7.400 1.00 44.23 714 ILE A CA 1
ATOM 5698 C C . ILE A 1 714 ? 1.191 -25.250 -5.927 1.00 47.12 714 ILE A C 1
ATOM 5699 O O . ILE A 1 714 ? 1.805 -26.215 -5.471 1.00 47.19 714 ILE A O 1
ATOM 5704 N N . GLY A 1 715 ? 0.426 -24.468 -5.176 1.00 45.75 715 GLY A N 1
ATOM 5705 C CA . GLY A 1 715 ? 0.340 -24.718 -3.750 1.00 40.63 715 GLY A CA 1
ATOM 5706 C C . GLY A 1 715 ? 1.465 -23.933 -3.103 1.00 45.56 715 GLY A C 1
ATOM 5707 O O . GLY A 1 715 ? 2.295 -23.354 -3.813 1.00 42.72 715 GLY A O 1
ATOM 5716 N N . LEU A 1 717 ? 4.905 -22.875 -1.415 1.00 47.68 717 LEU A N 1
ATOM 5717 C CA . LEU A 1 717 ? 6.286 -23.251 -1.670 1.00 43.17 717 LEU A CA 1
ATOM 5718 C C . LEU A 1 717 ? 7.057 -23.087 -0.371 1.00 42.07 717 LEU A C 1
ATOM 5719 O O . LEU A 1 717 ? 7.031 -22.019 0.223 1.00 40.33 717 LEU A O 1
ATOM 5724 N N . LYS A 1 718 ? 7.707 -24.163 0.074 1.00 44.68 718 LYS A N 1
ATOM 5725 C CA . LYS A 1 718 ? 8.522 -24.161 1.290 1.00 44.06 718 LYS A CA 1
ATOM 5726 C C . LYS A 1 718 ? 9.952 -24.543 0.946 1.00 44.47 718 LYS A C 1
ATOM 5727 O O . LYS A 1 718 ? 10.212 -25.631 0.420 1.00 46.80 718 LYS A O 1
ATOM 5733 N N . ILE A 1 719 ? 10.881 -23.643 1.234 1.00 42.21 719 ILE A N 1
ATOM 5734 C CA . ILE A 1 719 ? 12.281 -23.927 0.984 1.00 42.79 719 ILE A CA 1
ATOM 5735 C C . ILE A 1 719 ? 12.688 -24.821 2.157 1.00 41.31 719 ILE A C 1
ATOM 5736 O O . ILE A 1 719 ? 12.664 -24.411 3.314 1.00 40.95 719 ILE A O 1
ATOM 5741 N N . LEU A 1 720 ? 13.027 -26.064 1.852 1.00 42.82 720 LEU A N 1
ATOM 5742 C CA . LEU A 1 720 ? 13.386 -27.013 2.892 1.00 43.11 720 LEU A CA 1
ATOM 5743 C C . LEU A 1 720 ? 14.870 -27.024 3.153 1.00 45.71 720 LEU A C 1
ATOM 5744 O O . LEU A 1 720 ? 15.313 -27.339 4.258 1.00 43.40 720 LEU A O 1
ATOM 5749 N N . LYS A 1 721 ? 15.655 -26.676 2.146 1.00 43.47 721 LYS A N 1
ATOM 5750 C CA . LYS A 1 721 ? 17.089 -26.705 2.353 1.00 47.08 721 LYS A CA 1
ATOM 5751 C C . LYS A 1 721 ? 17.858 -25.800 1.388 1.00 44.73 721 LYS A C 1
ATOM 5752 O O . LYS A 1 721 ? 17.536 -25.715 0.211 1.00 47.36 721 LYS A O 1
ATOM 5758 N N . VAL A 1 722 ? 18.868 -25.112 1.905 1.00 43.58 722 VAL A N 1
ATOM 5759 C CA . VAL A 1 722 ? 19.703 -24.236 1.100 1.00 41.38 722 VAL A CA 1
ATOM 5760 C C . VAL A 1 722 ? 21.125 -24.709 1.292 1.00 41.17 722 VAL A C 1
ATOM 5761 O O . VAL A 1 722 ? 21.640 -24.634 2.388 1.00 42.35 722 VAL A O 1
ATOM 5765 N N . GLU A 1 723 ? 21.763 -25.213 0.244 1.00 44.18 723 GLU A N 1
ATOM 5766 C CA . GLU A 1 723 ? 23.133 -25.670 0.406 1.00 46.83 723 GLU A CA 1
ATOM 5767 C C . GLU A 1 723 ? 24.145 -25.149 -0.609 1.00 47.00 723 GLU A C 1
ATOM 5768 O O . GLU A 1 723 ? 23.801 -24.850 -1.765 1.00 47.31 723 GLU A O 1
ATOM 5774 N N . SER A 1 724 ? 25.392 -25.023 -0.156 1.00 44.97 724 SER A N 1
ATOM 5775 C CA . SER A 1 724 ? 26.470 -24.575 -1.024 1.00 52.32 724 SER A CA 1
ATOM 5776 C C . SER A 1 724 ? 27.139 -25.786 -1.641 1.00 55.57 724 SER A C 1
ATOM 5777 O O . SER A 1 724 ? 28.103 -26.297 -1.071 1.00 60.79 724 SER A O 1
ATOM 5780 N N . ILE A 1 725 ? 26.626 -26.238 -2.789 1.00 56.17 725 ILE A N 1
ATOM 5781 C CA . ILE A 1 725 ? 27.181 -27.390 -3.505 1.00 59.88 725 ILE A CA 1
ATOM 5782 C C . ILE A 1 725 ? 28.658 -27.157 -3.805 1.00 58.05 725 ILE A C 1
ATOM 5783 O O . ILE A 1 725 ? 29.508 -27.971 -3.456 1.00 60.18 725 ILE A O 1
ATOM 5788 N N . GLN A 1 726 ? 28.954 -26.036 -4.455 1.00 54.60 726 GLN A N 1
ATOM 5789 C CA . GLN A 1 726 ? 30.323 -25.674 -4.812 1.00 50.36 726 GLN A CA 1
ATOM 5790 C C . GLN A 1 726 ? 30.388 -24.159 -4.913 1.00 47.43 726 GLN A C 1
ATOM 5791 O O . GLN A 1 726 ? 29.355 -23.498 -5.069 1.00 42.49 726 GLN A O 1
ATOM 5797 N N . ASP A 1 727 ? 31.589 -23.601 -4.837 1.00 47.67 727 ASP A N 1
ATOM 5798 C CA . ASP A 1 727 ? 31.737 -22.149 -4.956 1.00 49.37 727 ASP A CA 1
ATOM 5799 C C . ASP A 1 727 ? 30.930 -21.634 -6.142 1.00 47.63 727 ASP A C 1
ATOM 5800 O O . ASP A 1 727 ? 31.015 -22.189 -7.241 1.00 44.49 727 ASP A O 1
ATOM 5805 N N . GLY A 1 728 ? 30.157 -20.575 -5.918 1.00 44.53 728 GLY A N 1
ATOM 5806 C CA . GLY A 1 728 ? 29.367 -19.998 -6.992 1.00 42.59 728 GLY A CA 1
ATOM 5807 C C . GLY A 1 728 ? 28.057 -20.698 -7.325 1.00 42.86 728 GLY A C 1
ATOM 5808 O O . GLY A 1 728 ? 27.344 -20.265 -8.219 1.00 43.18 728 GLY A O 1
ATOM 5809 N N . VAL A 1 729 ? 27.721 -21.768 -6.614 1.00 42.22 729 VAL A N 1
ATOM 5810 C CA . VAL A 1 729 ? 26.483 -22.483 -6.889 1.00 42.38 729 VAL A CA 1
ATOM 5811 C C . VAL A 1 729 ? 25.696 -22.813 -5.616 1.00 42.54 729 VAL A C 1
ATOM 5812 O O . VAL A 1 729 ? 26.210 -23.461 -4.714 1.00 39.72 729 VAL A O 1
ATOM 5816 N N . ILE A 1 730 ? 24.447 -22.373 -5.522 1.00 43.11 730 ILE A N 1
ATOM 5817 C CA . ILE A 1 730 ? 23.673 -22.702 -4.333 1.00 42.86 730 ILE A CA 1
ATOM 5818 C C . ILE A 1 730 ? 22.454 -23.545 -4.701 1.00 41.30 730 ILE A C 1
ATOM 5819 O O . ILE A 1 730 ? 21.771 -23.283 -5.692 1.00 38.95 730 ILE A O 1
ATOM 5824 N N . ARG A 1 731 ? 22.220 -24.585 -3.906 1.00 41.95 731 ARG A N 1
ATOM 5825 C CA . ARG A 1 731 ? 21.119 -25.501 -4.136 1.00 40.95 731 ARG A CA 1
ATOM 5826 C C . ARG A 1 731 ? 19.932 -25.237 -3.232 1.00 43.95 731 ARG A C 1
ATOM 5827 O O . ARG A 1 731 ? 20.077 -25.107 -2.014 1.00 40.86 731 ARG A O 1
ATOM 5835 N N . PHE A 1 732 ? 18.753 -25.165 -3.841 1.00 43.09 732 PHE A N 1
ATOM 5836 C CA . PHE A 1 732 ? 17.521 -24.963 -3.098 1.00 42.16 732 PHE A CA 1
ATOM 5837 C C . PHE A 1 732 ? 16.677 -26.215 -3.247 1.00 40.92 732 PHE A C 1
ATOM 5838 O O . PHE A 1 732 ? 16.340 -26.594 -4.357 1.00 43.07 732 PHE A O 1
ATOM 5846 N N . GLU A 1 733 ? 16.359 -26.860 -2.130 1.00 42.12 733 GLU A N 1
ATOM 5847 C CA . GLU A 1 733 ? 15.504 -28.038 -2.134 1.00 41.98 733 GLU A CA 1
ATOM 5848 C C . GLU A 1 733 ? 14.186 -27.489 -1.594 1.00 43.86 733 GLU A C 1
ATOM 5849 O O . GLU A 1 733 ? 14.184 -26.736 -0.622 1.00 43.31 733 GLU A O 1
ATOM 5855 N N . PHE A 1 734 ? 13.072 -27.827 -2.238 1.00 42.74 734 PHE A N 1
ATOM 5856 C CA . PHE A 1 734 ? 11.781 -27.295 -1.816 1.00 43.67 734 PHE A CA 1
ATOM 5857 C C . PHE A 1 734 ? 10.641 -28.269 -2.020 1.00 44.90 734 PHE A C 1
ATOM 5858 O O . PHE A 1 734 ? 10.792 -29.293 -2.675 1.00 47.12 734 PHE A O 1
ATOM 5866 N N . ALA A 1 735 ? 9.494 -27.921 -1.450 1.00 44.96 735 ALA A N 1
ATOM 5867 C CA . ALA A 1 735 ? 8.285 -28.713 -1.574 1.00 44.48 735 ALA A CA 1
ATOM 5868 C C . ALA A 1 735 ? 7.184 -27.770 -2.048 1.00 50.02 735 ALA A C 1
ATOM 5869 O O . ALA A 1 735 ? 7.120 -26.610 -1.625 1.00 50.41 735 ALA A O 1
ATOM 5871 N N . ALA A 1 736 ? 6.328 -28.262 -2.935 1.00 50.69 736 ALA A N 1
ATOM 5872 C CA . ALA A 1 736 ? 5.231 -27.454 -3.457 1.00 52.49 736 ALA A CA 1
ATOM 5873 C C . ALA A 1 736 ? 3.899 -28.189 -3.315 1.00 54.33 736 ALA A C 1
ATOM 5874 O O . ALA A 1 736 ? 3.671 -29.224 -3.945 1.00 53.27 736 ALA A O 1
ATOM 5876 N N . GLY A 1 737 ? 3.022 -27.657 -2.474 1.00 58.17 737 GLY A N 1
ATOM 5877 C CA . GLY A 1 737 ? 1.728 -28.285 -2.276 1.00 66.40 737 GLY A CA 1
ATOM 5878 C C . GLY A 1 737 ? 1.789 -29.612 -1.539 1.00 72.38 737 GLY A C 1
ATOM 5879 O O . GLY A 1 737 ? 0.900 -30.450 -1.704 1.00 73.37 737 GLY A O 1
ATOM 5880 N N . GLU A 1 738 ? 2.829 -29.812 -0.731 1.00 77.08 738 GLU A N 1
ATOM 5881 C CA . GLU A 1 738 ? 2.978 -31.053 0.028 1.00 82.80 738 GLU A CA 1
ATOM 5882 C C . GLU A 1 738 ? 4.103 -30.968 1.064 1.00 85.87 738 GLU A C 1
ATOM 5883 O O . GLU A 1 738 ? 4.535 -29.875 1.438 1.00 85.20 738 GLU A O 1
ATOM 5889 N N . ALA A 1 739 ? 4.571 -32.128 1.524 1.00 89.34 739 ALA A N 1
ATOM 5890 C CA . ALA A 1 739 ? 5.642 -32.207 2.522 1.00 92.10 739 ALA A CA 1
ATOM 5891 C C . ALA A 1 739 ? 7.048 -31.873 1.968 1.00 93.15 739 ALA A C 1
ATOM 5892 O O . ALA A 1 739 ? 7.734 -31.007 2.564 1.00 92.03 739 ALA A O 1
#

GO terms:
  GO:0002161 aminoacyl-tRNA deacylase activity (F, IMP)
  GO:0006419 alanyl-tRNA aminoacylation (P, IMP)
  GO:0042802 identical protein binding (F, IPI)

Sequence (724 aa):
TLDEEYLDITFLTENGFVRKRCPKCGKHFWTADPEREICGDPPCESYSFIGNPVFKKPFELDEREYYLNFFERRGHGRIERYPVVARWRTDIYLTIASIADFQPFVTSGVAPPPANPLTISQPCIRLDDLDSVGRTGRHLTLFEAHHAFNYPGKEIYWKNETVAYCTELLNELGVKKEDIVYKEEPWAGGGNAGPCLEAIVGGLEVATLVFNLEEHPEGDIEIKGARYRKDNYIVDTGYGLERFVWASKGTPTVYDAIFPEVVDTIIDNSNVSFNREDERVRRIVAESSKLAGIGELRGERLNQLRKSVADTVGVSVEELEGIVVPLEKVYSLADHTRCILFLGDGLVPSNAGAGYLARLIRRSLRLAEELELGLDLYDLVEHKKILGFEFDVPLSTVQEILELEKERYRTTVSKGTRLVERLVERKKKLEKDDLIELYDSHGIPVELAVGIAAEKGAEVEPKDIYAELAKRHSKAEKVQEKKITLQNEYPATEKLYYDDPTLLEFEAEVIGVEGDFVILNRSAFYPESGGQDNDVGYLIANGGKFEVVDVLEADGVVLHVVKGAKPEVGTKVKGVIDSDVRWRHRHHSATHVLLYSLQKVLGNHVWQAGARKEFSKARLDVTHFRRPSEEEIKEIELANREILANKPIKWEWDRIEAERKFGFRLYQGGVPPGRKIRVVQVGDDVQACGGTHCRSTGEIGLKILKVESIQDGVIRFEFAAGEA

Solvent-accessible surface area: 31402 Å² total

Nearest PDB structures (foldseek):
  2ztg-assembly1_A  TM=1.001E+00  e=0.000E+00  Archaeoglobus fulgidus
  3wqy-assembly1_B  TM=9.849E-01  e=0.000E+00  Archaeoglobus fulgidus DSM 4304
  2zzg-assembly1_A  TM=9.371E-01  e=1.128E-74  Pyrococcus horikoshii
  2zze-assembly2_B  TM=9.242E-01  e=1.254E-73  Pyrococcus horikoshii
  2zzf-assembly1_A  TM=9.106E-01  e=8.825E-72  Pyrococcus horikoshii

Organism: Archaeoglobus fulgidus (strain ATCC 49558 / DSM 4304 / JCM 9628 / NBRC 100126 / VC-16) (NCBI:txid224325)

Foldseek 3Di:
DLVVVVVPAPQLVVPQWDWDPLPLVRFIKIANAPPDDNDDAQPPFFFPLQVPFQFDAFDALVVLVLQQVLCVVVVAAEDEEAFQAPLQAFFWGGAAASCLVCPDCCLVVQAPDPGAFHDYKYWYAALLCLLLFLQLLEDFRIFIDTKHKFFVVRGPDFDNVLVVSVQVVSVNGRHHSNQWMWTWDKDDDNFFIAIKTFTDGSSDGFKMWGKFWGFDPVADDDDPHTGIDGGIMMTGMGGTSLVNSCSNPSHLGSLCRHCVVQLVLQCVQFPQPDDPPDPLLVLLSSLVSRRSSNSPDDDVSVVVVLQVSCVVSPHGSVVSCSHSVLSSLSRSLLRLLQVLLSVLAQAFAFLAAPNVVSLLLLVNLVSCVVRVGPDASLVSNVVCVSVVDHGQFDSVVSVVRNVVSNVLSVVLLVVLLVVLLVVCVVPLAADLVNLLCSCSVRVQDSVNSQVSSVVVVGHDDDDSSSVVSVVVRTRRDDDPPDADDDPDDDDQEAADCQVPLQCQKDKWAQQDDDAQFGFTNYDPWDAQDQQFGTWWWWKDFPPGTWTFHHWHDHPRTIGGGTDDPDDDHGTMTMGGTDPVSSLQSLLVLLQQLLQVLCCVLQHPSWFFPEPPDDVPFSKTKIFDQDFQDPVSLVSSLNSVVQLVVFAFKDKDKADVVCCVPPNSLQARHHHDRGRMFIWICARPGIYRTRDHDDGTSPSSQWDFPDWAPPTRRMIMTTIGTNDD